Protein AF-0000000065910854 (afdb_homodimer)

Radius of gyration: 25.79 Å; Cα contacts (8 Å, |Δi|>4): 1634; chains: 2; bounding box: 54×76×56 Å

Solvent-accessible surface area (backbone atoms only — not comparable to full-atom values): 35299 Å² total; per-residue (Å²): 123,82,82,62,33,52,37,60,77,68,53,21,37,28,42,37,41,27,30,40,26,20,27,80,86,76,57,32,71,30,77,44,38,67,53,27,53,58,58,37,58,87,73,48,67,89,71,30,65,41,78,49,57,37,18,26,29,40,32,41,41,53,70,76,25,74,23,44,51,58,46,49,66,47,44,59,59,50,48,49,53,51,38,51,34,25,46,75,51,64,25,39,46,28,28,31,5,33,53,48,46,51,54,36,76,72,56,55,61,29,88,50,66,69,38,49,48,44,38,71,72,51,24,45,41,49,38,49,55,60,52,24,32,29,30,34,36,27,24,29,71,29,45,56,52,28,40,41,18,36,38,33,46,50,62,39,42,26,55,44,32,12,70,29,11,21,10,27,30,51,57,67,36,78,26,67,26,15,25,45,36,66,52,51,56,47,53,37,77,59,33,42,76,48,82,89,54,93,37,39,64,52,45,51,51,52,48,48,52,37,34,72,67,64,74,34,92,52,69,87,60,54,49,26,30,30,34,73,33,43,92,71,9,22,32,36,40,43,60,25,30,7,53,36,42,61,66,55,48,27,7,53,45,25,48,50,46,36,41,45,75,47,12,88,78,44,78,75,62,61,60,73,61,44,48,53,32,31,49,36,12,29,42,41,12,55,75,13,69,33,63,40,77,89,77,68,42,77,38,44,37,38,55,50,51,46,52,50,45,63,69,37,43,70,53,18,53,76,53,56,19,43,71,36,32,52,38,44,52,55,49,53,76,45,78,38,54,21,52,51,42,52,51,41,27,70,73,68,72,32,67,60,54,31,46,51,50,35,33,60,52,38,99,124,84,78,63,32,43,63,47,75,66,52,22,37,27,43,36,40,25,29,40,26,21,27,80,87,75,57,32,69,33,78,44,38,69,52,28,54,58,59,36,57,89,74,48,66,88,72,29,66,42,76,50,55,36,18,27,29,40,32,40,40,54,68,75,24,74,25,45,50,59,46,49,67,46,44,60,59,52,48,50,53,53,39,50,33,26,47,74,51,63,25,38,46,26,27,32,5,33,53,47,45,52,55,36,75,73,55,56,61,29,87,49,66,70,40,48,47,44,38,68,71,52,22,44,42,48,38,49,55,57,54,23,34,30,31,34,34,27,23,29,66,29,45,57,53,28,40,41,18,35,38,33,47,51,61,42,44,25,56,44,31,12,69,28,11,21,8,27,30,52,56,67,36,79,27,69,26,16,24,45,38,65,54,51,57,46,52,38,77,57,32,43,76,48,81,90,54,94,38,38,65,52,46,50,50,51,50,49,51,36,35,73,68,64,73,35,91,53,69,87,60,53,50,27,29,31,34,72,34,40,92,74,7,22,32,35,41,44,60,25,28,7,53,36,44,60,66,56,48,27,9,53,42,24,48,50,45,36,41,45,75,45,13,89,78,45,77,78,62,60,61,72,61,44,49,52,32,31,49,36,12,30,42,40,12,55,74,14,68,32,64,41,75,89,76,68,41,79,37,46,36,36,56,48,50,46,53,49,46,63,71,39,42,68,53,17,54,75,51,55,19,43,70,36,33,51,39,42,51,56,50,53,75,44,78,38,54,22,52,51,42,51,50,42,27,70,73,66,72,31,68,60,55,31,46,51,51,35,32,59,50,38,100

Organism: Rubrobacter xylanophilus (strain DSM 9941 / JCM 11954 / NBRC 16129 / PRD-1) (NCBI:txid266117)

Structure (mmCIF, N/CA/C/O backbone):
data_AF-0000000065910854-model_v1
#
loop_
_entity.id
_entity.type
_entity.pdbx_description
1 polymer 'Putative glutamate--cysteine ligase 2-3'
#
loop_
_atom_site.group_PDB
_atom_site.id
_atom_site.type_symbol
_atom_site.label_atom_id
_atom_site.label_alt_id
_atom_site.label_comp_id
_atom_site.label_asym_id
_atom_site.label_entity_id
_atom_site.label_seq_id
_atom_site.pdbx_PDB_ins_code
_atom_site.Cartn_x
_atom_site.Cartn_y
_atom_site.Cartn_z
_atom_site.occupancy
_atom_site.B_iso_or_equiv
_atom_site.auth_seq_id
_atom_site.auth_comp_id
_atom_site.auth_asym_id
_atom_site.auth_atom_id
_atom_site.pdbx_PDB_model_num
ATOM 1 N N . MET A 1 1 ? 9.438 20.375 -17.734 1 50.91 1 MET A N 1
ATOM 2 C CA . MET A 1 1 ? 9.055 20.859 -16.422 1 50.91 1 MET A CA 1
ATOM 3 C C . MET A 1 1 ? 9.797 22.156 -16.078 1 50.91 1 MET A C 1
ATOM 5 O O . MET A 1 1 ? 10.953 22.328 -16.469 1 50.91 1 MET A O 1
ATOM 9 N N . GLU A 1 2 ? 9.117 23.219 -15.773 1 56.25 2 GLU A N 1
ATOM 10 C CA . GLU A 1 2 ? 9.812 24.406 -15.32 1 56.25 2 GLU A CA 1
ATOM 11 C C . GLU A 1 2 ? 10.844 24.078 -14.242 1 56.25 2 GLU A C 1
ATOM 13 O O . GLU A 1 2 ? 10.516 23.469 -13.227 1 56.25 2 GLU A O 1
ATOM 18 N N . THR A 1 3 ? 12.102 23.922 -14.641 1 60.75 3 THR A N 1
ATOM 19 C CA . THR A 1 3 ? 13.25 23.594 -13.82 1 60.75 3 THR A CA 1
ATOM 20 C C . THR A 1 3 ? 13.477 24.641 -12.742 1 60.75 3 THR A C 1
ATOM 22 O O . THR A 1 3 ? 14.312 24.469 -11.852 1 60.75 3 THR A O 1
ATOM 25 N N . ARG A 1 4 ? 12.703 25.828 -12.945 1 64.31 4 ARG A N 1
ATOM 26 C CA . ARG A 1 4 ? 12.992 26.906 -12.008 1 64.31 4 ARG A CA 1
ATOM 27 C C . ARG A 1 4 ? 12.273 26.672 -10.68 1 64.31 4 ARG A C 1
ATOM 29 O O . ARG A 1 4 ? 11.062 26.438 -10.648 1 64.31 4 ARG A O 1
ATOM 36 N N . PHE A 1 5 ? 12.961 26.266 -9.688 1 77.69 5 PHE A N 1
ATOM 37 C CA . PHE A 1 5 ? 12.469 26.203 -8.32 1 77.69 5 PHE A CA 1
ATOM 38 C C . PHE A 1 5 ? 12.43 27.594 -7.699 1 77.69 5 PHE A C 1
ATOM 40 O O . PHE A 1 5 ? 13.469 28.25 -7.559 1 77.69 5 PHE A O 1
ATOM 47 N N . GLY A 1 6 ? 11.383 28.562 -7.785 1 63.38 6 GLY A N 1
ATOM 48 C CA . GLY A 1 6 ? 11.375 29.953 -7.328 1 63.38 6 GLY A CA 1
ATOM 49 C C . GLY A 1 6 ? 10.961 30.094 -5.875 1 63.38 6 GLY A C 1
ATOM 50 O O . GLY A 1 6 ? 9.984 29.484 -5.438 1 63.38 6 GLY A O 1
ATOM 51 N N . ALA A 1 7 ? 11.992 30.297 -4.957 1 60.59 7 ALA A N 1
ATOM 52 C CA . ALA A 1 7 ? 11.68 30.531 -3.551 1 60.59 7 ALA A CA 1
ATOM 53 C C . ALA A 1 7 ? 11.508 32.031 -3.264 1 60.59 7 ALA A C 1
ATOM 55 O O . ALA A 1 7 ? 12.242 32.844 -3.803 1 60.59 7 ALA A O 1
ATOM 56 N N . SER A 1 8 ? 10.07 32.438 -3.146 1 69.31 8 SER A N 1
ATOM 57 C CA . SER A 1 8 ? 9.828 33.75 -2.545 1 69.31 8 SER A CA 1
ATOM 58 C C . SER A 1 8 ? 10.32 33.781 -1.103 1 69.31 8 SER A C 1
ATOM 60 O O . SER A 1 8 ? 10.602 32.75 -0.505 1 69.31 8 SER A O 1
ATOM 62 N N . PRO A 1 9 ? 10.461 34.938 -0.242 1 85.5 9 PRO A N 1
ATOM 63 C CA . PRO A 1 9 ? 11.422 34.812 0.861 1 85.5 9 PRO A CA 1
ATOM 64 C C . PRO A 1 9 ? 11.547 33.375 1.374 1 85.5 9 PRO A C 1
ATOM 66 O O . PRO A 1 9 ? 10.57 32.625 1.358 1 85.5 9 PRO A O 1
ATOM 69 N N . PRO A 1 10 ? 12.75 33 1.775 1 92 10 PRO A N 1
ATOM 70 C CA . PRO A 1 10 ? 12.977 31.625 2.182 1 92 10 PRO A CA 1
ATOM 71 C C . PRO A 1 10 ? 12.312 31.281 3.514 1 92 10 PRO A C 1
ATOM 73 O O . PRO A 1 10 ? 12.227 32.125 4.398 1 92 10 PRO A O 1
ATOM 76 N N . TYR A 1 11 ? 11.727 30.047 3.598 1 96.19 11 TYR A N 1
ATOM 77 C CA . TYR A 1 11 ? 11.25 29.344 4.785 1 96.19 11 TYR A CA 1
ATOM 78 C C . TYR A 1 11 ? 9.961 29.969 5.305 1 96.19 11 TYR A C 1
ATOM 80 O O . TYR A 1 11 ? 9.688 29.922 6.508 1 96.19 11 TYR A O 1
ATOM 88 N N . THR A 1 12 ? 9.281 30.688 4.418 1 97 12 THR A N 1
ATOM 89 C CA . THR A 1 12 ? 7.879 30.938 4.727 1 97 12 THR A CA 1
ATOM 90 C C . THR A 1 12 ? 7.094 29.641 4.809 1 97 12 THR A C 1
ATOM 92 O O . THR A 1 12 ? 7.547 28.609 4.312 1 97 12 THR A O 1
ATOM 95 N N . VAL A 1 13 ? 5.957 29.703 5.508 1 97.75 13 VAL A N 1
ATOM 96 C CA . VAL A 1 13 ? 5.23 28.469 5.781 1 97.75 13 VAL A CA 1
ATOM 97 C C . VAL A 1 13 ? 3.74 28.672 5.52 1 97.75 13 VAL A C 1
ATOM 99 O O . VAL A 1 13 ? 3.199 29.75 5.805 1 97.75 13 VAL A O 1
ATOM 102 N N . GLY A 1 14 ? 3.115 27.766 4.875 1 97.88 14 GLY A N 1
ATOM 103 C CA . GLY A 1 14 ? 1.676 27.641 4.715 1 97.88 14 GLY A CA 1
ATOM 104 C C . GLY A 1 14 ? 1.177 26.219 4.91 1 97.88 14 GLY A C 1
ATOM 105 O O . GLY A 1 14 ? 1.943 25.266 4.781 1 97.88 14 GLY A O 1
ATOM 106 N N . VAL A 1 15 ? -0.11 26.109 5.293 1 98.62 15 VAL A N 1
ATOM 107 C CA . VAL A 1 15 ? -0.634 24.766 5.508 1 98.62 15 VAL A CA 1
ATOM 108 C C . VAL A 1 15 ? -1.921 24.578 4.703 1 98.62 15 VAL A C 1
ATOM 110 O O . VAL A 1 15 ? -2.58 25.547 4.344 1 98.62 15 VAL A O 1
ATOM 113 N N . GLU A 1 16 ? -2.178 23.406 4.301 1 98.81 16 GLU A N 1
ATOM 114 C CA . GLU A 1 16 ? -3.455 22.906 3.805 1 98.81 16 GLU A CA 1
ATOM 115 C C . GLU A 1 16 ? -4.066 21.891 4.777 1 98.81 16 GLU A C 1
ATOM 117 O O . GLU A 1 16 ? -3.467 20.859 5.066 1 98.81 16 GLU A O 1
ATOM 122 N N . GLU A 1 17 ? -5.207 22.219 5.297 1 98.69 17 GLU A N 1
ATOM 123 C CA . GLU A 1 17 ? -5.934 21.328 6.184 1 98.69 17 GLU A CA 1
ATOM 124 C C . GLU A 1 17 ? -7.145 20.719 5.484 1 98.69 17 GLU A C 1
ATOM 126 O O . GLU A 1 17 ? -7.961 21.438 4.906 1 98.69 17 GLU A O 1
ATOM 131 N N . GLU A 1 18 ? -7.207 19.453 5.523 1 98.69 18 GLU A N 1
ATOM 132 C CA . GLU A 1 18 ? -8.391 18.766 5.008 1 98.69 18 GLU A CA 1
ATOM 133 C C . GLU A 1 18 ? -9.375 18.453 6.125 1 98.69 18 GLU A C 1
ATOM 135 O O . GLU A 1 18 ? -9 17.891 7.152 1 98.69 18 GLU A O 1
ATOM 140 N N . PHE A 1 19 ? -10.648 18.859 5.918 1 98.69 19 PHE A N 1
ATOM 141 C CA . PHE A 1 19 ? -11.703 18.656 6.91 1 98.69 19 PHE A CA 1
ATOM 142 C C . PHE A 1 19 ? -12.797 17.75 6.367 1 98.69 19 PHE A C 1
ATOM 144 O O . PHE A 1 19 ? -13.039 17.719 5.156 1 98.69 19 PHE A O 1
ATOM 151 N N . GLN A 1 20 ? -13.398 17.062 7.289 1 98.69 20 GLN A N 1
ATOM 152 C CA . GLN A 1 20 ? -14.594 16.266 6.992 1 98.69 20 GLN A CA 1
ATOM 153 C C . GLN A 1 20 ? -15.859 17.109 7.129 1 98.69 20 GLN A C 1
ATOM 155 O O . GLN A 1 20 ? -15.984 17.906 8.07 1 98.69 20 GLN A O 1
ATOM 160 N N . LEU A 1 21 ? -16.734 17 6.148 1 98.62 21 LEU A N 1
ATOM 161 C CA . LEU A 1 21 ? -18.094 17.5 6.285 1 98.62 21 LEU A CA 1
ATOM 162 C C . LEU A 1 21 ? -19.047 16.391 6.715 1 98.62 21 LEU A C 1
ATOM 164 O O . LEU A 1 21 ? -19.188 15.383 6.016 1 98.62 21 LEU A O 1
ATOM 168 N N . ILE A 1 22 ? -19.641 16.578 7.887 1 98.56 22 ILE A N 1
ATOM 169 C CA . ILE A 1 22 ? -20.484 15.492 8.391 1 98.56 22 ILE A CA 1
ATOM 170 C C . ILE A 1 22 ? -21.906 15.992 8.547 1 98.56 22 ILE A C 1
ATOM 172 O O . ILE A 1 22 ? -22.141 17.188 8.758 1 98.56 22 ILE A O 1
ATOM 176 N N . ASP A 1 23 ? -22.844 15.117 8.375 1 98.69 23 ASP A N 1
ATOM 177 C CA . ASP A 1 23 ? -24.25 15.367 8.68 1 98.69 23 ASP A CA 1
ATOM 178 C C . ASP A 1 23 ? -24.484 15.406 10.188 1 98.69 23 ASP A C 1
ATOM 180 O O . ASP A 1 23 ? -24.203 14.43 10.891 1 98.69 23 ASP A O 1
ATOM 184 N N . PRO A 1 24 ? -25.031 16.531 10.633 1 97.94 24 PRO A N 1
ATOM 185 C CA . PRO A 1 24 ? -25.188 16.641 12.086 1 97.94 24 PRO A CA 1
ATOM 186 C C . PRO A 1 24 ? -26.172 15.617 12.648 1 97.94 24 PRO A C 1
ATOM 188 O O . PRO A 1 24 ? -26.141 15.336 13.852 1 97.94 24 PRO A O 1
ATOM 191 N N . ARG A 1 25 ? -27.078 15.023 11.875 1 98 25 ARG A N 1
ATOM 192 C CA . ARG A 1 25 ? -28.062 14.062 12.344 1 98 25 ARG A CA 1
ATOM 193 C C . ARG A 1 25 ? -27.5 12.648 12.367 1 98 25 ARG A C 1
ATOM 195 O O . ARG A 1 25 ? -27.641 11.93 13.359 1 98 25 ARG A O 1
ATOM 202 N N . THR A 1 26 ? -26.766 12.297 11.336 1 98.62 26 THR A N 1
ATOM 203 C CA . THR A 1 26 ? -26.328 10.914 11.195 1 98.62 26 THR A CA 1
ATOM 204 C C . THR A 1 26 ? -24.875 10.75 11.641 1 98.62 26 THR A C 1
ATOM 206 O O . THR A 1 26 ? -24.422 9.633 11.891 1 98.62 26 THR A O 1
ATOM 209 N N . ARG A 1 27 ? -24.094 11.867 11.758 1 98.69 27 ARG A N 1
ATOM 210 C CA . ARG A 1 27 ? -22.672 11.906 12.039 1 98.69 27 ARG A CA 1
ATOM 211 C C . ARG A 1 27 ? -21.859 11.281 10.906 1 98.69 27 ARG A C 1
ATOM 213 O O . ARG A 1 27 ? -20.656 11.078 11.031 1 98.69 27 ARG A O 1
ATOM 220 N N . ALA A 1 28 ? -22.578 10.906 9.836 1 98.69 28 ALA A N 1
ATOM 221 C CA . ALA A 1 28 ? -21.906 10.344 8.664 1 98.69 28 ALA A CA 1
ATOM 222 C C . ALA A 1 28 ? -21.359 11.445 7.766 1 98.69 28 ALA A C 1
ATOM 224 O O . ALA A 1 28 ? -21.797 12.594 7.844 1 98.69 28 ALA A O 1
ATOM 225 N N . LEU A 1 29 ? -20.391 11.133 6.969 1 98.62 29 LEU A N 1
ATOM 226 C CA . LEU A 1 29 ? -19.922 12.047 5.93 1 98.62 29 LEU A CA 1
ATOM 227 C C . LEU A 1 29 ? -21.078 12.484 5.031 1 98.62 29 LEU A C 1
ATOM 229 O O . LEU A 1 29 ? -21.969 11.688 4.742 1 98.62 29 LEU A O 1
ATOM 233 N N . THR A 1 30 ? -21.047 13.672 4.648 1 98.25 30 THR A N 1
ATOM 234 C CA . THR A 1 30 ? -22.094 14.203 3.775 1 98.25 30 THR A CA 1
ATOM 235 C C . THR A 1 30 ?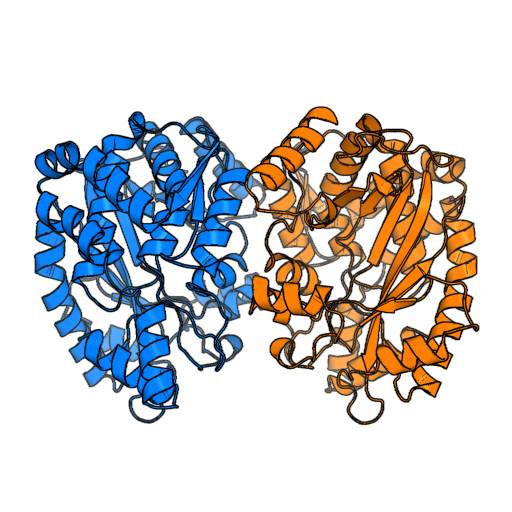 -21.5 15.016 2.635 1 98.25 30 THR A C 1
ATOM 237 O O . THR A 1 30 ? -20.5 15.719 2.826 1 98.25 30 THR A O 1
ATOM 240 N N . PRO A 1 31 ? -22 14.867 1.422 1 97.19 31 PRO A N 1
ATOM 241 C CA . PRO A 1 31 ? -21.469 15.539 0.24 1 97.19 31 PRO A CA 1
ATOM 242 C C . PRO A 1 31 ? -21.906 17 0.131 1 97.19 31 PRO A C 1
ATOM 244 O O . PRO A 1 31 ? -22.734 17.328 -0.73 1 97.19 31 PRO A O 1
ATOM 247 N N . LYS A 1 32 ? -21.297 17.891 0.882 1 97.31 32 LYS A N 1
ATOM 248 C CA . LYS A 1 32 ? -21.766 19.281 0.952 1 97.31 32 LYS A CA 1
ATOM 249 C C . LYS A 1 32 ? -20.703 20.25 0.448 1 97.31 32 LYS A C 1
ATOM 251 O O . LYS A 1 32 ? -20.781 21.453 0.685 1 97.31 32 LYS A O 1
ATOM 256 N N . ILE A 1 33 ? -19.703 19.781 -0.269 1 97 33 ILE A N 1
ATOM 257 C CA . ILE A 1 33 ? -18.547 20.578 -0.619 1 97 33 ILE A CA 1
ATOM 258 C C . ILE A 1 33 ? -18.969 21.734 -1.52 1 97 33 ILE A C 1
ATOM 260 O O . ILE A 1 33 ? -18.5 22.875 -1.356 1 97 33 ILE A O 1
ATOM 264 N N . GLU A 1 34 ? -19.875 21.5 -2.465 1 95.5 34 GLU A N 1
ATOM 265 C CA . GLU A 1 34 ? -20.312 22.547 -3.381 1 95.5 34 GLU A CA 1
ATOM 266 C C . GLU A 1 34 ? -21.047 23.656 -2.639 1 95.5 34 GLU A C 1
ATOM 268 O O . GLU A 1 34 ? -20.828 24.844 -2.916 1 95.5 34 GLU A O 1
ATOM 273 N N . GLU A 1 35 ? -21.906 23.281 -1.731 1 96.94 35 GLU A N 1
ATOM 274 C CA . GLU A 1 35 ? -22.641 24.266 -0.927 1 96.94 35 GLU A CA 1
ATOM 275 C C . GLU A 1 35 ? -21.688 25.078 -0.069 1 96.94 35 GLU A C 1
ATOM 277 O O . GLU A 1 35 ? -21.844 26.297 0.053 1 96.94 35 GLU A O 1
ATOM 282 N N . VAL A 1 36 ? -20.672 24.453 0.508 1 97.5 36 VAL A N 1
ATOM 283 C CA . VAL A 1 36 ? -19.719 25.141 1.378 1 97.5 36 VAL A CA 1
ATOM 284 C C . VAL A 1 36 ? -18.875 26.094 0.554 1 97.5 36 VAL A C 1
ATOM 286 O O . VAL A 1 36 ? -18.609 27.234 0.981 1 97.5 36 VAL A O 1
ATOM 289 N N . LEU A 1 37 ? -18.406 25.656 -0.622 1 96.75 37 LEU A N 1
ATOM 290 C CA . LEU A 1 37 ? -17.625 26.531 -1.497 1 96.75 37 LEU A CA 1
ATOM 291 C C . LEU A 1 37 ? -18.438 27.75 -1.912 1 96.75 37 LEU A C 1
ATOM 293 O O . LEU A 1 37 ? -17.922 28.859 -1.912 1 96.75 37 LEU A O 1
ATOM 297 N N . ALA A 1 38 ? -19.688 27.516 -2.258 1 95.94 38 ALA A N 1
ATOM 298 C CA . ALA A 1 38 ? -20.578 28.609 -2.646 1 95.94 38 ALA A CA 1
ATOM 299 C C . ALA A 1 38 ? -20.766 29.594 -1.497 1 95.94 38 ALA A C 1
ATOM 301 O O . ALA A 1 38 ? -20.75 30.812 -1.703 1 95.94 38 ALA A O 1
ATOM 302 N N . ALA A 1 39 ? -20.938 29.062 -0.329 1 95.38 39 ALA A N 1
ATOM 303 C CA . ALA A 1 39 ? -21.141 29.906 0.851 1 95.38 39 ALA A CA 1
ATOM 304 C C . ALA A 1 39 ? -19.891 30.734 1.155 1 95.38 39 ALA A C 1
ATOM 306 O O . ALA A 1 39 ? -19.984 31.828 1.702 1 95.38 39 ALA A O 1
ATOM 307 N N . GLY A 1 40 ? -18.781 30.203 0.857 1 95.06 40 GLY A N 1
ATOM 308 C CA . GLY A 1 40 ? -17.516 30.859 1.153 1 95.06 40 GLY A CA 1
ATOM 309 C C . GLY A 1 40 ? -17.141 31.906 0.13 1 95.06 40 GLY A C 1
ATOM 310 O O . GLY A 1 40 ? -16.219 32.688 0.359 1 95.06 40 GLY A O 1
ATOM 311 N N . ASP A 1 41 ? -17.812 31.844 -0.983 1 92.5 41 ASP A N 1
ATOM 312 C CA . ASP A 1 41 ? -17.531 32.812 -2.045 1 92.5 41 ASP A CA 1
ATOM 313 C C . ASP A 1 41 ? -17.75 34.25 -1.569 1 92.5 41 ASP A C 1
ATOM 315 O O . ASP A 1 41 ? -18.828 34.562 -1.07 1 92.5 41 ASP A O 1
ATOM 319 N N . GLY A 1 42 ? -16.703 35.031 -1.71 1 90.56 42 GLY A N 1
ATOM 320 C CA . GLY A 1 42 ? -16.797 36.406 -1.285 1 90.56 42 GLY A CA 1
ATOM 321 C C . GLY A 1 42 ? -16.562 36.594 0.201 1 90.56 42 GLY A C 1
ATOM 322 O O . GLY A 1 42 ? -16.328 37.719 0.662 1 90.56 42 GLY A O 1
ATOM 323 N N . GLU A 1 43 ? -16.625 35.562 0.966 1 92.94 43 GLU A N 1
ATOM 324 C CA . GLU A 1 43 ? -16.453 35.656 2.414 1 92.94 43 GLU A CA 1
ATOM 325 C C . GLU A 1 43 ? -14.992 35.438 2.807 1 92.94 43 GLU A C 1
ATOM 327 O O . GLU A 1 43 ? -14.531 35.938 3.828 1 92.94 43 GLU A O 1
ATOM 332 N N . LEU A 1 44 ? -14.297 34.656 2.018 1 94.75 44 LEU A N 1
ATOM 333 C CA . LEU A 1 44 ? -12.883 34.375 2.203 1 94.75 44 LEU A CA 1
ATOM 334 C C . LEU A 1 44 ? -12.094 34.656 0.933 1 94.75 44 LEU A C 1
ATOM 336 O O . LEU A 1 44 ? -12.664 34.688 -0.163 1 94.75 44 LEU A O 1
ATOM 340 N N . PRO A 1 45 ? -10.828 34.969 1.139 1 93.38 45 PRO A N 1
ATOM 341 C CA . PRO A 1 45 ? -10.016 35.188 -0.063 1 93.38 45 PRO A CA 1
ATOM 342 C C . PRO A 1 45 ? -10.102 34 -1.045 1 93.38 45 PRO A C 1
ATOM 344 O O . PRO A 1 45 ? -10.211 32.844 -0.629 1 93.38 45 PRO A O 1
ATOM 347 N N . GLU A 1 46 ? -10 34.375 -2.289 1 91.56 46 GLU A N 1
ATOM 348 C CA . GLU A 1 46 ? -10.039 33.375 -3.34 1 91.56 46 GLU A CA 1
ATOM 349 C C . GLU A 1 46 ? -8.953 32.312 -3.141 1 91.56 46 GLU A C 1
ATOM 351 O O . GLU A 1 46 ? -7.809 32.656 -2.826 1 91.56 46 GLU A O 1
ATOM 356 N N . GLY A 1 47 ? -9.344 31.109 -3.213 1 92.81 47 GLY A N 1
ATOM 357 C CA . GLY A 1 47 ? -8.383 30.031 -3.135 1 92.81 47 GLY A CA 1
ATOM 358 C C . GLY A 1 47 ? -8.234 29.453 -1.734 1 92.81 47 GLY A C 1
ATOM 359 O O . GLY A 1 47 ? -7.605 28.422 -1.546 1 92.81 47 GLY A O 1
ATOM 360 N N . THR A 1 48 ? -8.805 30.094 -0.768 1 96.56 48 THR A N 1
ATOM 361 C CA . THR A 1 48 ? -8.727 29.625 0.61 1 96.56 48 THR A CA 1
ATOM 362 C C . THR A 1 48 ? -9.43 28.281 0.762 1 96.56 48 THR A C 1
ATOM 364 O O . THR A 1 48 ? -8.938 27.406 1.475 1 96.56 48 THR A O 1
ATOM 367 N N . LEU A 1 49 ? -10.57 28.172 0.125 1 97.38 49 LEU A N 1
ATOM 368 C CA . LEU A 1 49 ? -11.32 26.922 0.155 1 97.38 49 LEU A CA 1
ATOM 369 C C . LEU A 1 49 ? -11.164 26.156 -1.153 1 97.38 49 LEU A C 1
ATOM 371 O O . LEU A 1 49 ? -11.156 26.75 -2.232 1 97.38 49 LEU A O 1
ATOM 375 N N . ALA A 1 50 ? -10.961 24.906 -1.008 1 94.94 50 ALA A N 1
ATOM 376 C CA . ALA A 1 50 ? -10.852 24.062 -2.189 1 94.94 50 ALA A CA 1
ATOM 377 C C . ALA A 1 50 ? -11.531 22.719 -1.96 1 94.94 50 ALA A C 1
ATOM 379 O O . ALA A 1 50 ? -11.719 22.297 -0.815 1 94.94 50 ALA A O 1
ATOM 380 N N . SER A 1 51 ? -11.984 22.125 -3.018 1 92.75 51 SER A N 1
ATOM 381 C CA . SER A 1 51 ? -12.5 20.766 -2.969 1 92.75 51 SER A CA 1
ATOM 382 C C . SER A 1 51 ? -11.391 19.734 -3.203 1 92.75 51 SER A C 1
ATOM 384 O O . SER A 1 51 ? -10.305 20.094 -3.686 1 92.75 51 SER A O 1
ATOM 386 N N . GLU A 1 52 ? -11.648 18.562 -2.787 1 91.62 52 GLU A N 1
ATOM 387 C CA . GLU A 1 52 ? -10.812 17.391 -3.059 1 91.62 52 GLU A CA 1
ATOM 388 C C . GLU A 1 52 ? -11.609 16.312 -3.777 1 91.62 52 GLU A C 1
ATOM 390 O O . GLU A 1 52 ? -12.648 16.578 -4.375 1 91.62 52 GLU A O 1
ATOM 395 N N . LEU A 1 53 ? -11.062 15.156 -3.83 1 89.31 53 LEU A N 1
ATOM 396 C CA . LEU A 1 53 ? -11.672 14.039 -4.539 1 89.31 53 LEU A CA 1
ATOM 397 C C . LEU A 1 53 ? -13.062 13.734 -3.984 1 89.31 53 LEU A C 1
ATOM 399 O O . LEU A 1 53 ? -14.023 13.609 -4.746 1 89.31 53 LEU A O 1
ATOM 403 N N . SER A 1 54 ? -13.188 13.664 -2.725 1 92.31 54 SER A N 1
ATOM 404 C CA . SER A 1 54 ? -14.461 13.352 -2.074 1 92.31 54 SER A CA 1
ATOM 405 C C . SER A 1 54 ? -15.312 14.602 -1.901 1 92.31 54 SER A C 1
ATOM 407 O O . SER A 1 54 ? -14.805 15.656 -1.516 1 92.31 54 SER A O 1
ATOM 409 N N . ALA A 1 55 ? -16.578 14.461 -2.031 1 95.44 55 ALA A N 1
ATOM 410 C CA . ALA A 1 55 ? -17.516 15.586 -1.905 1 95.44 55 ALA A CA 1
ATOM 411 C C . ALA A 1 55 ? -17.75 15.938 -0.439 1 95.44 55 ALA A C 1
ATOM 413 O O . ALA A 1 55 ? -18.422 16.922 -0.133 1 95.44 55 ALA A O 1
ATOM 414 N N . SER A 1 56 ? -17.188 15.203 0.426 1 97.19 56 SER A N 1
ATOM 415 C CA . SER A 1 56 ? -17.297 15.477 1.855 1 97.19 56 SER A CA 1
ATOM 416 C C . SER A 1 56 ? -16 16.062 2.416 1 97.19 56 SER A C 1
ATOM 418 O O . SER A 1 56 ? -15.867 16.219 3.629 1 97.19 56 SER A O 1
ATOM 420 N N . CYS A 1 57 ? -15.062 16.344 1.574 1 97.75 57 CYS A N 1
ATOM 421 C CA . CYS A 1 57 ? -13.766 16.844 2.01 1 97.75 57 CYS A CA 1
ATOM 422 C C . CYS A 1 57 ? -13.602 18.312 1.645 1 97.75 57 CYS A C 1
ATOM 424 O O . CYS A 1 57 ? -13.695 18.688 0.472 1 97.75 57 CYS A O 1
ATOM 426 N N . LEU A 1 58 ? -13.352 19.125 2.59 1 98 58 LEU A N 1
ATOM 427 C CA . LEU A 1 58 ? -13.016 20.531 2.393 1 98 58 LEU A CA 1
ATOM 428 C C . LEU A 1 58 ? -11.539 20.781 2.674 1 98 58 LEU A C 1
ATOM 430 O O . LEU A 1 58 ? -11.039 20.438 3.752 1 98 58 LEU A O 1
ATOM 434 N N . GLU A 1 59 ? -10.875 21.266 1.763 1 98.25 59 GLU A N 1
ATOM 435 C CA . GLU A 1 59 ? -9.492 21.703 1.974 1 98.25 59 GLU A CA 1
ATOM 436 C C . GLU A 1 59 ? -9.422 23.203 2.234 1 98.25 59 GLU A C 1
ATOM 438 O O . GLU A 1 59 ? -10 24 1.491 1 98.25 59 GLU A O 1
ATOM 443 N N . VAL A 1 60 ? -8.781 23.562 3.264 1 98.38 60 VAL A N 1
ATOM 444 C CA . VAL A 1 60 ? -8.547 24.969 3.611 1 98.38 60 VAL A CA 1
ATOM 445 C C . VAL A 1 60 ? -7.062 25.297 3.494 1 98.38 60 VAL A C 1
ATOM 447 O O . VAL A 1 60 ? -6.227 24.656 4.145 1 98.38 60 VAL A O 1
ATOM 450 N N . ARG A 1 61 ? -6.746 26.328 2.723 1 98.19 61 ARG A N 1
ATOM 451 C CA . ARG A 1 61 ? -5.363 26.719 2.461 1 98.19 61 ARG A CA 1
ATOM 452 C C . ARG A 1 61 ? -5.055 28.078 3.082 1 98.19 61 ARG A C 1
ATOM 454 O O . ARG A 1 61 ? -5.82 29.031 2.922 1 98.19 61 ARG A O 1
ATOM 461 N N . THR A 1 62 ? -4.012 28.141 3.754 1 97.75 62 THR A N 1
ATOM 462 C CA . THR A 1 62 ? -3.57 29.422 4.273 1 97.75 62 THR A CA 1
ATOM 463 C C . THR A 1 62 ? -2.654 30.125 3.277 1 97.75 62 THR A C 1
ATOM 465 O O . THR A 1 62 ? -2.098 29.484 2.383 1 97.75 62 THR A O 1
ATOM 468 N N . PRO A 1 63 ? -2.611 31.422 3.365 1 95.69 63 PRO A N 1
ATOM 469 C CA . PRO A 1 63 ? -1.473 32.062 2.688 1 95.69 63 PRO A CA 1
ATOM 470 C C . PRO A 1 63 ? -0.13 31.656 3.291 1 95.69 63 PRO A C 1
ATOM 472 O O . PRO A 1 63 ? -0.089 30.875 4.25 1 95.69 63 PRO A O 1
ATOM 475 N N . ALA A 1 64 ? 0.945 32.062 2.658 1 96 64 ALA A N 1
ATOM 476 C CA . ALA A 1 64 ? 2.271 31.891 3.242 1 96 64 ALA A CA 1
ATOM 477 C C . ALA A 1 64 ? 2.549 32.938 4.324 1 96 64 ALA A C 1
ATOM 479 O O . ALA A 1 64 ? 2.27 34.125 4.141 1 96 64 ALA A O 1
ATOM 480 N N . TYR A 1 65 ? 2.967 32.438 5.434 1 96.69 65 TYR A N 1
ATOM 481 C CA . TYR A 1 65 ? 3.359 33.344 6.527 1 96.69 65 TYR A CA 1
ATOM 482 C C . TYR A 1 65 ? 4.871 33.344 6.719 1 96.69 65 TYR A C 1
ATOM 484 O O . TYR A 1 65 ? 5.539 32.344 6.41 1 96.69 65 TYR A O 1
ATOM 492 N N . ALA A 1 66 ? 5.383 34.375 7.238 1 93.38 66 ALA A N 1
ATOM 493 C CA . ALA A 1 66 ? 6.816 34.469 7.477 1 93.38 66 ALA A CA 1
ATOM 494 C C . ALA A 1 66 ? 7.25 33.594 8.641 1 93.38 66 ALA A C 1
ATOM 496 O O . ALA A 1 66 ? 8.383 33.094 8.68 1 93.38 66 ALA A O 1
ATOM 497 N N . SER A 1 67 ? 6.312 33.406 9.562 1 93.81 67 SER A N 1
ATOM 498 C CA . SER A 1 67 ? 6.617 32.562 10.711 1 93.81 67 SER A CA 1
ATOM 499 C C . SER A 1 67 ? 5.43 31.688 11.086 1 93.81 67 SER A C 1
ATOM 501 O O . SER A 1 67 ? 4.281 32.031 10.789 1 93.81 67 SER A O 1
ATOM 503 N N . VAL A 1 68 ? 5.727 30.625 11.742 1 98.31 68 VAL A N 1
ATOM 504 C CA . VAL A 1 68 ? 4.664 29.734 12.203 1 98.31 68 VAL A CA 1
ATOM 505 C C . VAL A 1 68 ? 3.844 30.438 13.289 1 98.31 68 VAL A C 1
ATOM 507 O O . VAL A 1 68 ? 2.664 30.125 13.477 1 98.31 68 VAL A O 1
ATOM 510 N N . ALA A 1 69 ? 4.477 31.375 13.977 1 96.88 69 ALA A N 1
ATOM 511 C CA . ALA A 1 69 ? 3.742 32.156 14.961 1 96.88 69 ALA A CA 1
ATOM 512 C C . ALA A 1 69 ? 2.568 32.906 14.32 1 96.88 69 ALA A C 1
ATOM 514 O O . ALA A 1 69 ? 1.473 32.938 14.883 1 96.88 69 ALA A O 1
ATOM 515 N N . GLU A 1 70 ? 2.822 33.5 13.18 1 97.12 70 GLU A N 1
ATOM 516 C CA . GLU A 1 70 ? 1.754 34.156 12.445 1 97.12 70 GLU A CA 1
ATOM 517 C C . GLU A 1 70 ? 0.673 33.156 12.016 1 97.12 70 GLU A C 1
ATOM 519 O O . GLU A 1 70 ? -0.52 33.469 12.117 1 97.12 70 GLU A O 1
ATOM 524 N N . LEU A 1 71 ? 1.099 32.031 11.539 1 97.75 71 LEU A N 1
ATOM 525 C CA . LEU A 1 71 ? 0.175 30.953 11.172 1 97.75 71 LEU A CA 1
ATOM 526 C C . LEU A 1 71 ? -0.686 30.547 12.359 1 97.75 71 LEU A C 1
ATOM 528 O O . LEU A 1 71 ? -1.906 30.422 12.234 1 97.75 71 LEU A O 1
ATOM 532 N N . ALA A 1 72 ? -0.019 30.375 13.484 1 98.06 72 ALA A N 1
ATOM 533 C CA . ALA A 1 72 ? -0.693 29.938 14.703 1 98.06 72 ALA A CA 1
ATOM 534 C C . ALA A 1 72 ? -1.761 30.938 15.141 1 98.06 72 ALA A C 1
ATOM 536 O O . ALA A 1 72 ? -2.809 30.547 15.656 1 98.06 72 ALA A O 1
ATOM 537 N N . ARG A 1 73 ? -1.539 32.188 14.938 1 96.75 73 ARG A N 1
ATOM 538 C CA . ARG A 1 73 ? -2.484 33.219 15.305 1 96.75 73 ARG A CA 1
ATOM 539 C C . ARG A 1 73 ? -3.672 33.25 14.352 1 96.75 73 ARG A C 1
ATOM 541 O O . ARG A 1 73 ? -4.789 33.594 14.75 1 96.75 73 ARG A O 1
ATOM 548 N N . ALA A 1 74 ? -3.436 32.906 13.156 1 96.69 74 ALA A N 1
ATOM 549 C CA . ALA A 1 74 ? -4.441 33.031 12.109 1 96.69 74 ALA A CA 1
ATOM 550 C C . ALA A 1 74 ? -5.371 31.828 12.062 1 96.69 74 ALA A C 1
ATOM 552 O O . ALA A 1 74 ? -6.539 31.953 11.695 1 96.69 74 ALA A O 1
ATOM 553 N N . LEU A 1 75 ? -4.93 30.672 12.445 1 97.19 75 LEU A N 1
ATOM 554 C CA . LEU A 1 75 ? -5.602 29.391 12.188 1 97.19 75 LEU A CA 1
ATOM 555 C C . LEU A 1 75 ? -6.934 29.328 12.93 1 97.19 75 LEU A C 1
ATOM 557 O O . LEU A 1 75 ? -7.949 28.938 12.352 1 97.19 75 LEU A O 1
ATOM 561 N N . PRO A 1 76 ? -6.953 29.75 14.25 1 96.75 76 PRO A N 1
ATOM 562 C CA . PRO A 1 76 ? -8.227 29.625 14.969 1 96.75 76 PRO A CA 1
ATOM 563 C C . PRO A 1 76 ? -9.344 30.453 14.344 1 96.75 76 PRO A C 1
ATOM 565 O O . PRO A 1 76 ? -10.469 29.969 14.203 1 96.75 76 PRO A O 1
ATOM 568 N N . ALA A 1 77 ? -9.031 31.641 13.945 1 95.94 77 ALA A N 1
ATOM 569 C CA . ALA A 1 77 ? -10.039 32.5 13.328 1 95.94 77 ALA A CA 1
ATOM 570 C C . ALA A 1 77 ? -10.484 31.938 11.977 1 95.94 77 ALA A C 1
ATOM 572 O O . ALA A 1 77 ? -11.664 31.984 11.633 1 95.94 77 ALA A O 1
ATOM 573 N N . LEU A 1 78 ? -9.547 31.469 11.234 1 96.62 78 LEU A N 1
ATOM 574 C CA . LEU A 1 78 ? -9.875 30.859 9.945 1 96.62 78 LEU A CA 1
ATOM 575 C C . LEU A 1 78 ? -10.773 29.641 10.133 1 96.62 78 LEU A C 1
ATOM 577 O O . LEU A 1 78 ? -11.781 29.5 9.438 1 96.62 78 LEU A O 1
ATOM 581 N N . ARG A 1 79 ? -10.484 28.766 11.094 1 97.25 79 ARG A N 1
ATOM 582 C CA . ARG A 1 79 ? -11.289 27.578 11.367 1 97.25 79 ARG A CA 1
ATOM 583 C C . ARG A 1 79 ? -12.695 27.953 11.812 1 97.25 79 ARG A C 1
ATOM 585 O O . ARG A 1 79 ? -13.672 27.312 11.43 1 97.25 79 ARG A O 1
ATOM 592 N N . ALA A 1 80 ? -12.742 29 12.602 1 96.75 80 ALA A N 1
ATOM 593 C CA . ALA A 1 80 ? -14.047 29.453 13.07 1 96.75 80 ALA A CA 1
ATOM 594 C C . ALA A 1 80 ? -14.922 29.906 11.898 1 96.75 80 ALA A C 1
ATOM 596 O O . ALA A 1 80 ? -16.109 29.594 11.859 1 96.75 80 ALA A O 1
ATOM 597 N N . ARG A 1 81 ? -14.32 30.625 10.992 1 96.62 81 ARG A N 1
ATOM 598 C CA . ARG A 1 81 ? -15.055 31.094 9.82 1 96.62 81 ARG A CA 1
ATOM 599 C C . ARG A 1 81 ? -15.5 29.906 8.961 1 96.62 81 ARG A C 1
ATOM 601 O O . ARG A 1 81 ? -16.656 29.875 8.508 1 96.62 81 ARG A O 1
ATOM 608 N N . VAL A 1 82 ? -14.641 28.984 8.758 1 97.44 82 VAL A N 1
ATOM 609 C CA . VAL A 1 82 ? -14.938 27.812 7.93 1 97.44 82 VAL A CA 1
ATOM 610 C C . VAL A 1 82 ? -16.031 26.984 8.586 1 97.44 82 VAL A C 1
ATOM 612 O O . VAL A 1 82 ? -16.906 26.438 7.902 1 97.44 82 VAL A O 1
ATOM 615 N N . ARG A 1 83 ? -15.945 26.859 9.891 1 97.56 83 ARG A N 1
ATOM 616 C CA . ARG A 1 83 ? -16.969 26.141 10.633 1 97.56 83 ARG A CA 1
ATOM 617 C C . ARG A 1 83 ? -18.344 26.766 10.406 1 97.56 83 ARG A C 1
ATOM 619 O O . ARG A 1 83 ? -19.328 26.062 10.18 1 97.56 83 ARG A O 1
ATOM 626 N N . ARG A 1 84 ? -18.422 28.062 10.477 1 97.19 84 ARG A N 1
ATOM 627 C CA . ARG A 1 84 ? -19.688 28.766 10.258 1 97.19 84 ARG A CA 1
ATOM 628 C C . ARG A 1 84 ? -20.219 28.516 8.852 1 97.19 84 ARG A C 1
ATOM 630 O O . ARG A 1 84 ? -21.422 28.344 8.656 1 97.19 84 ARG A O 1
ATOM 637 N N . LEU A 1 85 ? -19.312 28.531 7.91 1 97.56 85 LEU A N 1
ATOM 638 C CA . LEU A 1 85 ? -19.719 28.266 6.527 1 97.56 85 LEU A CA 1
ATOM 639 C C . LEU A 1 85 ? -20.281 26.859 6.383 1 97.56 85 LEU A C 1
ATOM 641 O O . LEU A 1 85 ? -21.297 26.672 5.691 1 97.56 85 LEU A O 1
ATOM 645 N N . ALA A 1 86 ? -19.625 25.891 7.023 1 97.88 86 ALA A N 1
ATOM 646 C CA . ALA A 1 86 ? -20.125 24.516 6.996 1 97.88 86 ALA A CA 1
ATOM 647 C C . ALA A 1 86 ? -21.5 24.406 7.629 1 97.88 86 ALA A C 1
ATOM 649 O O . ALA A 1 86 ? -22.406 23.781 7.07 1 97.88 86 ALA A O 1
ATOM 650 N N . GLU A 1 87 ? -21.672 25.094 8.742 1 97.69 87 GLU A N 1
ATOM 651 C CA . GLU A 1 87 ? -22.953 25.078 9.453 1 97.69 87 GLU A CA 1
ATOM 652 C C . GLU A 1 87 ? -24.062 25.703 8.617 1 97.69 87 GLU A C 1
ATOM 654 O O . GLU A 1 87 ? -25.172 25.172 8.555 1 97.69 87 GLU A O 1
ATOM 659 N N . ARG A 1 88 ? -23.734 26.734 7.969 1 97.44 88 ARG A N 1
ATOM 660 C CA . ARG A 1 88 ? -24.703 27.406 7.098 1 97.44 88 ARG A CA 1
ATOM 661 C C . ARG A 1 88 ? -25.109 26.5 5.941 1 97.44 88 ARG A C 1
ATOM 663 O O . ARG A 1 88 ? -26.188 26.641 5.383 1 97.44 88 ARG A O 1
ATOM 670 N N . SER A 1 89 ? -24.234 25.625 5.648 1 97.56 89 SER A N 1
ATOM 671 C CA . SER A 1 89 ? -24.469 24.734 4.523 1 97.56 89 SER A CA 1
ATOM 672 C C . SER A 1 89 ? -25.078 23.406 4.988 1 97.56 89 SER A C 1
ATOM 674 O O . SER A 1 89 ? -25.203 22.469 4.207 1 97.56 89 SER A O 1
ATOM 676 N N . GLY A 1 90 ? -25.359 23.312 6.266 1 97.81 90 GLY A N 1
ATOM 677 C CA . GLY A 1 90 ? -26.047 22.141 6.797 1 97.81 90 GLY A CA 1
ATOM 678 C C . GLY A 1 90 ? -25.094 21.016 7.172 1 97.81 90 GLY A C 1
ATOM 679 O O . GLY A 1 90 ? -25.5 19.859 7.258 1 97.81 90 GLY A O 1
ATOM 680 N N . ALA A 1 91 ? -23.859 21.297 7.336 1 98.38 91 ALA A N 1
ATOM 681 C CA . ALA A 1 91 ? -22.844 20.312 7.715 1 98.38 91 ALA A CA 1
ATOM 682 C C . ALA A 1 91 ? -22.078 20.75 8.953 1 98.38 91 ALA A C 1
ATOM 684 O O . ALA A 1 91 ? -22.172 21.906 9.367 1 98.38 91 ALA A O 1
ATOM 685 N N . ARG A 1 92 ? -21.453 19.891 9.602 1 98.31 92 ARG A N 1
ATOM 686 C CA . ARG A 1 92 ? -20.484 20.172 10.656 1 98.31 92 ARG A CA 1
ATOM 687 C C . ARG A 1 92 ? -19.062 19.859 10.203 1 98.31 92 ARG A C 1
ATOM 689 O O . ARG A 1 92 ? -18.844 18.938 9.414 1 98.31 92 ARG A O 1
ATOM 696 N N . LEU A 1 93 ? -18.203 20.625 10.742 1 98.38 93 LEU A N 1
ATOM 697 C CA . LEU A 1 93 ? -16.781 20.484 10.391 1 98.38 93 LEU A CA 1
ATOM 698 C C . LEU A 1 93 ? -16.062 19.578 11.383 1 98.38 93 LEU A C 1
ATOM 700 O O . LEU A 1 93 ? -16.172 19.766 12.594 1 98.38 93 LEU A O 1
ATOM 704 N N . VAL A 1 94 ? -15.344 18.547 10.867 1 98.62 94 VAL A N 1
ATOM 705 C CA . VAL A 1 94 ? -14.562 17.625 11.695 1 98.62 94 VAL A CA 1
ATOM 706 C C . VAL A 1 94 ? -13.148 17.516 11.141 1 98.62 94 VAL A C 1
ATOM 708 O O . VAL A 1 94 ? -12.953 17.453 9.93 1 98.62 94 VAL A O 1
ATOM 711 N N . SER A 1 95 ? -12.172 17.516 12.062 1 98.69 95 SER A N 1
ATOM 712 C CA . SER A 1 95 ? -10.781 17.359 11.641 1 98.69 95 SER A CA 1
ATOM 713 C C . SER A 1 95 ? -10.172 16.094 12.25 1 98.69 95 SER A C 1
ATOM 715 O O . SER A 1 95 ? -9.938 16.031 13.461 1 98.69 95 SER A O 1
ATOM 717 N N . ALA A 1 96 ? -9.938 15.086 11.539 1 98.81 96 ALA A N 1
ATOM 718 C CA . ALA A 1 96 ? -9.258 13.828 11.836 1 98.81 96 ALA A CA 1
ATOM 719 C C . ALA A 1 96 ? -8.789 13.141 10.562 1 98.81 96 ALA A C 1
ATOM 721 O O . ALA A 1 96 ? -9.18 13.523 9.461 1 98.81 96 ALA A O 1
ATOM 722 N N . GLY A 1 97 ? -7.922 12.203 10.688 1 98.88 97 GLY A N 1
ATOM 723 C CA . GLY A 1 97 ? -7.305 11.594 9.523 1 98.88 97 GLY A CA 1
ATOM 724 C C . GLY A 1 97 ? -8.242 10.672 8.773 1 98.88 97 GLY A C 1
ATOM 725 O O . GLY A 1 97 ? -7.996 10.336 7.609 1 98.88 97 GLY A O 1
ATOM 726 N N . ALA A 1 98 ? -9.273 10.203 9.398 1 98.81 98 ALA A N 1
ATOM 727 C CA . ALA A 1 98 ? -10.289 9.352 8.789 1 98.81 98 ALA A CA 1
ATOM 728 C C . ALA A 1 98 ? -11.617 9.453 9.539 1 98.81 98 ALA A C 1
ATOM 730 O O . ALA A 1 98 ? -11.641 9.805 10.719 1 98.81 98 ALA A O 1
ATOM 731 N N . HIS A 1 99 ? -12.711 9.297 8.812 1 98.81 99 HIS A N 1
ATOM 732 C CA . HIS A 1 99 ? -14.016 9.211 9.469 1 98.81 99 HIS A CA 1
ATOM 733 C C . HIS A 1 99 ? -14.211 7.844 10.125 1 98.81 99 HIS A C 1
ATOM 735 O O . HIS A 1 99 ? -13.836 6.816 9.555 1 98.81 99 HIS A O 1
ATOM 741 N N . PRO A 1 100 ? -14.766 7.77 11.281 1 98.69 100 PRO A N 1
ATOM 742 C CA . PRO A 1 100 ? -14.773 6.539 12.078 1 98.69 100 PRO A CA 1
ATOM 743 C C . PRO A 1 100 ? -15.602 5.426 11.43 1 98.69 100 PRO A C 1
ATOM 745 O O . PRO A 1 100 ? -15.312 4.242 11.633 1 98.69 100 PRO A O 1
ATOM 748 N N . PHE A 1 101 ? -16.641 5.809 10.617 1 98.5 101 PHE A N 1
ATOM 749 C CA . PHE A 1 101 ? -17.469 4.656 10.297 1 98.5 101 PHE A CA 1
ATOM 750 C C . PHE A 1 101 ? -18.062 4.789 8.898 1 98.5 101 PHE A C 1
ATOM 752 O O . PHE A 1 101 ? -18.609 3.83 8.359 1 98.5 101 PHE A O 1
ATOM 759 N N . SER A 1 102 ? -18.047 5.996 8.219 1 98.38 102 SER A N 1
ATOM 760 C CA . SER A 1 102 ? -18.609 6.105 6.879 1 98.38 102 SER A CA 1
ATOM 761 C C . SER A 1 102 ? -17.828 5.262 5.879 1 98.38 102 SER A C 1
ATOM 763 O O . SER A 1 102 ? -16.594 5.305 5.855 1 98.38 102 SER A O 1
ATOM 765 N N . PRO A 1 103 ? -18.5 4.465 5.078 1 96.69 103 PRO A N 1
ATOM 766 C CA . PRO A 1 103 ? -17.781 3.641 4.102 1 96.69 103 PRO A CA 1
ATOM 767 C C . PRO A 1 103 ? -17.125 4.469 3.002 1 96.69 103 PRO A C 1
ATOM 769 O O . PRO A 1 103 ? -17.781 5.266 2.34 1 96.69 103 PRO A O 1
ATOM 772 N N . ALA A 1 104 ? -15.898 4.23 2.787 1 96.19 104 ALA A N 1
ATOM 773 C CA . ALA A 1 104 ? -15.094 5.031 1.861 1 96.19 104 ALA A CA 1
ATOM 774 C C . ALA A 1 104 ? -15.617 4.902 0.434 1 96.19 104 ALA A C 1
ATOM 776 O O . ALA A 1 104 ? -15.859 5.91 -0.239 1 96.19 104 ALA A O 1
ATOM 777 N N . ALA A 1 105 ? -15.891 3.691 0.006 1 92.38 105 ALA A N 1
ATOM 778 C CA . ALA A 1 105 ? -16.219 3.418 -1.388 1 92.38 105 ALA A CA 1
ATOM 779 C C . ALA A 1 105 ? -17.578 4.02 -1.753 1 92.38 105 ALA A C 1
ATOM 781 O O . ALA A 1 105 ? -17.906 4.145 -2.934 1 92.38 105 ALA A O 1
ATOM 782 N N . GLU A 1 106 ? -18.344 4.406 -0.762 1 91.56 106 GLU A N 1
ATOM 783 C CA . GLU A 1 106 ? -19.688 4.918 -1.001 1 91.56 106 GLU A CA 1
ATOM 784 C C . GLU A 1 106 ? -19.703 6.445 -1.014 1 91.56 106 GLU A C 1
ATOM 786 O O . GLU A 1 106 ? -20.719 7.055 -1.316 1 91.56 106 GLU A O 1
ATOM 791 N N . GLN A 1 107 ? -18.578 7.055 -0.693 1 93.81 107 GLN A N 1
ATOM 792 C CA . GLN A 1 107 ? -18.531 8.516 -0.672 1 93.81 107 GLN A CA 1
ATOM 793 C C . GLN A 1 107 ? -18.578 9.086 -2.086 1 93.81 107 GLN A C 1
ATOM 795 O O . GLN A 1 107 ? -17.75 8.719 -2.936 1 93.81 107 GLN A O 1
ATOM 800 N N . PRO A 1 108 ? -19.5 9.93 -2.318 1 91.81 108 PRO A N 1
ATOM 801 C CA . PRO A 1 108 ? -19.578 10.523 -3.656 1 91.81 108 PRO A CA 1
ATOM 802 C C . PRO A 1 108 ? -18.328 11.336 -3.998 1 91.81 108 PRO A C 1
ATOM 804 O O . PRO A 1 108 ? -17.734 11.977 -3.119 1 91.81 108 PRO A O 1
ATOM 807 N N . ILE A 1 109 ? -17.922 11.25 -5.215 1 90.31 109 ILE A N 1
ATOM 808 C CA . ILE A 1 109 ? -16.797 12.023 -5.734 1 90.31 109 ILE A CA 1
ATOM 809 C C . ILE A 1 109 ? -17.297 13.383 -6.227 1 90.31 109 ILE A C 1
ATOM 811 O O . ILE A 1 109 ? -18.406 13.5 -6.734 1 90.31 109 ILE A O 1
ATOM 815 N N . THR A 1 110 ? -16.422 14.32 -6.074 1 86.31 110 THR A N 1
ATOM 816 C CA . THR A 1 110 ? -16.719 15.664 -6.559 1 86.31 110 THR A CA 1
ATOM 817 C C . THR A 1 110 ? -16.969 15.648 -8.062 1 86.31 110 THR A C 1
ATOM 819 O O . THR A 1 110 ? -16.406 14.828 -8.789 1 86.31 110 THR A O 1
ATOM 822 N N . GLY A 1 111 ? -17.891 16.547 -8.484 1 77.31 111 GLY A N 1
ATOM 823 C CA . GLY A 1 111 ? -18.281 16.609 -9.883 1 77.31 111 GLY A CA 1
ATOM 824 C C . GLY A 1 111 ? -17.219 17.234 -10.766 1 77.31 111 GLY A C 1
ATOM 825 O O . GLY A 1 111 ? -17.375 17.297 -11.984 1 77.31 111 GLY A O 1
ATOM 826 N N . LYS A 1 112 ? -16.109 17.688 -10.156 1 78 112 LYS A N 1
ATOM 827 C CA . LYS A 1 112 ? -15.039 18.312 -10.945 1 78 112 LYS A CA 1
ATOM 828 C C . LYS A 1 112 ? -14.414 17.312 -11.914 1 78 112 LYS A C 1
ATOM 830 O O . LYS A 1 112 ? -14.141 16.172 -11.539 1 78 112 LYS A O 1
ATOM 835 N N . PRO A 1 113 ? -14.195 17.719 -13.141 1 75.06 113 PRO A N 1
ATOM 836 C CA . PRO A 1 113 ? -13.68 16.812 -14.18 1 75.06 113 PRO A CA 1
ATOM 837 C C . PRO A 1 113 ? -12.391 16.125 -13.773 1 75.06 113 PRO A C 1
ATOM 839 O O . PRO A 1 113 ? -12.203 14.93 -14.062 1 75.06 113 PRO A O 1
ATOM 842 N N . ARG A 1 114 ? -11.531 16.828 -13.047 1 71.12 114 ARG A N 1
ATOM 843 C CA . ARG A 1 114 ? -10.25 16.25 -12.656 1 71.12 114 ARG A CA 1
ATOM 844 C C . ARG A 1 114 ? -10.461 15.031 -11.758 1 71.12 114 ARG A C 1
ATOM 846 O O . ARG A 1 114 ? -9.781 14.016 -11.906 1 71.12 114 ARG A O 1
ATOM 853 N N . TYR A 1 115 ? -11.422 15.141 -11.008 1 75.75 115 TYR A N 1
ATOM 854 C CA . TYR A 1 115 ? -11.633 14.07 -10.039 1 75.75 115 TYR A CA 1
ATOM 855 C C . TYR A 1 115 ? -12.398 12.914 -10.664 1 75.75 115 TYR A C 1
ATOM 857 O O . TYR A 1 115 ? -12.164 11.75 -10.328 1 75.75 115 TYR A O 1
ATOM 865 N N . ARG A 1 116 ? -13.242 13.172 -11.539 1 78.31 116 ARG A N 1
ATOM 866 C CA . ARG A 1 116 ? -13.883 12.102 -12.297 1 78.31 116 ARG A CA 1
ATOM 867 C C . ARG A 1 116 ? -12.852 11.305 -13.102 1 78.31 116 ARG A C 1
ATOM 869 O O . ARG A 1 116 ? -12.93 10.078 -13.172 1 78.31 116 ARG A O 1
ATOM 876 N N . LYS A 1 117 ? -11.93 12.031 -13.57 1 79.44 117 LYS A N 1
ATOM 877 C CA . LYS A 1 117 ? -10.859 11.391 -14.328 1 79.44 117 LYS A CA 1
ATOM 878 C C . LYS A 1 117 ? -9.992 10.516 -13.43 1 79.44 117 LYS A C 1
ATOM 880 O O . LYS A 1 117 ? -9.602 9.414 -13.812 1 79.44 117 LYS A O 1
ATOM 885 N N . VAL A 1 118 ? -9.766 11.016 -12.242 1 79.81 118 VAL A N 1
ATOM 886 C CA . VAL A 1 118 ? -8.953 10.258 -11.289 1 79.81 118 VAL A CA 1
ATOM 887 C C . VAL A 1 118 ? -9.68 8.961 -10.922 1 79.81 118 VAL A C 1
ATOM 889 O O . VAL A 1 118 ? -9.07 7.891 -10.883 1 79.81 118 VAL A O 1
ATOM 892 N N . ASP A 1 119 ? -10.922 9.133 -10.711 1 83.44 119 ASP A N 1
ATOM 893 C CA . ASP A 1 119 ? -11.742 7.969 -10.398 1 83.44 119 ASP A CA 1
ATOM 894 C C . ASP A 1 119 ? -11.742 6.973 -11.555 1 83.44 119 ASP A C 1
ATOM 896 O O . ASP A 1 119 ? -11.602 5.766 -11.344 1 83.44 119 ASP A O 1
ATOM 900 N N . GLU A 1 120 ? -11.883 7.484 -12.695 1 85.19 120 GLU A N 1
ATOM 901 C CA . GLU A 1 120 ? -11.883 6.625 -13.875 1 85.19 120 GLU A CA 1
ATOM 902 C C . GLU A 1 120 ? -10.531 5.961 -14.078 1 85.19 120 GLU A C 1
ATOM 904 O O . GLU A 1 120 ? -10.453 4.785 -14.453 1 85.19 120 GLU A O 1
ATOM 909 N N . GLU A 1 121 ? -9.57 6.672 -13.758 1 87.69 121 GLU A N 1
ATOM 910 C CA . GLU A 1 121 ? -8.211 6.207 -14.039 1 87.69 121 GLU A CA 1
ATOM 911 C C . GLU A 1 121 ? -7.727 5.246 -12.953 1 87.69 121 GLU A C 1
ATOM 913 O O . GLU A 1 121 ? -7.004 4.289 -13.25 1 87.69 121 GLU A O 1
ATOM 918 N N . MET A 1 122 ? -8.156 5.438 -11.766 1 93.12 122 MET A N 1
ATOM 919 C CA . MET A 1 122 ? -7.52 4.691 -10.68 1 93.12 122 MET A CA 1
ATOM 920 C C . MET A 1 122 ? -8.477 3.658 -10.094 1 93.12 122 MET A C 1
ATOM 922 O O . MET A 1 122 ? -8.047 2.723 -9.422 1 93.12 122 MET A O 1
ATOM 926 N N . GLY A 1 123 ? -9.781 3.861 -10.281 1 94.25 123 GLY A N 1
ATOM 927 C CA . GLY A 1 123 ? -10.75 2.893 -9.797 1 94.25 123 GLY A CA 1
ATOM 928 C C . GLY A 1 123 ? -10.812 2.826 -8.281 1 94.25 123 GLY A C 1
ATOM 929 O O . GLY A 1 123 ? -10.945 3.855 -7.613 1 94.25 123 GLY A O 1
ATOM 930 N N . TRP A 1 124 ? -10.734 1.611 -7.742 1 95.94 124 TRP A N 1
ATOM 931 C CA . TRP A 1 124 ? -10.938 1.3 -6.332 1 95.94 124 TRP A CA 1
ATOM 932 C C . TRP A 1 124 ? -9.953 2.07 -5.457 1 95.94 124 TRP A C 1
ATOM 934 O O . TRP A 1 124 ? -10.336 2.619 -4.418 1 95.94 124 TRP A O 1
ATOM 944 N N . PRO A 1 125 ? -8.688 2.227 -5.844 1 96.38 125 PRO A N 1
ATOM 945 C CA . PRO A 1 125 ? -7.77 2.99 -4.992 1 96.38 125 PRO A CA 1
ATOM 946 C C . PRO A 1 125 ? -8.234 4.426 -4.766 1 96.38 125 PRO A C 1
ATOM 948 O O . PRO A 1 125 ? -8.133 4.945 -3.652 1 96.38 125 PRO A O 1
ATOM 951 N N . ALA A 1 126 ? -8.742 5.055 -5.789 1 94.38 126 ALA A N 1
ATOM 952 C CA . ALA A 1 126 ? -9.242 6.422 -5.656 1 94.38 126 ALA A CA 1
ATOM 953 C C . ALA A 1 126 ? -10.469 6.469 -4.75 1 94.38 126 ALA A C 1
ATOM 955 O O . ALA A 1 126 ? -10.602 7.371 -3.918 1 94.38 126 ALA A O 1
ATOM 956 N N . ARG A 1 127 ? -11.305 5.492 -4.852 1 94.19 127 ARG A N 1
ATOM 957 C CA . ARG A 1 127 ? -12.547 5.449 -4.086 1 94.19 127 ARG A CA 1
ATOM 958 C C . ARG A 1 127 ? -12.266 5.266 -2.598 1 94.19 127 ARG A C 1
ATOM 960 O O . ARG A 1 127 ? -13.078 5.648 -1.755 1 94.19 127 ARG A O 1
ATOM 967 N N . MET A 1 128 ? -11.102 4.738 -2.346 1 96.31 128 MET A N 1
ATOM 968 C CA . MET A 1 128 ? -10.766 4.457 -0.954 1 96.31 128 MET A CA 1
ATOM 969 C C . MET A 1 128 ? -10.195 5.699 -0.271 1 96.31 128 MET A C 1
ATOM 971 O O . MET A 1 128 ? -10.055 5.73 0.952 1 96.31 128 MET A O 1
ATOM 975 N N . GLN A 1 129 ? -9.938 6.77 -1.005 1 96 129 GLN A N 1
ATOM 976 C CA . GLN A 1 129 ? -9.219 7.918 -0.463 1 96 129 GLN A CA 1
ATOM 977 C C . GLN A 1 129 ? -10.156 8.844 0.301 1 96 129 GLN A C 1
ATOM 979 O O . GLN A 1 129 ? -10.125 10.062 0.11 1 96 129 GLN A O 1
ATOM 984 N N . ALA A 1 130 ? -11.016 8.297 1.123 1 96.44 130 ALA A N 1
ATOM 985 C CA . ALA A 1 130 ? -11.797 9.086 2.07 1 96.44 130 ALA A CA 1
ATOM 986 C C . ALA A 1 130 ? -11.016 9.328 3.357 1 96.44 130 ALA A C 1
ATOM 988 O O . ALA A 1 130 ? -11.469 8.953 4.441 1 96.44 130 ALA A O 1
ATOM 989 N N . ILE A 1 131 ? -9.859 9.914 3.223 1 98.31 131 ILE A N 1
ATOM 990 C CA . ILE A 1 131 ? -8.93 10.227 4.297 1 98.31 131 ILE A CA 1
ATOM 991 C C . ILE A 1 131 ? -8.539 11.703 4.219 1 98.31 131 ILE A C 1
ATOM 993 O O . ILE A 1 131 ? -8.773 12.359 3.203 1 98.31 131 ILE A O 1
ATOM 997 N N . TYR A 1 132 ? -8 12.242 5.32 1 98.81 132 TYR A N 1
ATOM 998 C CA . TYR A 1 132 ? -7.816 13.688 5.473 1 98.81 132 TYR A CA 1
ATOM 999 C C . TYR A 1 132 ? -6.461 13.992 6.098 1 98.81 132 TYR A C 1
ATOM 1001 O O . TYR A 1 132 ? -6.121 13.461 7.16 1 98.81 132 TYR A O 1
ATOM 1009 N N . GLY A 1 133 ? -5.719 14.875 5.438 1 98.69 133 GLY A N 1
ATOM 1010 C CA . GLY A 1 133 ? -4.352 15.125 5.875 1 98.69 133 GLY A CA 1
ATOM 1011 C C . GLY A 1 133 ? -4.086 16.578 6.203 1 98.69 133 GLY A C 1
ATOM 1012 O O . GLY A 1 133 ? -4.949 17.438 5.992 1 98.69 133 GLY A O 1
ATOM 1013 N N . LEU A 1 134 ? -2.975 16.812 6.871 1 98.88 134 LEU A N 1
ATOM 1014 C CA . LEU A 1 134 ? -2.324 18.109 7.027 1 98.88 134 LEU A CA 1
ATOM 1015 C C . LEU A 1 134 ? -1.12 18.234 6.102 1 98.88 134 LEU A C 1
ATOM 1017 O O . LEU A 1 134 ? -0.188 17.422 6.18 1 98.88 134 LEU A O 1
ATOM 1021 N N . HIS A 1 135 ? -1.18 19.125 5.215 1 98.88 135 HIS A N 1
ATOM 1022 C CA . HIS A 1 135 ? -0.028 19.391 4.363 1 98.88 135 HIS A CA 1
ATOM 1023 C C . HIS A 1 135 ? 0.686 20.672 4.797 1 98.88 135 HIS A C 1
ATOM 1025 O O . HIS A 1 135 ? 0.04 21.672 5.102 1 98.88 135 HIS A O 1
ATOM 1031 N N . VAL A 1 136 ? 1.942 20.625 4.863 1 98.88 136 VAL A N 1
ATOM 1032 C CA . VAL A 1 136 ? 2.754 21.781 5.242 1 98.88 136 VAL A CA 1
ATOM 1033 C C . VAL A 1 136 ? 3.697 22.156 4.102 1 98.88 136 VAL A C 1
ATOM 1035 O O . VAL A 1 136 ? 4.465 21.312 3.627 1 98.88 136 VAL A O 1
ATOM 1038 N N . HIS A 1 137 ? 3.596 23.375 3.676 1 98.38 137 HIS A N 1
ATOM 1039 C CA . HIS A 1 137 ? 4.488 23.922 2.662 1 98.38 137 HIS A CA 1
ATOM 1040 C C . HIS A 1 137 ? 5.551 24.812 3.289 1 98.38 137 HIS A C 1
ATOM 1042 O O . HIS A 1 137 ? 5.223 25.734 4.051 1 98.38 137 HIS A O 1
ATOM 1048 N N . VAL A 1 138 ? 6.746 24.562 2.98 1 98.38 138 VAL A N 1
ATOM 1049 C CA . VAL A 1 138 ? 7.844 25.438 3.391 1 98.38 138 VAL A CA 1
ATOM 1050 C C . VAL A 1 138 ? 8.633 25.875 2.164 1 98.38 138 VAL A C 1
ATOM 1052 O O . VAL A 1 138 ? 9.133 25.047 1.399 1 98.38 138 VAL A O 1
ATOM 1055 N N . ALA A 1 139 ? 8.734 27.156 2.02 1 97.44 139 ALA A N 1
ATOM 1056 C CA . ALA A 1 139 ? 9.531 27.703 0.918 1 97.44 139 ALA A CA 1
ATOM 1057 C C . ALA A 1 139 ? 11.016 27.422 1.131 1 97.44 139 ALA A C 1
ATOM 1059 O O . ALA A 1 139 ? 11.516 27.5 2.256 1 97.44 139 ALA A O 1
ATOM 1060 N N . VAL A 1 140 ? 11.68 27.062 0.119 1 96.5 140 VAL A N 1
ATOM 1061 C CA . VAL A 1 140 ? 13.117 26.844 0.191 1 96.5 140 VAL A CA 1
ATOM 1062 C C . VAL A 1 140 ? 13.812 27.594 -0.937 1 96.5 140 VAL A C 1
ATOM 1064 O O . VAL A 1 140 ? 13.195 27.891 -1.964 1 96.5 140 VAL A O 1
ATOM 1067 N N . PRO A 1 141 ? 15.078 27.875 -0.838 1 94.19 141 PRO A N 1
ATOM 1068 C CA . PRO A 1 141 ? 15.773 28.812 -1.729 1 94.19 141 PRO A CA 1
ATOM 1069 C C . PRO A 1 141 ? 15.891 28.281 -3.158 1 94.19 141 PRO A C 1
ATOM 1071 O O . PRO A 1 141 ? 16 29.078 -4.102 1 94.19 141 PRO A O 1
ATOM 1074 N N . GLY A 1 142 ? 15.961 26.984 -3.326 1 94.69 142 GLY A N 1
ATOM 1075 C CA . GLY A 1 142 ? 16.172 26.438 -4.656 1 94.69 142 GLY A CA 1
ATOM 1076 C C . GLY A 1 142 ? 15.961 24.938 -4.719 1 94.69 142 GLY A C 1
ATOM 1077 O O . GLY A 1 142 ? 15.531 24.328 -3.74 1 94.69 142 GLY A O 1
ATOM 1078 N N . GLY A 1 143 ? 16.281 24.469 -5.906 1 95.62 143 GLY A N 1
ATOM 1079 C CA . GLY A 1 143 ? 16.062 23.047 -6.16 1 95.62 143 GLY A CA 1
ATOM 1080 C C . GLY A 1 143 ? 16.922 22.156 -5.301 1 95.62 143 GLY A C 1
ATOM 1081 O O . GLY A 1 143 ? 16.453 21.156 -4.754 1 95.62 143 GLY A O 1
ATOM 1082 N N . GLU A 1 144 ? 18.156 22.453 -5.219 1 96 144 GLU A N 1
ATOM 1083 C CA . GLU A 1 144 ? 19.062 21.625 -4.426 1 96 144 GLU A CA 1
ATOM 1084 C C . GLU A 1 144 ? 18.656 21.625 -2.955 1 96 144 GLU A C 1
ATOM 1086 O O . GLU A 1 144 ? 18.703 20.578 -2.301 1 96 144 GLU A O 1
ATOM 1091 N N . GLU A 1 145 ? 18.266 22.781 -2.445 1 96.06 145 GLU A N 1
ATOM 1092 C CA . GLU A 1 145 ? 17.766 22.859 -1.076 1 96.06 145 GLU A CA 1
ATOM 1093 C C . GLU A 1 145 ? 16.469 22.062 -0.916 1 96.06 145 GLU A C 1
ATOM 1095 O O . GLU A 1 145 ? 16.219 21.484 0.143 1 96.06 145 GLU A O 1
ATOM 1100 N N . ALA A 1 146 ? 15.672 22.062 -1.966 1 97.06 146 ALA A N 1
ATOM 1101 C CA . ALA A 1 146 ? 14.43 21.297 -1.93 1 97.06 146 ALA A CA 1
ATOM 1102 C C . ALA A 1 146 ? 14.711 19.797 -1.776 1 97.06 146 ALA A C 1
ATOM 1104 O O . ALA A 1 146 ? 14.086 19.125 -0.95 1 97.06 146 ALA A O 1
ATOM 1105 N N . VAL A 1 147 ? 15.672 19.297 -2.516 1 97.5 147 VAL A N 1
ATOM 1106 C CA . VAL A 1 147 ? 16.016 17.891 -2.469 1 97.5 147 VAL A CA 1
ATOM 1107 C C . VAL A 1 147 ? 16.562 17.531 -1.085 1 97.5 147 VAL A C 1
ATOM 1109 O O . VAL A 1 147 ? 16.203 16.5 -0.522 1 97.5 147 VAL A O 1
ATOM 1112 N N . ARG A 1 148 ? 17.391 18.375 -0.523 1 97.5 148 ARG A N 1
ATOM 1113 C CA . ARG A 1 148 ? 17.922 18.141 0.815 1 97.5 148 ARG A CA 1
ATOM 1114 C C . ARG A 1 148 ? 16.812 18.172 1.861 1 97.5 148 ARG A C 1
ATOM 1116 O O . ARG A 1 148 ? 16.797 17.328 2.768 1 97.5 148 ARG A O 1
ATOM 1123 N N . ALA A 1 149 ? 15.953 19.172 1.724 1 97.88 149 ALA A N 1
ATOM 1124 C CA . ALA A 1 149 ? 14.844 19.297 2.664 1 97.88 149 ALA A CA 1
ATOM 1125 C C . ALA A 1 149 ? 13.922 18.078 2.584 1 97.88 149 ALA A C 1
ATOM 1127 O O . ALA A 1 149 ? 13.461 17.562 3.609 1 97.88 149 ALA A O 1
ATOM 1128 N N . VAL A 1 150 ? 13.68 17.625 1.365 1 98.44 150 VAL A N 1
ATOM 1129 C CA . VAL A 1 150 ? 12.844 16.438 1.186 1 98.44 150 VAL A CA 1
ATOM 1130 C C . VAL A 1 150 ? 13.492 15.242 1.887 1 98.44 150 VAL A C 1
ATOM 1132 O O . VAL A 1 150 ? 12.812 14.477 2.574 1 98.44 150 VAL A O 1
ATOM 1135 N N . SER A 1 151 ? 14.773 15.109 1.728 1 97.88 151 SER A N 1
ATOM 1136 C CA . SER A 1 151 ? 15.492 14.016 2.359 1 97.88 151 SER A CA 1
ATOM 1137 C C . SER A 1 151 ? 15.406 14.094 3.881 1 97.88 151 SER A C 1
ATOM 1139 O O . SER A 1 151 ? 15.156 13.086 4.547 1 97.88 151 SER A O 1
ATOM 1141 N N . ALA A 1 152 ? 15.602 15.258 4.422 1 97.94 152 ALA A N 1
ATOM 1142 C CA . ALA A 1 152 ? 15.555 15.461 5.867 1 97.94 152 ALA A CA 1
ATOM 1143 C C . ALA A 1 152 ? 14.156 15.195 6.414 1 97.94 152 ALA A C 1
ATOM 1145 O O . ALA A 1 152 ? 14 14.539 7.445 1 97.94 152 ALA A O 1
ATOM 1146 N N . LEU A 1 153 ? 13.188 15.719 5.723 1 98.56 153 LEU A N 1
ATOM 1147 C CA . LEU A 1 153 ? 11.812 15.516 6.148 1 98.56 153 LEU A CA 1
ATOM 1148 C C . LEU A 1 153 ? 11.406 14.055 6.02 1 98.56 153 LEU A C 1
ATOM 1150 O O . LEU A 1 153 ? 10.75 13.508 6.906 1 98.56 153 LEU A O 1
ATOM 1154 N N . ALA A 1 154 ? 11.805 13.414 4.898 1 98.19 154 ALA A N 1
ATOM 1155 C CA . ALA A 1 154 ? 11.477 12.008 4.68 1 98.19 154 ALA A CA 1
ATOM 1156 C C . ALA A 1 154 ? 12.016 11.141 5.812 1 98.19 154 ALA A C 1
ATOM 1158 O O . ALA A 1 154 ? 11.336 10.227 6.277 1 98.19 154 ALA A O 1
ATOM 1159 N N . ARG A 1 155 ? 13.211 11.469 6.25 1 97 155 ARG A N 1
ATOM 1160 C CA . ARG A 1 155 ? 13.844 10.75 7.348 1 97 155 ARG A CA 1
ATOM 1161 C C . ARG A 1 155 ? 12.984 10.805 8.609 1 97 155 ARG A C 1
ATOM 1163 O O . ARG A 1 155 ? 12.984 9.859 9.406 1 97 155 ARG A O 1
ATOM 1170 N N . HIS A 1 156 ? 12.18 11.812 8.734 1 98.31 156 HIS A N 1
ATOM 1171 C CA . HIS A 1 156 ? 11.453 12.039 9.977 1 98.31 156 HIS A CA 1
ATOM 1172 C C . HIS A 1 156 ? 9.953 11.828 9.781 1 98.31 156 HIS A C 1
ATOM 1174 O O . HIS A 1 156 ? 9.156 12.109 10.68 1 98.31 156 HIS A O 1
ATOM 1180 N N . VAL A 1 157 ? 9.539 11.328 8.617 1 98.69 157 VAL A N 1
ATOM 1181 C CA . VAL A 1 157 ? 8.133 11.031 8.344 1 98.69 157 VAL A CA 1
ATOM 1182 C C . VAL A 1 157 ? 7.578 10.117 9.43 1 98.69 157 VAL A C 1
ATOM 1184 O O . VAL A 1 157 ? 6.48 10.352 9.945 1 98.69 157 VAL A O 1
ATOM 1187 N N . PRO A 1 158 ? 8.32 9.062 9.914 1 98.69 158 PRO A N 1
ATOM 1188 C CA . PRO A 1 158 ? 7.785 8.219 10.977 1 98.69 158 PRO A CA 1
ATOM 1189 C C . PRO A 1 158 ? 7.426 9.016 12.234 1 98.69 158 PRO A C 1
ATOM 1191 O O . PRO A 1 158 ? 6.363 8.789 12.828 1 98.69 158 PRO A O 1
ATOM 1194 N N . LEU A 1 159 ? 8.25 9.93 12.562 1 98.81 159 LEU A N 1
ATOM 1195 C CA . LEU A 1 159 ? 7.98 10.727 13.758 1 98.81 159 LEU A CA 1
ATOM 1196 C C . LEU A 1 159 ? 6.77 11.633 13.539 1 98.81 159 LEU A C 1
ATOM 1198 O O . LEU A 1 159 ? 5.949 11.805 14.445 1 98.81 159 LEU A O 1
ATOM 1202 N N . PHE A 1 160 ? 6.68 12.258 12.336 1 98.94 160 PHE A N 1
ATOM 1203 C CA . PHE A 1 160 ? 5.512 13.07 12.016 1 98.94 160 PHE A CA 1
ATOM 1204 C C . PHE A 1 160 ? 4.234 12.242 12.125 1 98.94 160 PHE A C 1
ATOM 1206 O O . PHE A 1 160 ? 3.217 12.727 12.625 1 98.94 160 PHE A O 1
ATOM 1213 N N . ILE A 1 161 ? 4.281 10.977 11.641 1 98.94 161 ILE A N 1
ATOM 1214 C CA . ILE A 1 161 ? 3.121 10.094 11.711 1 98.94 161 ILE A CA 1
ATOM 1215 C C . ILE A 1 161 ? 2.789 9.797 13.172 1 98.94 161 ILE A C 1
ATOM 1217 O O . ILE A 1 161 ? 1.626 9.859 13.578 1 98.94 161 ILE A O 1
ATOM 1221 N N . ALA A 1 162 ? 3.777 9.531 13.969 1 98.88 162 ALA A N 1
ATOM 1222 C CA . ALA A 1 162 ? 3.57 9.25 15.383 1 98.88 162 ALA A CA 1
ATOM 1223 C C . ALA A 1 162 ? 2.938 10.445 16.094 1 98.88 162 ALA A C 1
ATOM 1225 O O . ALA A 1 162 ? 1.95 10.297 16.812 1 98.88 162 ALA A O 1
ATOM 1226 N N . LEU A 1 163 ? 3.465 11.602 15.812 1 98.88 163 LEU A N 1
ATOM 1227 C CA . LEU A 1 163 ? 3.033 12.828 16.469 1 98.88 163 LEU A CA 1
ATOM 1228 C C . LEU A 1 163 ? 1.627 13.219 16.031 1 98.88 163 LEU A C 1
ATOM 1230 O O . LEU A 1 163 ? 0.858 13.781 16.812 1 98.88 163 LEU A O 1
ATOM 1234 N N . SER A 1 164 ? 1.276 12.914 14.797 1 98.88 164 SER A N 1
ATOM 1235 C CA . SER A 1 164 ? 0.038 13.422 14.219 1 98.88 164 SER A CA 1
ATOM 1236 C C . SER A 1 164 ? -1.058 12.367 14.242 1 98.88 164 SER A C 1
ATOM 1238 O O . SER A 1 164 ? -2.176 12.609 13.789 1 98.88 164 SER A O 1
ATOM 1240 N N . ALA A 1 165 ? -0.795 11.195 14.805 1 98.81 165 ALA A N 1
ATOM 1241 C CA . ALA A 1 165 ? -1.708 10.055 14.727 1 98.81 165 ALA A CA 1
ATOM 1242 C C . ALA A 1 165 ? -3.113 10.453 15.172 1 98.81 165 ALA A C 1
ATOM 1244 O O . ALA A 1 165 ? -3.314 10.859 16.312 1 98.81 165 ALA A O 1
ATOM 1245 N N . ASN A 1 166 ? -4.105 10.312 14.281 1 98.94 166 ASN A N 1
ATOM 1246 C CA . ASN A 1 166 ? -5.453 10.812 14.523 1 98.94 166 ASN A CA 1
ATOM 1247 C C . ASN A 1 166 ? -6.488 10.055 13.703 1 98.94 166 ASN A C 1
ATOM 1249 O O . ASN A 1 166 ? -7.527 10.609 13.344 1 98.94 166 ASN A O 1
ATOM 1253 N N . SER A 1 167 ? -6.238 8.766 13.336 1 98.94 167 SER A N 1
ATOM 1254 C CA . SER A 1 167 ? -7.18 7.984 12.547 1 98.94 167 SER A CA 1
ATOM 1255 C C . SER A 1 167 ? -7.145 6.512 12.938 1 98.94 167 SER A C 1
ATOM 1257 O O . SER A 1 167 ? -6.77 5.656 12.133 1 98.94 167 SER A O 1
ATOM 1259 N N . PRO A 1 168 ? -7.652 6.18 14.125 1 98.88 168 PRO A N 1
ATOM 1260 C CA . PRO A 1 168 ? -7.621 4.801 14.617 1 98.88 168 PRO A CA 1
ATOM 1261 C C . PRO A 1 168 ? -8.75 3.945 14.047 1 98.88 168 PRO A C 1
ATOM 1263 O O . PRO A 1 168 ? -8.664 2.715 14.055 1 98.88 168 PRO A O 1
ATOM 1266 N N . PHE A 1 169 ? -9.82 4.562 13.578 1 98.88 169 PHE A N 1
ATOM 1267 C CA . PHE A 1 169 ? -11 3.836 13.133 1 98.88 169 PHE A CA 1
ATOM 1268 C C . PHE A 1 169 ? -11.148 3.93 11.617 1 98.88 169 PHE A C 1
ATOM 1270 O O . PHE A 1 169 ? -10.75 4.922 11.008 1 98.88 169 PHE A O 1
ATOM 1277 N N . TRP A 1 170 ? -11.68 2.92 11 1 98.44 170 TRP A N 1
ATOM 1278 C CA . TRP A 1 170 ? -11.953 2.855 9.562 1 98.44 170 TRP A CA 1
ATOM 1279 C C . TRP A 1 170 ? -13.172 1.978 9.281 1 98.44 170 TRP A C 1
ATOM 1281 O O . TRP A 1 170 ? -13.195 0.805 9.664 1 98.44 170 TRP A O 1
ATOM 1291 N N . GLU A 1 171 ? -14.211 2.543 8.734 1 97.56 171 GLU A N 1
ATOM 1292 C CA . GLU A 1 171 ? -15.422 1.857 8.297 1 97.56 171 GLU A CA 1
ATOM 1293 C C . GLU A 1 171 ? -16.062 1.071 9.438 1 97.56 171 GLU A C 1
ATOM 1295 O O . GLU A 1 171 ? -16.406 -0.099 9.273 1 97.56 171 GLU A O 1
ATOM 1300 N N . GLY A 1 172 ? -16.078 1.68 10.602 1 97.5 172 GLY A N 1
ATOM 1301 C CA . GLY A 1 172 ? -16.828 1.155 11.719 1 97.5 172 GLY A CA 1
ATOM 1302 C C . GLY A 1 172 ? -16.016 0.289 12.656 1 97.5 172 GLY A C 1
ATOM 1303 O O . GLY A 1 172 ? -16.531 -0.265 13.625 1 97.5 172 GLY A O 1
ATOM 1304 N N . ARG A 1 173 ? -14.68 0.208 12.398 1 96.25 173 ARG A N 1
ATOM 1305 C CA . ARG A 1 173 ? -13.859 -0.708 13.18 1 96.25 173 ARG A CA 1
ATOM 1306 C C . ARG A 1 173 ? -12.617 -0.007 13.711 1 96.25 173 ARG A C 1
ATOM 1308 O O . ARG A 1 173 ? -12.062 0.875 13.047 1 96.25 173 ARG A O 1
ATOM 1315 N N . ASP A 1 174 ? -12.227 -0.389 14.93 1 97.75 174 ASP A N 1
ATOM 1316 C CA . ASP A 1 174 ? -10.883 -0.036 15.367 1 97.75 174 ASP A CA 1
ATOM 1317 C C . ASP A 1 174 ? -9.828 -0.797 14.562 1 97.75 174 ASP A C 1
ATOM 1319 O O . ASP A 1 174 ? -9.781 -2.027 14.602 1 97.75 174 ASP A O 1
ATOM 1323 N N . THR A 1 175 ? -9.031 -0.144 13.875 1 97.94 175 THR A N 1
ATOM 1324 C CA . THR A 1 175 ? -8.07 -0.759 12.961 1 97.94 175 THR A CA 1
ATOM 1325 C C . THR A 1 175 ? -6.867 -1.3 13.727 1 97.94 175 THR A C 1
ATOM 1327 O O . THR A 1 175 ? -6.055 -2.043 13.172 1 97.94 175 THR A O 1
ATOM 1330 N N . ARG A 1 176 ? -6.691 -0.912 14.984 1 97.19 176 ARG A N 1
ATOM 1331 C CA . ARG A 1 176 ? -5.527 -1.165 15.82 1 97.19 176 ARG A CA 1
ATOM 1332 C C . ARG A 1 176 ? -4.312 -0.388 15.32 1 97.19 176 ARG A C 1
ATOM 1334 O O . ARG A 1 176 ? -3.188 -0.631 15.766 1 97.19 176 ARG A O 1
ATOM 1341 N N . LEU A 1 177 ? -4.445 0.478 14.398 1 98.62 177 LEU A N 1
ATOM 1342 C CA . LEU A 1 177 ? -3.43 1.425 13.945 1 98.62 177 LEU A CA 1
ATOM 1343 C C . LEU A 1 177 ? -3.617 2.781 14.617 1 98.62 177 LEU A C 1
ATOM 1345 O O . LEU A 1 177 ? -4.73 3.133 15.016 1 98.62 177 LEU A O 1
ATOM 1349 N N . ALA A 1 178 ? -2.52 3.475 14.727 1 98.75 178 ALA A N 1
ATOM 1350 C CA . ALA A 1 178 ? -2.607 4.867 15.156 1 98.75 178 ALA A CA 1
ATOM 1351 C C . ALA A 1 178 ? -3.031 5.773 14.008 1 98.75 178 ALA A C 1
ATOM 1353 O O . ALA A 1 178 ? -3.701 6.785 14.219 1 98.75 178 ALA A O 1
ATOM 1354 N N . SER A 1 179 ? -2.658 5.43 12.82 1 98.88 179 SER A N 1
ATOM 1355 C CA . SER A 1 179 ? -2.99 6.176 11.609 1 98.88 179 SER A CA 1
ATOM 1356 C C . SER A 1 179 ? -3.357 5.242 10.469 1 98.88 179 SER A C 1
ATOM 1358 O O . SER A 1 179 ? -2.488 4.816 9.703 1 98.88 179 SER A O 1
ATOM 1360 N N . VAL A 1 180 ? -4.621 4.988 10.258 1 98.81 180 VAL A N 1
ATOM 1361 C CA . VAL A 1 180 ? -5.055 4.176 9.125 1 98.81 180 VAL A CA 1
ATOM 1362 C C . VAL A 1 180 ? -4.883 4.965 7.824 1 98.81 180 VAL A C 1
ATOM 1364 O O . VAL A 1 180 ? -4.664 4.383 6.762 1 98.81 180 VAL A O 1
ATOM 1367 N N . ARG A 1 181 ? -4.898 6.293 7.961 1 98.81 181 ARG A N 1
ATOM 1368 C CA . ARG A 1 181 ? -4.707 7.156 6.797 1 98.81 181 ARG A CA 1
ATOM 1369 C C . ARG A 1 181 ? -3.402 6.828 6.078 1 98.81 181 ARG A C 1
ATOM 1371 O O . ARG A 1 181 ? -3.361 6.781 4.848 1 98.81 181 ARG A O 1
ATOM 1378 N N . ALA A 1 182 ? -2.365 6.621 6.875 1 98.44 182 ALA A N 1
ATOM 1379 C CA . ALA A 1 182 ? -1.057 6.344 6.289 1 98.44 182 ALA A CA 1
ATOM 1380 C C . ALA A 1 182 ? -1.104 5.109 5.398 1 98.44 182 ALA A C 1
ATOM 1382 O O . ALA A 1 182 ? -0.423 5.047 4.371 1 98.44 182 ALA A O 1
ATOM 1383 N N . LYS A 1 183 ? -1.882 4.129 5.707 1 98 183 LYS A N 1
ATOM 1384 C CA . LYS A 1 183 ? -1.983 2.902 4.926 1 98 183 LYS A CA 1
ATOM 1385 C C . LYS A 1 183 ? -2.93 3.082 3.742 1 98 183 LYS A C 1
ATOM 1387 O O . LYS A 1 183 ? -2.629 2.646 2.627 1 98 183 LYS A O 1
ATOM 1392 N N . VAL A 1 184 ? -4.062 3.742 3.986 1 98.19 184 VAL A N 1
ATOM 1393 C CA . VAL A 1 184 ? -5.039 3.949 2.922 1 98.19 184 VAL A CA 1
ATOM 1394 C C . VAL A 1 184 ? -4.43 4.82 1.824 1 98.19 184 VAL A C 1
ATOM 1396 O O . VAL A 1 184 ? -4.633 4.562 0.635 1 98.19 184 VAL A O 1
ATOM 1399 N N . PHE A 1 185 ? -3.689 5.816 2.271 1 97.81 185 PHE A N 1
ATOM 1400 C CA . PHE A 1 185 ? -3.035 6.703 1.317 1 97.81 185 PHE A CA 1
ATOM 1401 C C . PHE A 1 185 ? -2.133 5.918 0.375 1 97.81 185 PHE A C 1
ATOM 1403 O O . PHE A 1 185 ? -2.045 6.23 -0.814 1 97.81 185 PHE A O 1
ATOM 1410 N N . GLY A 1 186 ? -1.575 4.859 0.844 1 96.56 186 GLY A N 1
ATOM 1411 C CA . GLY A 1 186 ? -0.623 4.051 0.096 1 96.56 186 GLY A CA 1
ATOM 1412 C C . GLY A 1 186 ? -1.272 3.213 -0.988 1 96.56 186 GLY A C 1
ATOM 1413 O O . GLY A 1 186 ? -0.581 2.596 -1.8 1 96.56 186 GLY A O 1
ATOM 1414 N N . LEU A 1 187 ? -2.59 3.234 -1.086 1 96.69 187 LEU A N 1
ATOM 1415 C CA . LEU A 1 187 ? -3.287 2.443 -2.094 1 96.69 187 LEU A CA 1
ATOM 1416 C C . LEU A 1 187 ? -3.109 3.053 -3.48 1 96.69 187 LEU A C 1
ATOM 1418 O O . LEU A 1 187 ? -3.23 2.355 -4.492 1 96.69 187 LEU A O 1
ATOM 1422 N N . ILE A 1 188 ? -2.855 4.32 -3.594 1 95.38 188 ILE A N 1
ATOM 1423 C CA . ILE A 1 188 ? -2.666 4.949 -4.898 1 95.38 188 ILE A CA 1
ATOM 1424 C C . ILE A 1 188 ? -1.204 4.828 -5.32 1 95.38 188 ILE A C 1
ATOM 1426 O O . ILE A 1 188 ? -0.312 4.727 -4.477 1 95.38 188 ILE A O 1
ATOM 1430 N N . PRO A 1 189 ? -0.908 4.824 -6.59 1 94.12 189 PRO A N 1
ATOM 1431 C CA . PRO A 1 189 ? 0.482 4.75 -7.047 1 94.12 189 PRO A CA 1
ATOM 1432 C C . PRO A 1 189 ? 1.285 6 -6.688 1 94.12 189 PRO A C 1
ATOM 1434 O O . PRO A 1 189 ? 0.71 7.074 -6.5 1 94.12 189 PRO A O 1
ATOM 1437 N N . ARG A 1 190 ? 2.582 5.875 -6.586 1 95.56 190 ARG A N 1
ATOM 1438 C CA . ARG A 1 190 ? 3.521 6.965 -6.34 1 95.56 190 ARG A CA 1
ATOM 1439 C C . ARG A 1 190 ? 3.195 7.684 -5.035 1 95.56 190 ARG A C 1
ATOM 1441 O O . ARG A 1 190 ? 3.141 8.914 -4.996 1 95.56 190 ARG A O 1
ATOM 1448 N N . SER A 1 191 ? 2.879 6.883 -4.043 1 96.12 191 SER A N 1
ATOM 1449 C CA . SER A 1 191 ? 2.643 7.363 -2.686 1 96.12 191 SER A CA 1
ATOM 1450 C C . SER A 1 191 ? 3.656 6.777 -1.707 1 96.12 191 SER A C 1
ATOM 1452 O O . SER A 1 191 ? 4.543 6.016 -2.104 1 96.12 191 SER A O 1
ATOM 1454 N N . GLY A 1 192 ? 3.605 7.18 -0.44 1 96.56 192 GLY A N 1
ATOM 1455 C CA . GLY A 1 192 ? 4.578 6.754 0.554 1 96.56 192 GLY A CA 1
ATOM 1456 C C . GLY A 1 192 ? 5.84 7.594 0.548 1 96.56 192 GLY A C 1
ATOM 1457 O O . GLY A 1 192 ? 5.82 8.75 0.134 1 96.56 192 GLY A O 1
ATOM 1458 N N . LEU A 1 193 ? 6.914 7.02 1.051 1 97.44 193 LEU A N 1
ATOM 1459 C CA . LEU A 1 193 ? 8.172 7.758 1.121 1 97.44 193 LEU A CA 1
ATOM 1460 C C . LEU A 1 193 ? 8.688 8.078 -0.275 1 97.44 193 LEU A C 1
ATOM 1462 O O . LEU A 1 193 ? 8.594 7.254 -1.185 1 97.44 193 LEU A O 1
ATOM 1466 N N . PRO A 1 194 ? 9.195 9.281 -0.454 1 96.94 194 PRO A N 1
ATOM 1467 C CA . PRO A 1 194 ? 9.789 9.617 -1.754 1 96.94 194 PRO A CA 1
ATOM 1468 C C . PRO A 1 194 ? 11.047 8.805 -2.055 1 96.94 194 PRO A C 1
ATOM 1470 O O . PRO A 1 194 ? 11.719 8.344 -1.133 1 96.94 194 PRO A O 1
ATOM 1473 N N . PRO A 1 195 ? 11.281 8.602 -3.377 1 94.19 195 PRO A N 1
ATOM 1474 C CA . PRO A 1 195 ? 12.625 8.109 -3.711 1 94.19 195 PRO A CA 1
ATOM 1475 C C . PRO A 1 195 ? 13.727 9.023 -3.189 1 94.19 195 PRO A C 1
ATOM 1477 O O . PRO A 1 195 ? 13.484 10.195 -2.889 1 94.19 195 PRO A O 1
ATOM 1480 N N . ARG A 1 196 ? 14.844 8.398 -2.992 1 93.81 196 ARG A N 1
ATOM 1481 C CA . ARG A 1 196 ? 16 9.219 -2.654 1 93.81 196 ARG A CA 1
ATOM 1482 C C . ARG A 1 196 ? 16.641 9.812 -3.906 1 93.81 196 ARG A C 1
ATOM 1484 O O . ARG A 1 196 ? 17.016 9.078 -4.824 1 93.81 196 ARG A O 1
ATOM 1491 N N . PHE A 1 197 ? 16.672 11.133 -3.971 1 95.12 197 PHE A N 1
ATOM 1492 C CA . PHE A 1 197 ? 17.344 11.82 -5.066 1 95.12 197 PHE A CA 1
ATOM 1493 C C . PHE A 1 197 ? 18.641 12.461 -4.582 1 95.12 197 PHE A C 1
ATOM 1495 O O . PHE A 1 197 ? 18.672 13.078 -3.516 1 95.12 197 PHE A O 1
ATOM 1502 N N . ALA A 1 198 ? 19.672 12.344 -5.355 1 94.75 198 ALA A N 1
ATOM 1503 C CA . ALA A 1 198 ? 20.969 12.914 -4.984 1 94.75 198 ALA A CA 1
ATOM 1504 C C . ALA A 1 198 ? 21.062 14.383 -5.387 1 94.75 198 ALA A C 1
ATOM 1506 O O . ALA A 1 198 ? 21.906 15.117 -4.887 1 94.75 198 ALA A O 1
ATOM 1507 N N . SER A 1 199 ? 20.219 14.836 -6.309 1 96.94 199 SER A N 1
ATOM 1508 C CA . SER A 1 199 ? 20.25 16.203 -6.816 1 96.94 199 SER A CA 1
ATOM 1509 C C . SER A 1 199 ? 18.906 16.609 -7.391 1 96.94 199 SER A C 1
ATOM 1511 O O . SER A 1 199 ? 18.031 15.766 -7.629 1 96.94 199 SER A O 1
ATOM 1513 N N . TRP A 1 200 ? 18.828 17.891 -7.535 1 96.69 200 TRP A N 1
ATOM 1514 C CA . TRP A 1 200 ? 17.641 18.438 -8.188 1 96.69 200 TRP A CA 1
ATOM 1515 C C . TRP A 1 200 ? 17.5 17.906 -9.609 1 96.69 200 TRP A C 1
ATOM 1517 O O . TRP A 1 200 ? 16.391 17.547 -10.039 1 96.69 200 TRP A O 1
ATOM 1527 N N . GLU A 1 201 ? 18.562 17.766 -10.281 1 97 201 GLU A N 1
ATOM 1528 C CA . GLU A 1 201 ? 18.562 17.234 -11.641 1 97 201 GLU A CA 1
ATOM 1529 C C . GLU A 1 201 ? 18.016 15.82 -11.688 1 97 201 GLU A C 1
ATOM 1531 O O . GLU A 1 201 ? 17.281 15.461 -12.617 1 97 201 GLU A O 1
ATOM 1536 N N . GLU A 1 202 ? 18.391 15 -10.719 1 96.38 202 GLU A N 1
ATOM 1537 C CA . GLU A 1 202 ? 17.891 13.625 -10.656 1 96.38 202 GLU A CA 1
ATOM 1538 C C . GLU A 1 202 ? 16.375 13.586 -10.461 1 96.38 202 GLU A C 1
ATOM 1540 O O . GLU A 1 202 ? 15.688 12.766 -11.078 1 96.38 202 GLU A O 1
ATOM 1545 N N . PHE A 1 203 ? 15.93 14.5 -9.625 1 97.12 203 PHE A N 1
ATOM 1546 C CA . PHE A 1 203 ? 14.492 14.617 -9.43 1 97.12 203 PHE A CA 1
ATOM 1547 C C . PHE A 1 203 ? 13.797 14.984 -10.742 1 97.12 203 PHE A C 1
ATOM 1549 O O . PHE A 1 203 ? 12.836 14.32 -11.141 1 97.12 203 PHE A O 1
ATOM 1556 N N . VAL A 1 204 ? 14.281 15.961 -11.352 1 96.88 204 VAL A N 1
ATOM 1557 C CA . VAL A 1 204 ? 13.703 16.453 -12.594 1 96.88 204 VAL A CA 1
ATOM 1558 C C . VAL A 1 204 ? 13.711 15.344 -13.641 1 96.88 204 VAL A C 1
ATOM 1560 O O . VAL A 1 204 ? 12.703 15.102 -14.305 1 96.88 204 VAL A O 1
ATOM 1563 N N . ARG A 1 205 ? 14.812 14.68 -13.75 1 95.38 205 ARG A N 1
ATOM 1564 C CA . ARG A 1 205 ? 14.945 13.594 -14.711 1 95.38 205 ARG A CA 1
ATOM 1565 C C . ARG A 1 205 ? 13.93 12.492 -14.43 1 95.38 205 ARG A C 1
ATOM 1567 O O . ARG A 1 205 ? 13.367 11.914 -15.367 1 95.38 205 ARG A O 1
ATOM 1574 N N . HIS A 1 206 ? 13.781 12.203 -13.195 1 95.44 206 HIS A N 1
ATOM 1575 C CA . HIS A 1 206 ? 12.82 11.172 -12.82 1 95.44 206 HIS A CA 1
ATOM 1576 C C . HIS A 1 206 ? 11.406 11.555 -13.25 1 95.44 206 HIS A C 1
ATOM 1578 O O . HIS A 1 206 ? 10.711 10.758 -13.883 1 95.44 206 HIS A O 1
ATOM 1584 N N . VAL A 1 207 ? 10.977 12.727 -12.969 1 96.44 207 VAL A N 1
ATOM 1585 C CA . VAL A 1 207 ? 9.641 13.195 -13.305 1 96.44 207 VAL A CA 1
ATOM 1586 C C . VAL A 1 207 ? 9.469 13.219 -14.82 1 96.44 207 VAL A C 1
ATOM 1588 O O . VAL A 1 207 ? 8.453 12.766 -15.352 1 96.44 207 VAL A O 1
ATOM 1591 N N . GLU A 1 208 ? 10.477 13.672 -15.469 1 95.62 208 GLU A N 1
ATOM 1592 C CA . GLU A 1 208 ? 10.422 13.75 -16.922 1 95.62 208 GLU A CA 1
ATOM 1593 C C . GLU A 1 208 ? 10.281 12.359 -17.547 1 95.62 208 GLU A C 1
ATOM 1595 O O . GLU A 1 208 ? 9.57 12.188 -18.547 1 95.62 208 GLU A O 1
ATOM 1600 N N . ARG A 1 209 ? 10.992 11.43 -17.016 1 94.25 209 ARG A N 1
ATOM 1601 C CA . ARG A 1 209 ? 10.898 10.062 -17.5 1 94.25 209 ARG A CA 1
ATOM 1602 C C . ARG A 1 209 ? 9.477 9.523 -17.359 1 94.25 209 ARG A C 1
ATOM 1604 O O . ARG A 1 209 ? 8.969 8.859 -18.266 1 94.25 209 ARG A O 1
ATOM 1611 N N . LEU A 1 210 ? 8.875 9.797 -16.25 1 95.56 210 LEU A N 1
ATOM 1612 C CA . LEU A 1 210 ? 7.504 9.344 -16.016 1 95.56 210 LEU A CA 1
ATOM 1613 C C . LEU A 1 210 ? 6.531 10.039 -16.969 1 95.56 210 LEU A C 1
ATOM 1615 O O . LEU A 1 210 ? 5.59 9.422 -17.469 1 95.56 210 LEU A O 1
ATOM 1619 N N . VAL A 1 211 ? 6.746 11.336 -17.172 1 95.69 211 VAL A N 1
ATOM 1620 C CA . VAL A 1 211 ? 5.898 12.094 -18.094 1 95.69 211 VAL A CA 1
ATOM 1621 C C . VAL A 1 211 ? 6.035 11.531 -19.5 1 95.69 211 VAL A C 1
ATOM 1623 O O . VAL A 1 211 ? 5.035 11.297 -20.172 1 95.69 211 VAL A O 1
ATOM 1626 N N . ARG A 1 212 ? 7.258 11.281 -19.922 1 94.19 212 ARG A N 1
ATOM 1627 C CA . ARG A 1 212 ? 7.523 10.742 -21.25 1 94.19 212 ARG A CA 1
ATOM 1628 C C . ARG A 1 212 ? 6.863 9.375 -21.422 1 94.19 212 ARG A C 1
ATOM 1630 O O . ARG A 1 212 ? 6.371 9.055 -22.5 1 94.19 212 ARG A O 1
AT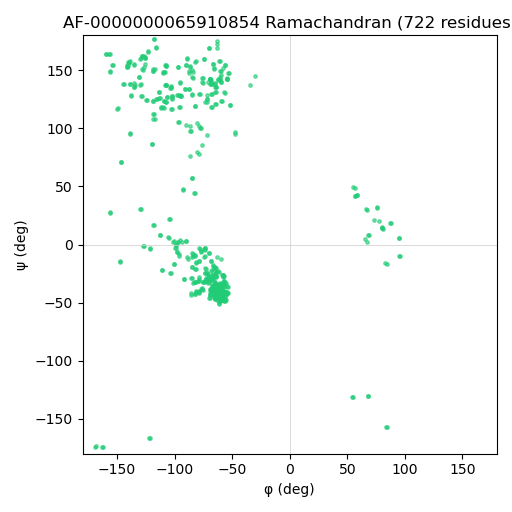OM 1637 N N . ALA A 1 213 ? 6.891 8.625 -20.375 1 94.5 213 ALA A N 1
ATOM 1638 C CA . ALA A 1 213 ? 6.312 7.285 -20.406 1 94.5 213 ALA A CA 1
ATOM 1639 C C . ALA A 1 213 ? 4.789 7.344 -20.391 1 94.5 213 ALA A C 1
ATOM 1641 O O . ALA A 1 213 ? 4.121 6.316 -20.531 1 94.5 213 ALA A O 1
ATOM 1642 N N . GLY A 1 214 ? 4.234 8.531 -20.141 1 93.25 214 GLY A N 1
ATOM 1643 C CA . GLY A 1 214 ? 2.789 8.688 -20.078 1 93.25 214 GLY A CA 1
ATOM 1644 C C . GLY A 1 214 ? 2.199 8.258 -18.75 1 93.25 214 GLY A C 1
ATOM 1645 O O . GLY A 1 214 ? 0.99 8.039 -18.641 1 93.25 214 GLY A O 1
ATOM 1646 N N . SER A 1 215 ? 3.062 8.102 -17.766 1 92.12 215 SER A N 1
ATOM 1647 C CA . SER A 1 215 ? 2.602 7.668 -16.453 1 92.12 215 SER A CA 1
ATOM 1648 C C . SER A 1 215 ? 1.937 8.812 -15.695 1 92.12 215 SER A C 1
ATOM 1650 O O . SER A 1 215 ? 0.989 8.586 -14.938 1 92.12 215 SER A O 1
ATOM 1652 N N . ILE A 1 216 ? 2.514 9.961 -15.859 1 92.62 216 ILE A N 1
ATOM 1653 C CA . ILE A 1 216 ? 1.985 11.117 -15.148 1 92.62 216 ILE A CA 1
ATOM 1654 C C . ILE A 1 216 ? 1.991 12.336 -16.062 1 92.62 216 ILE A C 1
ATOM 1656 O O . ILE A 1 216 ? 2.736 12.383 -17.047 1 92.62 216 ILE A O 1
ATOM 1660 N N . ARG A 1 217 ? 1.136 13.344 -15.758 1 91.94 217 ARG A N 1
ATOM 1661 C CA . ARG A 1 217 ? 1.08 14.586 -16.516 1 91.94 217 ARG A CA 1
ATOM 1662 C C . ARG A 1 217 ? 2.186 15.547 -16.078 1 91.94 217 ARG A C 1
ATOM 1664 O O . ARG A 1 217 ? 2.748 16.266 -16.906 1 91.94 217 ARG A O 1
ATOM 1671 N N . ASP A 1 218 ? 2.424 15.602 -14.773 1 93.75 218 ASP A N 1
ATOM 1672 C CA . ASP A 1 218 ? 3.453 16.453 -14.18 1 93.75 218 ASP A CA 1
ATOM 1673 C C . ASP A 1 218 ? 3.775 15.992 -12.75 1 93.75 218 ASP A C 1
ATOM 1675 O O . ASP A 1 218 ? 3.266 14.969 -12.289 1 93.75 218 ASP A O 1
ATOM 1679 N N . TYR A 1 219 ? 4.613 16.75 -12.055 1 94.44 219 TYR A N 1
ATOM 1680 C CA . TYR A 1 219 ? 5.145 16.359 -10.758 1 94.44 219 TYR A CA 1
ATOM 1681 C C . TYR A 1 219 ? 4.035 16.281 -9.711 1 94.44 219 TYR A C 1
ATOM 1683 O O . TYR A 1 219 ? 4.199 15.656 -8.664 1 94.44 219 TYR A O 1
ATOM 1691 N N . THR A 1 220 ? 2.875 16.938 -9.953 1 92.62 220 THR A N 1
ATOM 1692 C CA . THR A 1 220 ? 1.802 16.969 -8.969 1 92.62 220 THR A CA 1
ATOM 1693 C C . THR A 1 220 ? 1.152 15.602 -8.828 1 92.62 220 THR A C 1
ATOM 1695 O O . THR A 1 220 ? 0.397 15.359 -7.887 1 92.62 220 THR A O 1
ATOM 1698 N N . PHE A 1 221 ? 1.536 14.664 -9.688 1 92.19 221 PHE A N 1
ATOM 1699 C CA . PHE A 1 221 ? 0.996 13.305 -9.633 1 92.19 221 PHE A CA 1
ATOM 1700 C C . PHE A 1 221 ? 1.933 12.383 -8.867 1 92.19 221 PHE A C 1
ATOM 1702 O O . PHE A 1 221 ? 1.662 11.188 -8.742 1 92.19 221 PHE A O 1
ATOM 1709 N N . CYS A 1 222 ? 3.041 12.93 -8.336 1 95.31 222 CYS A N 1
ATOM 1710 C CA . CYS A 1 222 ? 3.867 12.234 -7.359 1 95.31 222 CYS A CA 1
ATOM 1711 C C . CYS A 1 222 ? 3.346 12.461 -5.945 1 95.31 222 CYS A C 1
ATOM 1713 O O . CYS A 1 222 ? 3.658 13.477 -5.32 1 95.31 222 CYS A O 1
ATOM 1715 N N . TRP A 1 223 ? 2.605 11.539 -5.461 1 96.19 223 TRP A N 1
ATOM 1716 C CA . TRP A 1 223 ? 1.874 11.695 -4.207 1 96.19 223 TRP A CA 1
ATOM 1717 C C . TRP A 1 223 ? 2.688 11.172 -3.029 1 96.19 223 TRP A C 1
ATOM 1719 O O . TRP A 1 223 ? 2.18 10.406 -2.209 1 96.19 223 TRP A O 1
ATOM 1729 N N . TRP A 1 224 ? 3.945 11.555 -2.979 1 98.06 224 TRP A N 1
ATOM 1730 C CA . TRP A 1 224 ? 4.832 11.102 -1.912 1 98.06 224 TRP A CA 1
ATOM 1731 C C . TRP A 1 224 ? 4.523 11.82 -0.604 1 98.06 224 TRP A C 1
ATOM 1733 O O . TRP A 1 224 ? 3.902 12.883 -0.604 1 98.06 224 TRP A O 1
ATOM 1743 N N . ASP A 1 225 ? 4.938 11.234 0.493 1 98.62 225 ASP A N 1
ATOM 1744 C CA . ASP A 1 225 ? 4.754 11.789 1.832 1 98.62 225 ASP A CA 1
ATOM 1745 C C . ASP A 1 225 ? 5.395 13.172 1.946 1 98.62 225 ASP A C 1
ATOM 1747 O O . ASP A 1 225 ? 4.977 13.992 2.771 1 98.62 225 ASP A O 1
ATOM 1751 N N . VAL A 1 226 ? 6.457 13.359 1.234 1 98.62 226 VAL A N 1
ATOM 1752 C CA . VAL A 1 226 ? 7.168 14.625 1.072 1 98.62 226 VAL A CA 1
ATOM 1753 C C . VAL A 1 226 ? 7.598 14.789 -0.382 1 98.62 226 VAL A C 1
ATOM 1755 O O . VAL A 1 226 ? 8.055 13.836 -1.016 1 98.62 226 VAL A O 1
ATOM 1758 N N . ARG A 1 227 ? 7.426 16 -0.836 1 98.38 227 ARG A N 1
ATOM 1759 C CA . ARG A 1 227 ? 7.789 16.203 -2.234 1 98.38 227 ARG A CA 1
ATOM 1760 C C . ARG A 1 227 ? 8.164 17.656 -2.494 1 98.38 227 ARG A C 1
ATOM 1762 O O . ARG A 1 227 ? 7.695 18.562 -1.799 1 98.38 227 ARG A O 1
ATOM 1769 N N . PRO A 1 228 ? 8.992 17.891 -3.521 1 97.38 228 PRO A N 1
ATOM 1770 C CA . PRO A 1 228 ? 9.133 19.266 -4.008 1 97.38 228 PRO A CA 1
ATOM 1771 C C . PRO A 1 228 ? 7.871 19.766 -4.699 1 97.38 228 PRO A C 1
ATOM 1773 O O . PRO A 1 228 ? 7.156 19 -5.34 1 97.38 228 PRO A O 1
ATOM 1776 N N . HIS A 1 229 ? 7.617 20.953 -4.473 1 96.25 229 HIS A N 1
ATOM 1777 C CA . HIS A 1 229 ? 6.574 21.656 -5.215 1 96.25 229 HIS A CA 1
ATOM 1778 C C . HIS A 1 229 ? 7.148 22.844 -5.988 1 96.25 229 HIS A C 1
ATOM 1780 O O . HIS A 1 229 ? 7.039 23.984 -5.547 1 96.25 229 HIS A O 1
ATOM 1786 N N . PRO A 1 230 ? 7.609 22.578 -7.152 1 94.12 230 PRO A N 1
ATOM 1787 C CA . PRO A 1 230 ? 8.352 23.594 -7.906 1 94.12 230 PRO A CA 1
ATOM 1788 C C . PRO A 1 230 ? 7.512 24.828 -8.211 1 94.12 230 PRO A C 1
ATOM 1790 O O . PRO A 1 230 ? 8.016 25.953 -8.125 1 94.12 230 PRO A O 1
ATOM 1793 N N . LYS A 1 231 ? 6.328 24.703 -8.539 1 91.25 231 LYS A N 1
ATOM 1794 C CA . LYS A 1 231 ? 5.484 25.828 -8.906 1 91.25 231 LYS A CA 1
ATOM 1795 C C . LYS A 1 231 ? 5.344 26.812 -7.742 1 91.25 231 LYS A C 1
ATOM 1797 O O . LYS A 1 231 ? 5.25 28.016 -7.953 1 91.25 231 LYS A O 1
ATOM 1802 N N . LEU A 1 232 ? 5.324 26.25 -6.555 1 93.44 232 LEU A N 1
ATOM 1803 C CA . LEU A 1 232 ? 5.168 27.094 -5.379 1 93.44 232 LEU A CA 1
ATOM 1804 C C . LEU A 1 232 ? 6.523 27.422 -4.762 1 93.44 232 LEU A C 1
ATOM 1806 O O . LEU A 1 232 ? 6.609 28.25 -3.844 1 93.44 232 LEU A O 1
ATOM 1810 N N . GLY A 1 233 ? 7.555 26.781 -5.254 1 95.44 233 GLY A N 1
ATOM 1811 C CA . GLY A 1 233 ? 8.875 26.953 -4.668 1 95.44 233 GLY A CA 1
ATOM 1812 C C . GLY A 1 233 ? 8.984 26.406 -3.26 1 95.44 233 GLY A C 1
ATOM 1813 O O . GLY A 1 233 ? 9.688 26.969 -2.42 1 95.44 233 GLY A O 1
ATOM 1814 N N . THR A 1 234 ? 8.211 25.359 -2.959 1 97.19 234 THR A N 1
ATOM 1815 C CA . THR A 1 234 ? 8.172 24.844 -1.597 1 97.19 234 THR A CA 1
ATOM 1816 C C . THR A 1 234 ? 8.484 23.344 -1.58 1 97.19 234 THR A C 1
ATOM 1818 O O . THR A 1 234 ? 8.523 22.703 -2.631 1 97.19 234 THR A O 1
ATOM 1821 N N . VAL A 1 235 ? 8.859 22.891 -0.421 1 97.94 235 VAL A N 1
ATOM 1822 C CA . VAL A 1 235 ? 8.719 21.469 -0.092 1 97.94 235 VAL A CA 1
ATOM 1823 C C . VAL A 1 235 ? 7.414 21.234 0.663 1 97.94 235 VAL A C 1
ATOM 1825 O O . VAL A 1 235 ? 7.02 22.062 1.495 1 97.94 235 VAL A O 1
ATOM 1828 N N . GLU A 1 236 ? 6.781 20.172 0.305 1 98.69 236 GLU A N 1
ATOM 1829 C CA . GLU A 1 236 ? 5.461 19.875 0.848 1 98.69 236 GLU A CA 1
ATOM 1830 C C . GLU A 1 236 ? 5.465 18.578 1.639 1 98.69 236 GLU A C 1
ATOM 1832 O O . GLU A 1 236 ? 5.727 17.5 1.081 1 98.69 236 GLU A O 1
ATOM 1837 N N . LEU A 1 237 ? 5.273 18.672 2.953 1 98.88 237 LEU A N 1
ATOM 1838 C CA . LEU A 1 237 ? 5.031 17.516 3.797 1 98.88 237 LEU A CA 1
ATOM 1839 C C . LEU A 1 237 ? 3.553 17.141 3.793 1 98.88 237 LEU A C 1
ATOM 1841 O O . LEU A 1 237 ? 2.695 17.969 4.078 1 98.88 237 LEU A O 1
ATOM 1845 N N . ARG A 1 238 ? 3.271 15.82 3.516 1 98.81 238 ARG A N 1
ATOM 1846 C CA . ARG A 1 238 ? 1.886 15.414 3.299 1 98.81 238 ARG A CA 1
ATOM 1847 C C . ARG A 1 238 ? 1.508 14.25 4.211 1 98.81 238 ARG A C 1
ATOM 1849 O O . ARG A 1 238 ? 0.349 13.828 4.238 1 98.81 238 ARG A O 1
ATOM 1856 N N . ALA A 1 239 ? 2.387 13.758 5.004 1 98.75 239 ALA A N 1
ATOM 1857 C CA . ALA A 1 239 ? 2.248 12.5 5.734 1 98.75 239 ALA A CA 1
ATOM 1858 C C . ALA A 1 239 ? 1.302 12.656 6.922 1 98.75 239 ALA A C 1
ATOM 1860 O O . ALA A 1 239 ? 0.524 11.75 7.227 1 98.75 239 ALA A O 1
ATOM 1861 N N . PRO A 1 240 ? 1.219 13.852 7.613 1 98.94 240 PRO A N 1
ATOM 1862 C CA . PRO A 1 240 ? 0.476 13.961 8.875 1 98.94 240 PRO A CA 1
ATOM 1863 C C . PRO A 1 240 ? -1.032 13.812 8.68 1 98.94 240 PRO A C 1
ATOM 1865 O O . PRO A 1 240 ? -1.584 14.32 7.699 1 98.94 240 PRO A O 1
ATOM 1868 N N . ASP A 1 241 ? -1.675 13.141 9.625 1 98.94 241 ASP A N 1
ATOM 1869 C CA . ASP A 1 241 ? -3.129 13.195 9.734 1 98.94 241 ASP A CA 1
ATOM 1870 C C . ASP A 1 241 ? -3.611 14.625 9.969 1 98.94 241 ASP A C 1
ATOM 1872 O O . ASP A 1 241 ? -2.916 15.422 10.602 1 98.94 241 ASP A O 1
ATOM 1876 N N . ALA A 1 242 ? -4.789 14.922 9.484 1 98.88 242 ALA A N 1
ATOM 1877 C CA . ALA A 1 242 ? -5.434 16.156 9.906 1 98.88 242 ALA A CA 1
ATOM 1878 C C . ALA A 1 242 ? -5.531 16.234 11.43 1 98.88 242 ALA A C 1
ATOM 1880 O O . ALA A 1 242 ? -5.785 15.227 12.094 1 98.88 242 ALA A O 1
ATOM 1881 N N . GLN A 1 243 ? -5.344 17.438 11.961 1 98.75 243 GLN A N 1
ATOM 1882 C CA . GLN A 1 243 ? -5.293 17.609 13.406 1 98.75 243 GLN A CA 1
ATOM 1883 C C . GLN A 1 243 ? -6.555 18.297 13.922 1 98.75 243 GLN A C 1
ATOM 1885 O O . GLN A 1 243 ? -6.996 19.297 13.367 1 98.75 243 GLN A O 1
ATOM 1890 N N . THR A 1 244 ? -7.074 17.812 15.023 1 98.31 244 THR A N 1
ATOM 1891 C CA . THR A 1 244 ? -8.273 18.344 15.656 1 98.31 244 THR A CA 1
ATOM 1892 C C . THR A 1 244 ? -8.008 19.719 16.25 1 98.31 244 THR A C 1
ATOM 1894 O O . THR A 1 244 ? -8.82 20.641 16.125 1 98.31 244 THR A O 1
ATOM 1897 N N . ASP A 1 245 ? -6.863 19.875 16.812 1 96.81 245 ASP A N 1
ATOM 1898 C CA . ASP A 1 245 ? -6.441 21.094 17.5 1 96.81 245 ASP A CA 1
ATOM 1899 C C . ASP A 1 245 ? -5.5 21.922 16.625 1 96.81 245 ASP A C 1
ATOM 1901 O O . ASP A 1 245 ? -4.449 21.438 16.203 1 96.81 245 ASP A O 1
ATOM 1905 N N . PRO A 1 246 ? -5.859 23.234 16.406 1 97.44 246 PRO A N 1
ATOM 1906 C CA . PRO A 1 246 ? -4.996 24.062 15.57 1 97.44 246 PRO A CA 1
ATOM 1907 C C . PRO A 1 246 ? -3.607 24.266 16.172 1 97.44 246 PRO A C 1
ATOM 1909 O O . PRO A 1 246 ? -2.643 24.484 15.43 1 97.44 246 PRO A O 1
ATOM 1912 N N . GLY A 1 247 ? -3.514 24.203 17.5 1 97.44 247 GLY A N 1
ATOM 1913 C CA . GLY A 1 247 ? -2.197 24.281 18.125 1 97.44 247 GLY A CA 1
ATOM 1914 C C . GLY A 1 247 ? -1.274 23.156 17.688 1 97.44 247 GLY A C 1
ATOM 1915 O O . GLY A 1 247 ? -0.071 23.359 17.516 1 97.44 247 GLY A O 1
ATOM 1916 N N . ARG A 1 248 ? -1.809 21.969 17.531 1 98.19 248 ARG A N 1
ATOM 1917 C CA . ARG A 1 248 ? -1.029 20.828 17.047 1 98.19 248 ARG A CA 1
ATOM 1918 C C . ARG A 1 248 ? -0.587 21.047 15.602 1 98.19 248 ARG A C 1
ATOM 1920 O O . ARG A 1 248 ? 0.534 20.688 15.234 1 98.19 248 ARG A O 1
ATOM 1927 N N . THR A 1 249 ? -1.507 21.594 14.812 1 98.62 249 THR A N 1
ATOM 1928 C CA . THR A 1 249 ? -1.148 21.938 13.445 1 98.62 249 THR A CA 1
ATOM 1929 C C . THR A 1 249 ? 0.06 22.875 13.422 1 98.62 249 THR A C 1
ATOM 1931 O O . THR A 1 249 ? 1.019 22.641 12.688 1 98.62 249 THR A O 1
ATOM 1934 N N . ALA A 1 250 ? 0.006 23.891 14.25 1 98.75 250 ALA A N 1
ATOM 1935 C CA . ALA A 1 250 ? 1.094 24.875 14.305 1 98.75 250 ALA A CA 1
ATOM 1936 C C . ALA A 1 250 ? 2.393 24.219 14.766 1 98.75 250 ALA A C 1
ATOM 1938 O O . ALA A 1 250 ? 3.467 24.516 14.242 1 98.75 250 ALA A O 1
ATOM 1939 N N . ALA A 1 251 ? 2.32 23.344 15.766 1 98.88 251 ALA A N 1
ATOM 1940 C CA . ALA A 1 251 ? 3.502 22.656 16.281 1 98.88 251 ALA A CA 1
ATOM 1941 C C . ALA A 1 251 ? 4.152 21.797 15.195 1 98.88 251 ALA A C 1
ATOM 1943 O O . ALA A 1 251 ? 5.371 21.828 15.016 1 98.88 251 ALA A O 1
ATOM 1944 N N . LEU A 1 252 ? 3.373 21.031 14.445 1 98.94 252 LEU A N 1
ATOM 1945 C CA . LEU A 1 252 ? 3.887 20.172 13.383 1 98.94 252 LEU A CA 1
ATOM 1946 C C . LEU A 1 252 ? 4.465 21.016 12.25 1 98.94 252 LEU A C 1
ATOM 1948 O O . LEU A 1 252 ? 5.484 20.641 11.656 1 98.94 252 LEU A O 1
ATOM 1952 N N . ALA A 1 253 ? 3.807 22.156 11.969 1 98.94 253 ALA A N 1
ATOM 1953 C CA . ALA A 1 253 ? 4.328 23.062 10.961 1 98.94 253 ALA A CA 1
ATOM 1954 C C . ALA A 1 253 ? 5.691 23.625 11.367 1 98.94 253 ALA A C 1
ATOM 1956 O O . ALA A 1 253 ? 6.59 23.75 10.539 1 98.94 253 ALA A O 1
ATOM 1957 N N . ALA A 1 254 ? 5.801 23.953 12.648 1 98.94 254 ALA A N 1
ATOM 1958 C CA . ALA A 1 254 ? 7.078 24.469 13.156 1 98.94 254 ALA A CA 1
ATOM 1959 C C . ALA A 1 254 ? 8.172 23.422 13.016 1 98.94 254 ALA A C 1
ATOM 1961 O O . ALA A 1 254 ? 9.289 23.734 12.594 1 98.94 254 ALA A O 1
ATOM 1962 N N . LEU A 1 255 ? 7.867 22.188 13.367 1 98.94 255 LEU A N 1
ATOM 1963 C CA . LEU A 1 255 ? 8.828 21.094 13.211 1 98.94 255 LEU A CA 1
ATOM 1964 C C . LEU A 1 255 ? 9.258 20.953 11.758 1 98.94 255 LEU A C 1
ATOM 1966 O O . LEU A 1 255 ? 10.445 20.828 11.469 1 98.94 255 LEU A O 1
ATOM 1970 N N . CYS A 1 256 ? 8.289 21 10.867 1 98.88 256 CYS A N 1
ATOM 1971 C CA . CYS A 1 256 ? 8.555 20.906 9.438 1 98.88 256 CYS A CA 1
ATOM 1972 C C . CYS A 1 256 ? 9.445 22.047 8.961 1 98.88 256 CYS A C 1
ATOM 1974 O O . CYS A 1 256 ? 10.445 21.812 8.273 1 98.88 256 CYS A O 1
ATOM 1976 N N . GLN A 1 257 ? 9.094 23.266 9.352 1 98.75 257 GLN A N 1
ATOM 1977 C CA . GLN A 1 257 ? 9.852 24.438 8.938 1 98.75 257 GLN A CA 1
ATOM 1978 C C . GLN A 1 257 ? 11.289 24.375 9.438 1 98.75 257 GLN A C 1
ATOM 1980 O O . GLN A 1 257 ? 12.227 24.625 8.672 1 98.75 257 GLN A O 1
ATOM 1985 N N . CYS A 1 258 ? 11.469 24 10.68 1 98.81 258 CYS A N 1
ATOM 1986 C CA . CYS A 1 258 ? 12.797 23.922 11.266 1 98.81 258 CYS A CA 1
ATOM 1987 C C . CYS A 1 258 ? 13.633 22.844 10.57 1 98.81 258 CYS A C 1
ATOM 1989 O O . CYS A 1 258 ? 14.812 23.062 10.273 1 98.81 258 CYS A O 1
ATOM 1991 N N . LEU A 1 259 ? 13.047 21.688 10.289 1 98.69 259 LEU A N 1
ATOM 1992 C CA . LEU A 1 259 ? 13.766 20.609 9.609 1 98.69 259 LEU A CA 1
ATOM 1993 C C . LEU A 1 259 ? 14.18 21.031 8.203 1 98.69 259 LEU A C 1
ATOM 1995 O O . LEU A 1 259 ? 15.289 20.734 7.766 1 98.69 259 LEU A O 1
ATOM 1999 N N . ALA A 1 260 ? 13.242 21.688 7.5 1 98.19 260 ALA A N 1
ATOM 2000 C CA . ALA A 1 260 ? 13.562 22.156 6.156 1 98.19 260 ALA A CA 1
ATOM 2001 C C . ALA A 1 260 ? 14.734 23.141 6.188 1 98.19 260 ALA A C 1
ATOM 2003 O O . ALA A 1 260 ? 15.641 23.062 5.352 1 98.19 260 ALA A O 1
ATOM 2004 N N . ALA A 1 261 ? 14.711 24.047 7.168 1 97.56 261 ALA A N 1
ATOM 2005 C CA . ALA A 1 261 ? 15.742 25.062 7.277 1 97.56 261 ALA A CA 1
ATOM 2006 C C . ALA A 1 261 ? 17.078 24.469 7.715 1 97.56 261 ALA A C 1
ATOM 2008 O O . ALA A 1 261 ? 18.141 24.969 7.348 1 97.56 261 ALA A O 1
ATOM 2009 N N . ALA A 1 262 ? 17.016 23.375 8.469 1 98.25 262 ALA A N 1
ATOM 2010 C CA . ALA A 1 262 ? 18.219 22.75 8.992 1 98.25 262 ALA A CA 1
ATOM 2011 C C . ALA A 1 262 ? 18.562 21.469 8.227 1 98.25 262 ALA A C 1
ATOM 2013 O O . ALA A 1 262 ? 19.25 20.594 8.75 1 98.25 262 ALA A O 1
ATOM 2014 N N . ALA A 1 263 ? 18.094 21.328 7.062 1 97.88 263 ALA A N 1
ATOM 2015 C CA . ALA A 1 263 ? 18.156 20.078 6.305 1 97.88 263 ALA A CA 1
ATOM 2016 C C . ALA A 1 263 ? 19.578 19.578 6.18 1 97.88 263 ALA A C 1
ATOM 2018 O O . ALA A 1 263 ? 19.828 18.375 6.172 1 97.88 263 ALA A O 1
ATOM 2019 N N . GLU A 1 264 ? 20.547 20.438 6.102 1 95.94 264 GLU A N 1
ATOM 2020 C CA . GLU A 1 264 ? 21.938 20.094 5.879 1 95.94 264 GLU A CA 1
ATOM 2021 C C . GLU A 1 264 ? 22.516 19.328 7.074 1 95.94 264 GLU A C 1
ATOM 2023 O O . GLU A 1 264 ? 23.547 18.656 6.957 1 95.94 264 GLU A O 1
ATOM 2028 N N . GLU A 1 265 ? 21.844 19.438 8.156 1 95.75 265 GLU A N 1
ATOM 2029 C CA . GLU A 1 265 ? 22.344 18.812 9.375 1 95.75 265 GLU A CA 1
ATOM 2030 C C . GLU A 1 265 ? 21.969 17.328 9.422 1 95.75 265 GLU A C 1
ATOM 2032 O O . GLU A 1 265 ? 22.484 16.594 10.266 1 95.75 265 GLU A O 1
ATOM 2037 N N . PHE A 1 266 ? 21.156 16.891 8.547 1 95.06 266 PHE A N 1
ATOM 2038 C CA . PHE A 1 266 ? 20.656 15.523 8.602 1 95.06 266 PHE A CA 1
ATOM 2039 C C . PHE A 1 266 ? 21.125 14.727 7.391 1 95.06 266 PHE A C 1
ATOM 2041 O O . PHE A 1 266 ? 20.875 15.125 6.25 1 95.06 266 PHE A O 1
ATOM 2048 N N . GLU A 1 267 ? 21.734 13.641 7.676 1 91.62 267 GLU A N 1
ATOM 2049 C CA . GLU A 1 267 ? 22.156 12.75 6.602 1 91.62 267 GLU A CA 1
ATOM 2050 C C . GLU A 1 267 ? 20.969 11.969 6.035 1 91.62 267 GLU A C 1
ATOM 2052 O O . GLU A 1 267 ? 20.078 11.547 6.781 1 91.62 267 GLU A O 1
ATOM 2057 N N . PRO A 1 268 ? 21.031 11.773 4.719 1 90 268 PRO A N 1
ATOM 2058 C CA . PRO A 1 268 ? 19.969 10.945 4.137 1 90 268 PRO A CA 1
ATOM 2059 C C . PRO A 1 268 ? 19.953 9.531 4.715 1 90 268 PRO A C 1
ATOM 2061 O O . PRO A 1 268 ? 21 8.961 5.012 1 90 268 PRO A O 1
ATOM 2064 N N . GLU A 1 269 ? 18.781 9.039 4.895 1 89.19 269 GLU A N 1
ATOM 2065 C CA . GLU A 1 269 ? 18.578 7.668 5.363 1 89.19 269 GLU A CA 1
ATOM 2066 C C . GLU A 1 269 ? 18.062 6.773 4.242 1 89.19 269 GLU A C 1
ATOM 2068 O O . GLU A 1 269 ? 17.453 7.258 3.289 1 89.19 269 GLU A O 1
ATOM 2073 N N . ASP A 1 270 ? 18.344 5.5 4.359 1 89.06 270 ASP A N 1
ATOM 2074 C CA . ASP A 1 270 ? 17.781 4.523 3.43 1 89.06 270 ASP A CA 1
ATOM 2075 C C . ASP A 1 270 ? 16.266 4.457 3.549 1 89.06 270 ASP A C 1
ATOM 2077 O O . ASP A 1 270 ? 15.734 4.098 4.602 1 89.06 270 ASP A O 1
ATOM 2081 N N . PRO A 1 271 ? 15.602 4.742 2.416 1 91.38 271 PRO A N 1
ATOM 2082 C CA . PRO A 1 271 ? 14.141 4.727 2.486 1 91.38 271 PRO A CA 1
ATOM 2083 C C . PRO A 1 271 ? 13.586 3.379 2.941 1 91.38 271 PRO A C 1
ATOM 2085 O O . PRO A 1 271 ? 12.531 3.326 3.586 1 91.38 271 PRO A O 1
ATOM 2088 N N . LEU A 1 272 ? 14.289 2.291 2.707 1 90.38 272 LEU A N 1
ATOM 2089 C CA . LEU A 1 272 ? 13.828 0.97 3.121 1 90.38 272 LEU A CA 1
ATOM 2090 C C . LEU A 1 272 ? 13.812 0.852 4.641 1 90.38 272 LEU A C 1
ATOM 2092 O O . LEU A 1 272 ? 12.906 0.243 5.211 1 90.38 272 LEU A O 1
ATOM 2096 N N . LEU A 1 273 ? 14.781 1.414 5.176 1 93.06 273 LEU A N 1
ATOM 2097 C CA . LEU A 1 273 ? 14.859 1.369 6.633 1 93.06 273 LEU A CA 1
ATOM 2098 C C . LEU A 1 273 ? 13.875 2.342 7.266 1 93.06 273 LEU A C 1
ATOM 2100 O O . LEU A 1 273 ? 13.266 2.039 8.297 1 93.06 273 LEU A O 1
ATOM 2104 N N . THR A 1 274 ? 13.727 3.525 6.629 1 96.31 274 THR A N 1
ATOM 2105 C CA . THR A 1 274 ? 12.75 4.504 7.098 1 96.31 274 THR A CA 1
ATOM 2106 C C . THR A 1 274 ? 11.344 3.928 7.039 1 96.31 274 THR A C 1
ATOM 2108 O O . THR A 1 274 ? 10.508 4.23 7.895 1 96.31 274 THR A O 1
ATOM 2111 N N . GLU A 1 275 ? 11.109 3.074 6.051 1 96.56 275 GLU A N 1
ATOM 2112 C CA . GLU A 1 275 ? 9.805 2.443 5.895 1 96.56 275 GLU A CA 1
ATOM 2113 C C . GLU A 1 275 ? 9.469 1.562 7.094 1 96.56 275 GLU A C 1
ATOM 2115 O O . GLU A 1 275 ? 8.305 1.446 7.48 1 96.56 275 GLU A O 1
ATOM 2120 N N . GLU A 1 276 ? 10.445 0.937 7.668 1 96.44 276 GLU A N 1
ATOM 2121 C CA . GLU A 1 276 ? 10.219 0.12 8.859 1 96.44 276 GLU A CA 1
ATOM 2122 C C . GLU A 1 276 ? 9.727 0.968 10.023 1 96.44 276 GLU A C 1
ATOM 2124 O O . GLU A 1 276 ? 8.773 0.59 10.711 1 96.44 276 GLU A O 1
ATOM 2129 N N . ASN A 1 277 ? 10.383 2.082 10.227 1 97.88 277 ASN A N 1
ATOM 2130 C CA . ASN A 1 277 ? 9.953 2.994 11.281 1 97.88 277 ASN A CA 1
ATOM 2131 C C . ASN A 1 277 ? 8.594 3.602 10.977 1 97.88 277 ASN A C 1
ATOM 2133 O O . ASN A 1 277 ? 7.805 3.861 11.891 1 97.88 277 ASN A O 1
ATOM 2137 N N . LYS A 1 278 ? 8.375 3.887 9.695 1 98.31 278 LYS A N 1
ATOM 2138 C CA . LYS A 1 278 ? 7.062 4.391 9.297 1 98.31 278 LYS A CA 1
ATOM 2139 C C . LYS A 1 278 ? 5.957 3.416 9.695 1 98.31 278 LYS A C 1
ATOM 2141 O O 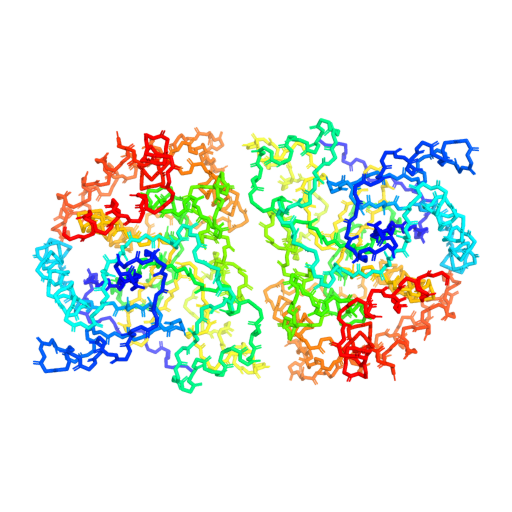. LYS A 1 278 ? 4.914 3.826 10.203 1 98.31 278 LYS A O 1
ATOM 2146 N N . TRP A 1 279 ? 6.215 2.137 9.492 1 97.75 279 TRP A N 1
ATOM 2147 C CA . TRP A 1 279 ? 5.25 1.119 9.906 1 97.75 279 TRP A CA 1
ATOM 2148 C C . TRP A 1 279 ? 5.043 1.141 11.414 1 97.75 279 TRP A C 1
ATOM 2150 O O . TRP A 1 279 ? 3.908 1.115 11.891 1 97.75 279 TRP A O 1
ATOM 2160 N N . ARG A 1 280 ? 6.102 1.208 12.133 1 97.75 280 ARG A N 1
ATOM 2161 C CA . ARG A 1 280 ? 6.016 1.22 13.586 1 97.75 280 ARG A CA 1
ATOM 2162 C C . ARG A 1 280 ? 5.199 2.412 14.078 1 97.75 280 ARG A C 1
ATOM 2164 O O . ARG A 1 280 ? 4.359 2.273 14.969 1 97.75 280 ARG A O 1
ATOM 2171 N N . ALA A 1 281 ? 5.48 3.545 13.469 1 98.69 281 ALA A N 1
ATOM 2172 C CA . ALA A 1 281 ? 4.75 4.754 13.844 1 98.69 281 ALA A CA 1
ATOM 2173 C C . ALA A 1 281 ? 3.275 4.645 13.461 1 98.69 281 ALA A C 1
ATOM 2175 O O . ALA A 1 281 ? 2.398 5.086 14.211 1 98.69 281 ALA A O 1
ATOM 2176 N N . THR A 1 282 ? 3.014 4.082 12.289 1 98.69 282 THR A N 1
ATOM 2177 C CA . THR A 1 282 ? 1.648 3.889 11.805 1 98.69 282 THR A CA 1
ATOM 2178 C C . THR A 1 282 ? 0.862 2.994 12.766 1 98.69 282 THR A C 1
ATOM 2180 O O . THR A 1 282 ? -0.297 3.275 13.07 1 98.69 282 THR A O 1
ATOM 2183 N N . ARG A 1 283 ? 1.524 1.998 13.273 1 98.12 283 ARG A N 1
ATOM 2184 C CA . ARG A 1 283 ? 0.902 0.992 14.133 1 98.12 283 ARG A CA 1
ATOM 2185 C C . ARG A 1 283 ? 0.726 1.515 15.555 1 98.12 283 ARG A C 1
ATOM 2187 O O . ARG A 1 283 ? -0.333 1.335 16.156 1 98.12 283 ARG A O 1
ATOM 2194 N N . HIS A 1 284 ? 1.754 2.248 16.047 1 97.94 284 HIS A N 1
ATOM 2195 C CA . HIS A 1 284 ? 1.804 2.434 17.5 1 97.94 284 HIS A CA 1
ATOM 2196 C C . HIS A 1 284 ? 1.771 3.912 17.875 1 97.94 284 HIS A C 1
ATOM 2198 O O . HIS A 1 284 ? 1.742 4.262 19.047 1 97.94 284 HIS A O 1
ATOM 2204 N N . GLY A 1 285 ? 1.773 4.789 16.891 1 98.31 285 GLY A N 1
ATOM 2205 C CA . GLY A 1 285 ? 1.809 6.207 17.203 1 98.31 285 GLY A CA 1
ATOM 2206 C C . GLY A 1 285 ? 2.967 6.59 18.109 1 98.31 285 GLY A C 1
ATOM 2207 O O . GLY A 1 285 ? 4.113 6.23 17.828 1 98.31 285 GLY A O 1
ATOM 2208 N N . LEU A 1 286 ? 2.662 7.309 19.125 1 98.62 286 LEU A N 1
ATOM 2209 C CA . LEU A 1 286 ? 3.699 7.812 20.016 1 98.62 286 LEU A CA 1
ATOM 2210 C C . LEU A 1 286 ? 4.191 6.715 20.953 1 98.62 286 LEU A C 1
ATOM 2212 O O . LEU A 1 286 ? 5.199 6.887 21.641 1 98.62 286 LEU A O 1
ATOM 2216 N N . GLU A 1 287 ? 3.588 5.543 20.938 1 98.06 287 GLU A N 1
ATOM 2217 C CA . GLU A 1 287 ? 4.082 4.398 21.703 1 98.06 287 GLU A CA 1
ATOM 2218 C C . GLU A 1 287 ? 5.062 3.57 20.875 1 98.06 287 GLU A C 1
ATOM 2220 O O . GLU A 1 287 ? 5.582 2.557 21.344 1 98.06 287 GLU A O 1
ATOM 2225 N N . ALA A 1 288 ? 5.332 4.023 19.703 1 97.94 288 ALA A N 1
ATOM 2226 C CA . ALA A 1 288 ? 6.246 3.299 18.812 1 97.94 288 ALA A CA 1
ATOM 2227 C C . ALA A 1 288 ? 7.676 3.357 19.344 1 97.94 288 ALA A C 1
ATOM 2229 O O . ALA A 1 288 ? 8.086 4.359 19.938 1 97.94 288 ALA A O 1
ATOM 2230 N N . GLU A 1 289 ? 8.344 2.275 19.172 1 97.5 289 GLU A N 1
ATOM 2231 C CA . GLU A 1 289 ? 9.797 2.211 19.281 1 97.5 289 GLU A CA 1
ATOM 2232 C C . GLU A 1 289 ? 10.453 2.312 17.906 1 97.5 289 GLU A C 1
ATOM 2234 O O . GLU A 1 289 ? 10.453 1.35 17.141 1 97.5 289 GLU A O 1
ATOM 2239 N N . LEU A 1 290 ? 11.023 3.486 17.672 1 97.44 290 LEU A N 1
ATOM 2240 C CA . LEU A 1 290 ? 11.711 3.701 16.391 1 97.44 290 LEU A CA 1
ATOM 2241 C C . LEU A 1 290 ? 13.148 3.193 16.469 1 97.44 290 LEU A C 1
ATOM 2243 O O . LEU A 1 290 ? 13.75 3.162 17.547 1 97.44 290 LEU A O 1
ATOM 2247 N N . TYR A 1 291 ? 13.664 2.771 15.391 1 95.25 291 TYR A N 1
ATOM 2248 C CA . TYR A 1 291 ? 15.023 2.252 15.367 1 95.25 291 TYR A CA 1
ATOM 2249 C C . TYR A 1 291 ? 15.953 3.197 14.609 1 95.25 291 TYR A C 1
ATOM 2251 O O . TYR A 1 291 ? 15.688 3.564 13.469 1 95.25 291 TYR A O 1
ATOM 2259 N N . ASP A 1 292 ? 16.906 3.674 15.336 1 92.19 292 ASP A N 1
ATOM 2260 C CA . ASP A 1 292 ? 18.016 4.391 14.719 1 92.19 292 ASP A CA 1
ATOM 2261 C C . ASP A 1 292 ? 19.031 3.416 14.109 1 92.19 292 ASP A C 1
ATOM 2263 O O . ASP A 1 292 ? 19.906 2.908 14.805 1 92.19 292 ASP A O 1
ATOM 2267 N N . PHE A 1 293 ? 19.016 3.227 12.836 1 85.31 293 PHE A N 1
ATOM 2268 C CA . PHE A 1 293 ? 19.781 2.182 12.172 1 85.31 293 PHE A CA 1
ATOM 2269 C C . PHE A 1 293 ? 21.266 2.527 12.164 1 85.31 293 PHE A C 1
ATOM 2271 O O . PHE A 1 293 ? 22.125 1.636 12.234 1 85.31 293 PHE A O 1
ATOM 2278 N N . SER A 1 294 ? 21.562 3.807 12.109 1 84.44 294 SER A N 1
ATOM 2279 C CA . SER A 1 294 ? 22.953 4.23 12.156 1 84.44 294 SER A CA 1
ATOM 2280 C C . SER A 1 294 ? 23.547 4.008 13.539 1 84.44 294 SER A C 1
ATOM 2282 O O . SER A 1 294 ? 24.672 3.494 13.664 1 84.44 294 SER A O 1
ATOM 2284 N N . GLY A 1 295 ? 22.828 4.387 14.508 1 87.5 295 GLY A N 1
ATOM 2285 C CA . GLY A 1 295 ? 23.281 4.246 15.883 1 87.5 295 GLY A CA 1
ATOM 2286 C C . GLY A 1 295 ? 23.016 2.869 16.469 1 87.5 295 GLY A C 1
ATOM 2287 O O . GLY A 1 295 ? 23.5 2.539 17.547 1 87.5 295 GLY A O 1
ATOM 2288 N N . GLN A 1 296 ? 22.234 2.104 15.719 1 90.19 296 GLN A N 1
ATOM 2289 C CA . GLN A 1 296 ? 21.875 0.744 16.125 1 90.19 296 GLN A CA 1
ATOM 2290 C C . GLN A 1 296 ? 21.25 0.724 17.516 1 90.19 296 GLN A C 1
ATOM 2292 O O . GLN A 1 296 ? 21.688 -0.039 18.375 1 90.19 296 GLN A O 1
ATOM 2297 N N . ARG A 1 297 ? 20.328 1.548 17.703 1 93.88 297 ARG A N 1
ATOM 2298 C CA . ARG A 1 297 ? 19.625 1.604 18.969 1 93.88 297 ARG A CA 1
ATOM 2299 C C . ARG A 1 297 ? 18.125 1.852 18.75 1 93.88 297 ARG A C 1
ATOM 2301 O O . ARG A 1 297 ? 17.734 2.484 17.781 1 93.88 297 ARG A O 1
ATOM 2308 N N . THR A 1 298 ? 17.406 1.408 19.688 1 95.56 298 THR A N 1
ATOM 2309 C CA . THR A 1 298 ? 15.977 1.682 19.734 1 95.56 298 THR A CA 1
ATOM 2310 C C . THR A 1 298 ? 15.695 2.957 20.516 1 95.56 298 THR A C 1
ATOM 2312 O O . THR A 1 298 ? 16.312 3.197 21.562 1 95.56 298 THR A O 1
ATOM 2315 N N . VAL A 1 299 ? 14.859 3.797 19.969 1 97 299 VAL A N 1
ATOM 2316 C CA . VAL A 1 299 ? 14.477 5.035 20.641 1 97 299 VAL A CA 1
ATOM 2317 C C . VAL A 1 299 ? 12.953 5.16 20.672 1 97 299 VAL A C 1
ATOM 2319 O O . VAL A 1 299 ? 12.297 5.051 19.641 1 97 299 VAL A O 1
ATOM 2322 N N . ALA A 1 300 ? 12.445 5.383 21.844 1 98.06 300 ALA A N 1
ATOM 2323 C CA . ALA A 1 300 ? 11.016 5.652 21.922 1 98.06 300 ALA A CA 1
ATOM 2324 C C . ALA A 1 300 ? 10.641 6.887 21.109 1 98.06 300 ALA A C 1
ATOM 2326 O O . ALA A 1 300 ? 11.367 7.883 21.109 1 98.06 300 ALA A O 1
ATOM 2327 N N . ALA A 1 301 ? 9.516 6.844 20.422 1 98.44 301 ALA A N 1
ATOM 2328 C CA . ALA A 1 301 ? 9.086 7.961 19.578 1 98.44 301 ALA A CA 1
ATOM 2329 C C . ALA A 1 301 ? 9.016 9.258 20.375 1 98.44 301 ALA A C 1
ATOM 2331 O O . ALA A 1 301 ? 9.438 10.312 19.906 1 98.44 301 ALA A O 1
ATOM 2332 N N . ARG A 1 302 ? 8.508 9.18 21.609 1 98.62 302 ARG A N 1
ATOM 2333 C CA . ARG A 1 302 ? 8.422 10.352 22.469 1 98.62 302 ARG A CA 1
ATOM 2334 C C . ARG A 1 302 ? 9.805 10.938 22.734 1 98.62 302 ARG A C 1
ATOM 2336 O O . ARG A 1 302 ? 10 12.156 22.672 1 98.62 302 ARG A O 1
ATOM 2343 N N . ARG A 1 303 ? 10.742 10.07 23.031 1 97.81 303 ARG A N 1
ATOM 2344 C CA . ARG A 1 303 ? 12.109 10.516 23.281 1 97.81 303 ARG A CA 1
ATOM 2345 C C . ARG A 1 303 ? 12.742 11.086 22.016 1 97.81 303 ARG A C 1
ATOM 2347 O O . ARG A 1 303 ? 13.469 12.078 22.062 1 97.81 303 ARG A O 1
ATOM 2354 N N . ALA A 1 304 ? 12.492 10.422 20.891 1 97.81 304 ALA A N 1
ATOM 2355 C CA . ALA A 1 304 ? 13 10.922 19.609 1 97.81 304 ALA A CA 1
ATOM 2356 C C . ALA A 1 304 ? 12.516 12.344 19.344 1 97.81 304 ALA A C 1
ATOM 2358 O O . ALA A 1 304 ? 13.273 13.195 18.875 1 97.81 304 ALA A O 1
ATOM 2359 N N . ALA A 1 305 ? 11.25 12.625 19.641 1 98.5 305 ALA A N 1
ATOM 2360 C CA . ALA A 1 305 ? 10.688 13.961 19.469 1 98.5 305 ALA A CA 1
ATOM 2361 C C . ALA A 1 305 ? 11.391 14.977 20.359 1 98.5 305 ALA A C 1
ATOM 2363 O O . ALA A 1 305 ? 11.758 16.062 19.906 1 98.5 305 ALA A O 1
ATOM 2364 N N . GLU A 1 306 ? 11.586 14.594 21.578 1 98.25 306 GLU A N 1
ATOM 2365 C CA . GLU A 1 306 ? 12.242 15.477 22.531 1 98.25 306 GLU A CA 1
ATOM 2366 C C . GLU A 1 306 ? 13.664 15.812 22.078 1 98.25 306 GLU A C 1
ATOM 2368 O O . GLU A 1 306 ? 14.078 16.969 22.125 1 98.25 306 GLU A O 1
ATOM 2373 N N . GLU A 1 307 ? 14.375 14.766 21.688 1 97.38 307 GLU A N 1
ATOM 2374 C CA . GLU A 1 307 ? 15.742 14.969 21.219 1 97.38 307 GLU A CA 1
ATOM 2375 C C . GLU A 1 307 ? 15.789 15.867 19.984 1 97.38 307 GLU A C 1
ATOM 2377 O O . GLU A 1 307 ? 16.656 16.734 19.891 1 97.38 307 GLU A O 1
ATOM 2382 N N . LEU A 1 308 ? 14.906 15.641 19.078 1 98.12 308 LEU A N 1
ATOM 2383 C CA . LEU A 1 308 ? 14.883 16.422 17.844 1 98.12 308 LEU A CA 1
ATOM 2384 C C . LEU A 1 308 ? 14.555 17.875 18.125 1 98.12 308 LEU A C 1
ATOM 2386 O O . LEU A 1 308 ? 15.172 18.781 17.562 1 98.12 308 LEU A O 1
ATOM 2390 N N . VAL A 1 309 ? 13.555 18.156 19 1 98.69 309 VAL A N 1
ATOM 2391 C CA . VAL A 1 309 ? 13.188 19.516 19.359 1 98.69 309 VAL A CA 1
ATOM 2392 C C . VAL A 1 309 ? 14.391 20.219 19.984 1 98.69 309 VAL A C 1
ATOM 2394 O O . VAL A 1 309 ? 14.703 21.359 19.625 1 98.69 309 VAL A O 1
ATOM 2397 N N . GLY A 1 310 ? 15.031 19.5 20.906 1 98.44 310 GLY A N 1
ATOM 2398 C CA . GLY A 1 310 ? 16.219 20.078 21.5 1 98.44 310 GLY A CA 1
ATOM 2399 C C . GLY A 1 310 ? 17.266 20.5 20.469 1 98.44 310 GLY A C 1
ATOM 2400 O O . GLY A 1 310 ? 17.844 21.578 20.578 1 98.44 310 GLY A O 1
ATOM 2401 N N . ARG A 1 311 ? 17.453 19.688 19.5 1 97.94 311 ARG A N 1
ATOM 2402 C CA . ARG A 1 311 ? 18.438 19.938 18.453 1 97.94 311 ARG A CA 1
ATOM 2403 C C . ARG A 1 311 ? 18.016 21.109 17.562 1 97.94 311 ARG A C 1
ATOM 2405 O O . ARG A 1 311 ? 18.875 21.844 17.062 1 97.94 311 ARG A O 1
ATOM 2412 N N . LEU A 1 312 ? 16.703 21.344 17.391 1 98.56 312 LEU A N 1
ATOM 2413 C CA . LEU A 1 312 ? 16.203 22.297 16.406 1 98.56 312 LEU A CA 1
ATOM 2414 C C . LEU A 1 312 ? 15.867 23.641 17.062 1 98.56 312 LEU A C 1
ATOM 2416 O O . LEU A 1 312 ? 15.523 24.594 16.375 1 98.56 312 LEU A O 1
ATOM 2420 N N . LEU A 1 313 ? 16 23.75 18.422 1 98.19 313 LEU A N 1
ATOM 2421 C CA . LEU A 1 313 ? 15.602 24.953 19.156 1 98.19 313 LEU A CA 1
ATOM 2422 C C . LEU A 1 313 ? 16.359 26.172 18.641 1 98.19 313 LEU A C 1
ATOM 2424 O O . LEU A 1 313 ? 15.766 27.25 18.469 1 98.19 313 LEU A O 1
ATOM 2428 N N . PRO A 1 314 ? 17.719 26.109 18.359 1 98.31 314 PRO A N 1
ATOM 2429 C CA . PRO A 1 314 ? 18.406 27.297 17.812 1 98.31 314 PRO A CA 1
ATOM 2430 C C . PRO A 1 314 ? 17.828 27.75 16.484 1 98.31 314 PRO A C 1
ATOM 2432 O O . PRO A 1 314 ? 17.703 28.953 16.234 1 98.31 314 PRO A O 1
ATOM 2435 N N . VAL A 1 315 ? 17.469 26.797 15.617 1 98.12 315 VAL A N 1
ATOM 2436 C CA . VAL A 1 315 ? 16.875 27.109 14.32 1 98.12 315 VAL A CA 1
ATOM 2437 C C . VAL A 1 315 ? 15.508 27.766 14.523 1 98.12 315 VAL A C 1
ATOM 2439 O O . VAL A 1 315 ? 15.172 28.734 13.844 1 98.12 315 VAL A O 1
ATOM 2442 N N . ALA A 1 316 ? 14.727 27.281 15.477 1 98.31 316 ALA A N 1
ATOM 2443 C CA . ALA A 1 316 ? 13.398 27.812 15.773 1 98.31 316 ALA A CA 1
ATOM 2444 C C . ALA A 1 316 ? 13.484 29.25 16.25 1 98.31 316 ALA A C 1
ATOM 2446 O O . ALA A 1 316 ? 12.617 30.078 15.914 1 98.31 316 ALA A O 1
ATOM 2447 N N . ARG A 1 317 ? 14.477 29.562 17 1 97.69 317 ARG A N 1
ATOM 2448 C CA . ARG A 1 317 ? 14.68 30.922 17.469 1 97.69 317 ARG A CA 1
ATOM 2449 C C . ARG A 1 317 ? 14.953 31.875 16.297 1 97.69 317 ARG A C 1
ATOM 2451 O O . ARG A 1 317 ? 14.422 32.969 16.25 1 97.69 317 ARG A O 1
ATOM 2458 N N . GLU A 1 318 ? 15.75 31.422 15.406 1 96.81 318 GLU A N 1
ATOM 2459 C CA . GLU A 1 318 ? 16.062 32.219 14.227 1 96.81 318 GLU A CA 1
ATOM 2460 C C . GLU A 1 318 ? 14.82 32.438 13.367 1 96.81 318 GLU A C 1
ATOM 2462 O O . GLU A 1 318 ? 14.625 33.531 12.805 1 96.81 318 GLU A O 1
ATOM 2467 N N . LEU A 1 319 ? 13.953 31.453 13.352 1 97.06 319 LEU A N 1
ATOM 2468 C CA . LEU A 1 319 ? 12.766 31.484 12.508 1 97.06 319 LEU A CA 1
ATOM 2469 C C . LEU A 1 319 ? 11.602 32.156 13.242 1 97.06 319 LEU A C 1
ATOM 2471 O O . LEU A 1 319 ? 10.57 32.438 12.633 1 97.06 319 LEU A O 1
ATOM 2475 N N . GLY A 1 320 ? 11.766 32.344 14.555 1 96.62 320 GLY A N 1
ATOM 2476 C CA . GLY A 1 320 ? 10.719 32.969 15.352 1 96.62 320 GLY A CA 1
ATOM 2477 C C . GLY A 1 320 ? 9.555 32.031 15.641 1 96.62 320 GLY A C 1
ATOM 2478 O O . GLY A 1 320 ? 8.406 32.469 15.672 1 96.62 320 GLY A O 1
ATOM 2479 N N . CYS A 1 321 ? 9.883 30.734 15.766 1 97.5 321 CYS A N 1
ATOM 2480 C CA . CYS A 1 321 ? 8.797 29.797 16.016 1 97.5 321 CYS A CA 1
ATOM 2481 C C . CYS A 1 321 ? 9.125 28.891 17.203 1 97.5 321 CYS A C 1
ATOM 2483 O O . CYS A 1 321 ? 8.75 27.719 17.219 1 97.5 321 CYS A O 1
ATOM 2485 N N . GLU A 1 322 ? 9.898 29.391 18.156 1 97.88 322 GLU A N 1
ATOM 2486 C CA . GLU A 1 322 ? 10.328 28.594 19.312 1 97.88 322 GLU A CA 1
ATOM 2487 C C . GLU A 1 322 ? 9.133 28.047 20.078 1 97.88 322 GLU A C 1
ATOM 2489 O O . GLU A 1 322 ? 9.102 26.875 20.438 1 97.88 322 GLU A O 1
ATOM 2494 N N . ALA A 1 323 ? 8.148 28.891 20.359 1 98.19 323 ALA A N 1
ATOM 2495 C CA . ALA A 1 323 ? 6.988 28.484 21.156 1 98.19 323 ALA A CA 1
ATOM 2496 C C . ALA A 1 323 ? 6.215 27.375 20.453 1 98.19 323 ALA A C 1
ATOM 2498 O O . ALA A 1 323 ? 5.793 26.406 21.078 1 98.19 323 ALA A O 1
ATOM 2499 N N . GLU A 1 324 ? 6.059 27.516 19.156 1 98.56 324 GLU A N 1
ATOM 2500 C CA . GLU A 1 324 ? 5.328 26.5 18.375 1 98.56 324 GLU A CA 1
ATOM 2501 C C . GLU A 1 324 ? 6.102 25.188 18.312 1 98.56 324 GLU A C 1
ATOM 2503 O O . GLU A 1 324 ? 5.512 24.109 18.391 1 98.56 324 GLU A O 1
ATOM 2508 N N . LEU A 1 325 ? 7.426 25.281 18.141 1 98.62 325 LEU A N 1
ATOM 2509 C CA . LEU A 1 325 ? 8.227 24.062 18.125 1 98.62 325 LEU A CA 1
ATOM 2510 C C . LEU A 1 325 ? 8.125 23.344 19.469 1 98.62 325 LEU A C 1
ATOM 2512 O O . LEU A 1 325 ? 8.086 22.109 19.531 1 98.62 325 LEU A O 1
ATOM 2516 N N . GLU A 1 326 ? 8.086 24.094 20.578 1 98.25 326 GLU A N 1
ATOM 2517 C CA . GLU A 1 326 ? 7.945 23.516 21.906 1 98.25 326 GLU A CA 1
ATOM 2518 C C . GLU A 1 326 ? 6.598 22.812 22.062 1 98.25 326 GLU A C 1
ATOM 2520 O O . GLU A 1 326 ? 6.449 21.922 22.891 1 98.25 326 GLU A O 1
ATOM 2525 N N . GLY A 1 327 ? 5.641 23.234 21.234 1 98.5 327 GLY A N 1
ATOM 2526 C CA . GLY A 1 327 ? 4.367 22.531 21.203 1 98.5 327 GLY A CA 1
ATOM 2527 C C . GLY A 1 327 ? 4.508 21.062 20.859 1 98.5 327 GLY A C 1
ATOM 2528 O O . GLY A 1 327 ? 3.668 20.234 21.234 1 98.5 327 GLY A O 1
ATOM 2529 N N . VAL A 1 328 ? 5.559 20.703 20.141 1 98.81 328 VAL A N 1
ATOM 2530 C CA . VAL A 1 328 ? 5.82 19.297 19.812 1 98.81 328 VAL A CA 1
ATOM 2531 C C . VAL A 1 328 ? 6.102 18.516 21.078 1 98.81 328 VAL A C 1
ATOM 2533 O O . VAL A 1 328 ? 5.707 17.344 21.203 1 98.81 328 VAL A O 1
ATOM 2536 N N . LEU A 1 329 ? 6.785 19.125 22.062 1 98.38 329 LEU A N 1
ATOM 2537 C CA . LEU A 1 329 ? 7.031 18.484 23.344 1 98.38 329 LEU A CA 1
ATOM 2538 C C . LEU A 1 329 ? 5.719 18.234 24.078 1 98.38 329 LEU A C 1
ATOM 2540 O O . LEU A 1 329 ? 5.543 17.172 24.688 1 98.38 329 LEU A O 1
ATOM 2544 N N . GLU A 1 330 ? 4.836 19.172 24 1 97.81 330 GLU A N 1
ATOM 2545 C CA . GLU A 1 330 ? 3.525 18.984 24.609 1 97.81 330 GLU A CA 1
ATOM 2546 C C . GLU A 1 330 ? 2.777 17.828 23.969 1 97.81 330 GLU A C 1
ATOM 2548 O O . GLU A 1 330 ? 2.172 17.016 24.672 1 97.81 330 GLU A O 1
ATOM 2553 N N . ILE A 1 331 ? 2.828 17.781 22.656 1 98.19 331 ILE A N 1
ATOM 2554 C CA . ILE A 1 331 ? 2.201 16.672 21.953 1 98.19 331 ILE A CA 1
ATOM 2555 C C . ILE A 1 331 ? 2.814 15.359 22.406 1 98.19 331 ILE A C 1
ATOM 2557 O O . ILE A 1 331 ? 2.094 14.406 22.719 1 98.19 331 ILE A O 1
ATOM 2561 N N . SER A 1 332 ? 4.152 15.281 22.469 1 98.06 332 SER A N 1
ATOM 2562 C CA . SER A 1 332 ? 4.867 14.047 22.781 1 98.06 332 SER A CA 1
ATOM 2563 C C . SER A 1 332 ? 4.531 13.547 24.172 1 98.06 332 SER A C 1
ATOM 2565 O O . SER A 1 332 ? 4.594 12.344 24.438 1 98.06 332 SER A O 1
ATOM 2567 N N . ARG A 1 333 ? 4.078 14.422 25.062 1 97.25 333 ARG A N 1
ATOM 2568 C CA . ARG A 1 333 ? 3.799 14.062 26.453 1 97.25 333 ARG A CA 1
ATOM 2569 C C . ARG A 1 333 ? 2.312 13.805 26.656 1 97.25 333 ARG A C 1
ATOM 2571 O O . ARG A 1 333 ? 1.888 13.453 27.766 1 97.25 333 ARG A O 1
ATOM 2578 N N . SER A 1 334 ? 1.559 13.945 25.625 1 96.81 334 SER A N 1
ATOM 2579 C CA . SER A 1 334 ? 0.108 13.828 25.734 1 96.81 334 SER A CA 1
ATOM 2580 C C . SER A 1 334 ? -0.41 12.641 24.922 1 96.81 334 SER A C 1
ATOM 2582 O O . SER A 1 334 ? 0.35 12 24.188 1 96.81 334 SER A O 1
ATOM 2584 N N . ALA A 1 335 ? -1.693 12.328 25.125 1 96.56 335 ALA A N 1
ATOM 2585 C CA . ALA A 1 335 ? -2.359 11.328 24.297 1 96.56 335 ALA A CA 1
ATOM 2586 C C . ALA A 1 335 ? -2.516 11.828 22.859 1 96.56 335 ALA A C 1
ATOM 2588 O O . ALA A 1 335 ? -2.793 13.016 22.641 1 96.56 335 ALA A O 1
ATOM 2589 N N . THR A 1 336 ? -2.283 10.992 21.906 1 96.69 336 THR A N 1
ATOM 2590 C CA . THR A 1 336 ? -2.506 11.359 20.5 1 96.69 336 THR A CA 1
ATOM 2591 C C . THR A 1 336 ? -3.996 11.492 20.203 1 96.69 336 THR A C 1
ATOM 2593 O O . THR A 1 336 ? -4.832 11.156 21.047 1 96.69 336 THR A O 1
ATOM 2596 N N . GLY A 1 337 ? -4.312 12.062 18.984 1 98.25 337 GLY A N 1
ATOM 2597 C CA . GLY A 1 337 ? -5.699 12.07 18.547 1 98.25 337 GLY A CA 1
ATOM 2598 C C . GLY A 1 337 ? -6.324 10.688 18.5 1 98.25 337 GLY A C 1
ATOM 2599 O O . GLY A 1 337 ? -7.488 10.516 18.875 1 98.25 337 GLY A O 1
ATOM 2600 N N . ALA A 1 338 ? -5.562 9.695 18.125 1 98.75 338 ALA A N 1
ATOM 2601 C CA . ALA A 1 338 ? -6.043 8.32 18.078 1 98.75 338 ALA A CA 1
ATOM 2602 C C . ALA A 1 338 ? -6.383 7.812 19.484 1 98.75 338 ALA A C 1
ATOM 2604 O O . ALA A 1 338 ? -7.43 7.191 19.688 1 98.75 338 ALA A O 1
ATOM 2605 N N . ASP A 1 339 ? -5.523 8.117 20.453 1 98.38 339 ASP A N 1
ATOM 2606 C CA . ASP A 1 339 ? -5.762 7.719 21.844 1 98.38 339 ASP A CA 1
ATOM 2607 C C . ASP A 1 339 ? -7.047 8.352 22.375 1 98.38 339 ASP A C 1
ATOM 2609 O O . ASP A 1 339 ? -7.844 7.676 23.031 1 98.38 339 ASP A O 1
ATOM 2613 N N . ARG A 1 340 ? -7.207 9.617 22.125 1 98.44 340 ARG A N 1
ATOM 2614 C CA . ARG A 1 340 ? -8.375 10.344 22.625 1 98.44 340 ARG A CA 1
ATOM 2615 C C . ARG A 1 340 ? -9.656 9.797 22.016 1 98.44 340 ARG A C 1
ATOM 2617 O O . ARG A 1 340 ? -10.672 9.672 22.703 1 98.44 340 ARG A O 1
ATOM 2624 N N . GLN A 1 341 ? -9.672 9.484 20.766 1 98.88 341 GLN A N 1
ATOM 2625 C CA . GLN A 1 341 ? -10.836 8.898 20.109 1 98.88 341 GLN A CA 1
ATOM 2626 C C . GLN A 1 341 ? -11.195 7.555 20.734 1 98.88 341 GLN A C 1
ATOM 2628 O O . GLN A 1 341 ? -12.359 7.289 21.016 1 98.88 341 GLN A O 1
ATOM 2633 N N . ARG A 1 342 ? -10.195 6.73 20.922 1 98.75 342 ARG A N 1
ATOM 2634 C CA . ARG A 1 342 ? -10.438 5.434 21.547 1 98.75 342 ARG A CA 1
ATOM 2635 C C . ARG A 1 342 ? -10.992 5.594 22.953 1 98.75 342 ARG A C 1
ATOM 2637 O O . ARG A 1 342 ? -11.852 4.816 23.391 1 98.75 342 ARG A O 1
ATOM 2644 N N . ALA A 1 343 ? -10.453 6.562 23.688 1 98.62 343 ALA A N 1
ATOM 2645 C CA . ALA A 1 343 ? -10.945 6.82 25.047 1 98.62 343 ALA A CA 1
ATOM 2646 C C . ALA A 1 343 ? -12.422 7.215 25.016 1 98.62 343 ALA A C 1
ATOM 2648 O O . ALA A 1 343 ? -13.195 6.785 25.891 1 98.62 343 ALA A O 1
ATOM 2649 N N . VAL A 1 344 ? -12.82 8.07 24.062 1 98.69 344 VAL A N 1
ATOM 2650 C CA . VAL A 1 344 ? -14.219 8.477 23.938 1 98.69 344 VAL A CA 1
ATOM 2651 C C . VAL A 1 344 ? -15.086 7.258 23.625 1 98.69 344 VAL A C 1
ATOM 2653 O O . VAL A 1 344 ? -16.156 7.09 24.219 1 98.69 344 VAL A O 1
ATOM 2656 N N . LEU A 1 345 ? -14.609 6.414 22.688 1 98.75 345 LEU A N 1
ATOM 2657 C CA . LEU A 1 345 ? -15.359 5.207 22.375 1 98.75 345 LEU A CA 1
ATOM 2658 C C . LEU A 1 345 ? -15.523 4.324 23.609 1 98.75 345 LEU A C 1
ATOM 2660 O O . LEU A 1 345 ? -16.609 3.803 23.859 1 98.75 345 LEU A O 1
ATOM 2664 N N . ALA A 1 346 ? -14.477 4.133 24.344 1 98.31 346 ALA A N 1
ATOM 2665 C CA . ALA A 1 346 ? -14.508 3.293 25.531 1 98.31 346 ALA A CA 1
ATOM 2666 C C . ALA A 1 346 ? -15.492 3.838 26.562 1 98.31 346 ALA A C 1
ATOM 2668 O O . ALA A 1 346 ? -16.203 3.07 27.219 1 98.31 346 ALA A O 1
ATOM 2669 N N . ARG A 1 347 ? -15.539 5.105 26.672 1 98.25 347 ARG A N 1
ATOM 2670 C CA . ARG A 1 347 ? -16.375 5.762 27.672 1 98.25 347 ARG A CA 1
ATOM 2671 C C . ARG A 1 347 ? -17.828 5.801 27.234 1 98.25 347 ARG A C 1
ATOM 2673 O O . ARG A 1 347 ? -18.734 5.543 28.031 1 98.25 347 ARG A O 1
ATOM 2680 N N . GLU A 1 348 ? -18.094 6.102 25.906 1 97.88 348 GLU A N 1
ATOM 2681 C CA . GLU A 1 348 ? -19.438 6.398 25.438 1 97.88 348 GLU A CA 1
ATOM 2682 C C . GLU A 1 348 ? -20.047 5.207 24.703 1 97.88 348 GLU A C 1
ATOM 2684 O O . GLU A 1 348 ? -21.266 5.141 24.516 1 97.88 348 GLU A O 1
ATOM 2689 N N . GLY A 1 349 ? -19.234 4.316 24.141 1 96.62 349 GLY A N 1
ATOM 2690 C CA . GLY A 1 349 ? -19.672 3.066 23.531 1 96.62 349 GLY A CA 1
ATOM 2691 C C . GLY A 1 349 ? -20.219 3.236 22.125 1 96.62 349 GLY A C 1
ATOM 2692 O O . GLY A 1 349 ? -20.922 2.365 21.609 1 96.62 349 GLY A O 1
ATOM 2693 N N . SER A 1 350 ? -19.938 4.438 21.562 1 97.75 350 SER A N 1
ATOM 2694 C CA . SER A 1 350 ? -20.484 4.668 20.234 1 97.75 350 SER A CA 1
ATOM 2695 C C . SER A 1 350 ? -19.516 5.484 19.375 1 97.75 350 SER A C 1
ATOM 2697 O O . SER A 1 350 ? -18.906 6.438 19.859 1 97.75 350 SER A O 1
ATOM 2699 N N . LEU A 1 351 ? -19.406 5.074 18.141 1 98.69 351 LEU A N 1
ATOM 2700 C CA . LEU A 1 351 ? -18.562 5.828 17.219 1 98.69 351 LEU A CA 1
ATOM 2701 C C . LEU A 1 351 ? -19.203 7.172 16.875 1 98.69 351 LEU A C 1
ATOM 2703 O O . LEU A 1 351 ? -18.5 8.117 16.516 1 98.69 351 LEU A O 1
ATOM 2707 N N . LYS A 1 352 ? -20.5 7.305 16.938 1 98.62 352 LYS A N 1
ATOM 2708 C CA . LYS A 1 352 ? -21.156 8.602 16.781 1 98.62 352 LYS A CA 1
ATOM 2709 C C . LYS A 1 352 ? -20.688 9.594 17.844 1 98.62 352 LYS A C 1
ATOM 2711 O O . LYS A 1 352 ? -20.516 10.781 17.547 1 98.62 352 LYS A O 1
ATOM 2716 N N . SER A 1 353 ? -20.453 9.07 19.047 1 98.69 353 SER A N 1
ATOM 2717 C CA . SER A 1 353 ? -19.938 9.93 20.109 1 98.69 353 SER A CA 1
ATOM 2718 C C . SER A 1 353 ? -18.516 10.391 19.812 1 98.69 353 SER A C 1
ATOM 2720 O O . SER A 1 353 ? -18.125 11.5 20.188 1 98.69 353 SER A O 1
ATOM 2722 N N . VAL A 1 354 ? -17.734 9.492 19.172 1 98.88 354 VAL A N 1
ATOM 2723 C CA . VAL A 1 354 ? -16.391 9.875 18.75 1 98.88 354 VAL A CA 1
ATOM 2724 C C . VAL A 1 354 ? -16.484 11.039 17.75 1 98.88 354 VAL A C 1
ATOM 2726 O O . VAL A 1 354 ? -15.734 12.016 17.859 1 98.88 354 VAL A O 1
ATOM 2729 N N . VAL A 1 355 ? -17.438 10.969 16.812 1 98.88 355 VAL A N 1
ATOM 2730 C CA . VAL A 1 355 ? -17.609 12.031 15.82 1 98.88 355 VAL A CA 1
ATOM 2731 C C . VAL A 1 355 ? -18.062 13.312 16.516 1 98.88 355 VAL A C 1
ATOM 2733 O O . VAL A 1 355 ? -17.594 14.406 16.188 1 98.88 355 VAL A O 1
ATOM 2736 N N . ASP A 1 356 ? -18.953 13.211 17.484 1 98.56 356 ASP A N 1
ATOM 2737 C CA . ASP A 1 356 ? -19.391 14.367 18.266 1 98.56 356 ASP A CA 1
ATOM 2738 C C . ASP A 1 356 ? -18.219 15.039 18.969 1 98.56 356 ASP A C 1
ATOM 2740 O O . ASP A 1 356 ? -18.094 16.266 18.953 1 98.56 356 ASP A O 1
ATOM 2744 N N . TYR A 1 357 ? -17.422 14.234 19.578 1 98.5 357 TYR A N 1
ATOM 2745 C CA . TYR A 1 357 ? -16.234 14.75 20.234 1 98.5 357 TYR A CA 1
ATOM 2746 C C . TYR A 1 357 ? -15.344 15.508 19.266 1 98.5 357 TYR A C 1
ATOM 2748 O O . TYR A 1 357 ? -14.906 16.625 19.547 1 98.5 357 TYR A O 1
ATOM 2756 N N . LEU A 1 358 ? -15.078 14.898 18.109 1 98.62 358 LEU A N 1
ATOM 2757 C CA . LEU A 1 358 ? -14.211 15.508 17.109 1 98.62 358 LEU A CA 1
ATOM 2758 C C . LEU A 1 358 ? -14.805 16.812 16.609 1 98.62 358 LEU A C 1
ATOM 2760 O O . LEU A 1 358 ? -14.086 17.797 16.422 1 98.62 358 LEU A O 1
ATOM 2764 N N . ALA A 1 359 ? -16.078 16.812 16.359 1 97.94 359 ALA A N 1
ATOM 2765 C CA . ALA A 1 359 ? -16.75 18.031 15.875 1 97.94 359 ALA A CA 1
ATOM 2766 C C . ALA A 1 359 ? -16.609 19.172 16.875 1 97.94 359 ALA A C 1
ATOM 2768 O O . ALA A 1 359 ? -16.328 20.312 16.5 1 97.94 359 ALA A O 1
ATOM 2769 N N . GLU A 1 360 ? -16.781 18.875 18.125 1 96.75 360 GLU A N 1
ATOM 2770 C CA . GLU A 1 360 ? -16.688 19.875 19.172 1 96.75 360 GLU A CA 1
ATOM 2771 C C . GLU A 1 360 ? -15.258 20.375 19.344 1 96.75 360 GLU A C 1
ATOM 2773 O O . GLU A 1 360 ? -15.031 21.578 19.547 1 96.75 360 GLU A O 1
ATOM 2778 N N . ALA A 1 361 ? -14.352 19.422 19.219 1 96.19 361 ALA A N 1
ATOM 2779 C CA . ALA A 1 361 ? -12.945 19.75 19.469 1 96.19 361 ALA A CA 1
ATOM 2780 C C . ALA A 1 361 ? -12.328 20.469 18.281 1 96.19 361 ALA A C 1
ATOM 2782 O O . ALA A 1 361 ? -11.297 21.125 18.406 1 96.19 361 ALA A O 1
ATOM 2783 N N . THR A 1 362 ? -12.82 20.234 17.031 1 95.62 362 THR A N 1
ATOM 2784 C CA . THR A 1 362 ? -12.305 20.891 15.828 1 95.62 362 THR A CA 1
ATOM 2785 C C . THR A 1 362 ? -12.578 22.391 15.867 1 95.62 362 THR A C 1
ATOM 2787 O O . THR A 1 362 ? -11.82 23.188 15.312 1 95.62 362 THR A O 1
ATOM 2790 N N . ALA A 1 363 ? -13.648 22.906 16.578 1 70.81 363 ALA A N 1
ATOM 2791 C CA . ALA A 1 363 ? -14.109 24.281 16.703 1 70.81 363 ALA A CA 1
ATOM 2792 C C . ALA A 1 363 ? -13.18 25.094 17.609 1 70.81 363 ALA A C 1
ATOM 2794 O O . ALA A 1 363 ? -12.562 24.547 18.531 1 70.81 363 ALA A O 1
ATOM 2795 N N . MET B 1 1 ? 21.312 -15.789 10.328 1 50.19 1 MET B N 1
ATOM 2796 C CA . MET B 1 1 ? 20.484 -16.469 9.328 1 50.19 1 MET B CA 1
ATOM 2797 C C . MET B 1 1 ? 21.281 -17.547 8.602 1 50.19 1 MET B C 1
ATOM 2799 O O . MET B 1 1 ? 22.484 -17.391 8.383 1 50.19 1 MET B O 1
ATOM 2803 N N . GLU B 1 2 ? 20.828 -18.766 8.602 1 55.44 2 GLU B N 1
ATOM 2804 C CA . GLU B 1 2 ? 21.484 -19.766 7.777 1 55.44 2 GLU B CA 1
ATOM 2805 C C . GLU B 1 2 ? 21.719 -19.234 6.359 1 55.44 2 GLU B C 1
ATOM 2807 O O . GLU B 1 2 ? 20.766 -18.828 5.688 1 55.44 2 GLU B O 1
ATOM 2812 N N . THR B 1 3 ? 22.891 -18.703 6.105 1 59.91 3 THR B N 1
ATOM 2813 C CA . THR B 1 3 ? 23.359 -18.109 4.855 1 59.91 3 THR B CA 1
ATOM 2814 C C . THR B 1 3 ? 23.391 -19.156 3.744 1 59.91 3 THR B C 1
ATOM 2816 O O . THR B 1 3 ? 23.625 -18.828 2.578 1 59.91 3 THR B O 1
ATOM 2819 N N . ARG B 1 4 ? 23.188 -20.469 4.281 1 63.16 4 ARG B N 1
ATOM 2820 C CA . ARG B 1 4 ? 23.375 -21.5 3.268 1 63.16 4 ARG B CA 1
ATOM 2821 C C . ARG B 1 4 ? 22.172 -21.594 2.342 1 63.16 4 ARG B C 1
ATOM 2823 O O . ARG B 1 4 ? 21.031 -21.641 2.807 1 63.16 4 ARG B O 1
ATOM 2830 N N . PHE B 1 5 ? 22.172 -21.094 1.246 1 75.88 5 PHE B N 1
ATOM 2831 C CA . PHE B 1 5 ? 21.188 -21.281 0.189 1 75.88 5 PHE B CA 1
ATOM 2832 C C . PHE B 1 5 ? 21.297 -22.672 -0.415 1 75.88 5 PHE B C 1
ATOM 2834 O O . PHE B 1 5 ? 22.312 -23.016 -1.034 1 75.88 5 PHE B O 1
ATOM 2841 N N . GLY B 1 6 ? 20.578 -23.828 -0.08 1 61.44 6 GLY B N 1
ATOM 2842 C CA . GLY B 1 6 ? 20.641 -25.25 -0.387 1 61.44 6 GLY B CA 1
ATOM 2843 C C . GLY B 1 6 ? 20.219 -25.578 -1.808 1 61.44 6 GLY B C 1
ATOM 2844 O O . GLY B 1 6 ? 19.453 -24.828 -2.418 1 61.44 6 GLY B O 1
ATOM 2845 N N . ALA B 1 7 ? 21.188 -26.406 -2.504 1 59.78 7 ALA B N 1
ATOM 2846 C CA . ALA B 1 7 ? 21.188 -26.75 -3.924 1 59.78 7 ALA B CA 1
ATOM 2847 C C . ALA B 1 7 ? 20.344 -27.984 -4.188 1 59.78 7 ALA B C 1
ATOM 2849 O O . ALA B 1 7 ? 20.547 -29.031 -3.561 1 59.78 7 ALA B O 1
ATOM 2850 N N . SER B 1 8 ? 19 -27.906 -4.188 1 69.19 8 SER B N 1
ATOM 2851 C CA . SER B 1 8 ? 18.312 -28.969 -4.895 1 69.19 8 SER B CA 1
ATOM 2852 C C . SER B 1 8 ? 18.734 -29.047 -6.355 1 69.19 8 SER B C 1
ATOM 2854 O O . SER B 1 8 ? 19.375 -28.125 -6.863 1 69.19 8 SER B O 1
ATOM 2856 N N . PRO B 1 9 ? 18.641 -30.391 -7.016 1 84.88 9 PRO B N 1
ATOM 2857 C CA . PRO B 1 9 ? 18.938 -30.156 -8.43 1 84.88 9 PRO B CA 1
ATOM 2858 C C . PRO B 1 9 ? 18.422 -28.797 -8.922 1 84.88 9 PRO B C 1
ATOM 2860 O O . PRO B 1 9 ? 17.375 -28.328 -8.477 1 84.88 9 PRO B O 1
ATOM 2863 N N . PRO B 1 10 ? 19.203 -28.203 -9.625 1 91.31 10 PRO B N 1
ATOM 2864 C CA . PRO B 1 10 ? 18.844 -26.844 -10.023 1 91.31 10 PRO B CA 1
ATOM 2865 C C . PRO B 1 10 ? 17.609 -26.797 -10.914 1 91.31 10 PRO B C 1
ATOM 2867 O O . PRO B 1 10 ? 17.391 -27.688 -11.727 1 91.31 10 PRO B O 1
ATOM 2870 N N . TYR B 1 11 ? 16.703 -25.828 -10.602 1 95.94 11 TYR B N 1
ATOM 2871 C CA . TYR B 1 11 ? 15.586 -25.359 -11.414 1 95.94 11 TYR B CA 1
ATOM 2872 C C . TYR B 1 11 ? 14.43 -26.344 -11.359 1 95.94 11 TYR B C 1
ATOM 2874 O O . TYR B 1 11 ? 13.664 -26.469 -12.32 1 95.94 11 TYR B O 1
ATOM 2882 N N . THR B 1 12 ? 14.422 -27.188 -10.32 1 97 12 THR B N 1
ATOM 2883 C CA . THR B 1 12 ? 13.156 -27.828 -10.008 1 97 12 THR B CA 1
ATOM 2884 C C . THR B 1 12 ? 12.086 -26.797 -9.664 1 97 12 THR B C 1
ATOM 2886 O O . THR B 1 12 ? 12.406 -25.656 -9.336 1 97 12 THR B O 1
ATOM 2889 N N . VAL B 1 13 ? 10.82 -27.219 -9.812 1 97.75 13 VAL B N 1
ATOM 2890 C CA . VAL B 1 13 ? 9.742 -26.25 -9.672 1 97.75 13 VAL B CA 1
ATOM 2891 C C . VAL B 1 13 ? 8.625 -26.844 -8.812 1 97.75 13 VAL B C 1
ATOM 2893 O O . VAL B 1 13 ? 8.328 -28.031 -8.906 1 97.75 13 VAL B O 1
ATOM 2896 N N . GLY B 1 14 ? 8.117 -26.109 -7.906 1 97.94 14 GLY B N 1
ATOM 2897 C CA . GLY B 1 14 ? 6.914 -26.359 -7.137 1 97.94 14 GLY B CA 1
ATOM 2898 C C . GLY B 1 14 ? 6.012 -25.156 -7.008 1 97.94 14 GLY B C 1
ATOM 2899 O O . GLY B 1 14 ? 6.465 -24.016 -7.16 1 97.94 14 GLY B O 1
ATOM 2900 N N . VAL B 1 15 ? 4.707 -25.422 -6.793 1 98.62 15 VAL B N 1
ATOM 2901 C CA . VAL B 1 15 ? 3.799 -24.281 -6.676 1 98.62 15 VAL B CA 1
ATOM 2902 C C . VAL B 1 15 ? 2.98 -24.406 -5.395 1 98.62 15 VAL B C 1
ATOM 2904 O O . VAL B 1 15 ? 2.836 -25.5 -4.844 1 98.62 15 VAL B O 1
ATOM 2907 N N . GLU B 1 16 ? 2.598 -23.328 -4.855 1 98.75 16 GLU B N 1
ATOM 2908 C CA . GLU B 1 16 ? 1.572 -23.172 -3.83 1 98.75 16 GLU B CA 1
ATOM 2909 C C . GLU B 1 16 ? 0.354 -22.438 -4.383 1 98.75 16 GLU B C 1
ATOM 2911 O O . GLU B 1 16 ? 0.464 -21.297 -4.836 1 98.75 16 GLU B O 1
ATOM 2916 N N . GLU B 1 17 ? -0.757 -23.094 -4.383 1 98.69 17 GLU B N 1
ATOM 2917 C CA . GLU B 1 17 ? -2.01 -22.484 -4.816 1 98.69 17 GLU B CA 1
ATOM 2918 C C . GLU B 1 17 ? -2.918 -22.188 -3.627 1 98.69 17 GLU B C 1
ATOM 2920 O O . GLU B 1 17 ? -3.182 -23.062 -2.805 1 98.69 17 GLU B O 1
ATOM 2925 N N . GLU B 1 18 ? -3.332 -21 -3.559 1 98.75 18 GLU B N 1
ATOM 2926 C CA . GLU B 1 18 ? -4.312 -20.625 -2.543 1 98.75 18 GLU B CA 1
ATOM 2927 C C . GLU B 1 18 ? -5.73 -20.672 -3.105 1 98.75 18 GLU B C 1
ATOM 2929 O O . GLU B 1 18 ? -6 -20.078 -4.156 1 98.75 18 GLU B O 1
ATOM 2934 N N . PHE B 1 19 ? -6.629 -21.375 -2.391 1 98.69 19 PHE B N 1
ATOM 2935 C CA . PHE B 1 19 ? -8.016 -21.531 -2.822 1 98.69 19 PHE B CA 1
ATOM 2936 C C . PHE B 1 19 ? -8.969 -20.938 -1.802 1 98.69 19 PHE B C 1
ATOM 2938 O O . PHE B 1 19 ? -8.664 -20.891 -0.608 1 98.69 19 PHE B O 1
ATOM 2945 N N . GLN B 1 20 ? -10.07 -20.5 -2.332 1 98.69 20 GLN B N 1
ATOM 2946 C CA . GLN B 1 20 ? -11.188 -20.047 -1.504 1 98.69 20 GLN B CA 1
ATOM 2947 C C . GLN B 1 20 ? -12.109 -21.203 -1.136 1 98.69 20 GLN B C 1
ATOM 2949 O O . GLN B 1 20 ? -12.406 -22.062 -1.976 1 98.69 20 GLN B O 1
ATOM 2954 N N . LEU B 1 21 ? -12.469 -21.266 0.123 1 98.69 21 LEU B N 1
ATOM 2955 C CA . LEU B 1 21 ? -13.562 -22.141 0.557 1 98.69 21 LEU B CA 1
ATOM 2956 C C . LEU B 1 21 ? -14.875 -21.359 0.646 1 98.69 21 LEU B C 1
ATOM 2958 O O . LEU B 1 21 ? -14.969 -20.375 1.397 1 98.69 21 LEU B O 1
ATOM 2962 N N . ILE B 1 22 ? -15.836 -21.766 -0.154 1 98.56 22 ILE B N 1
ATOM 2963 C CA . ILE B 1 22 ? -17.078 -21 -0.178 1 98.56 22 ILE B CA 1
ATOM 2964 C C . ILE B 1 22 ? -18.234 -21.875 0.263 1 98.56 22 ILE B C 1
ATOM 2966 O O . ILE B 1 22 ? -18.203 -23.094 0.089 1 98.56 22 ILE B O 1
ATOM 2970 N N . ASP B 1 23 ? -19.203 -21.281 0.857 1 98.69 23 ASP B N 1
ATOM 2971 C CA . ASP B 1 23 ? -20.484 -21.922 1.17 1 98.69 23 ASP B CA 1
ATOM 2972 C C . ASP B 1 23 ? -21.328 -22.109 -0.09 1 98.69 23 ASP B C 1
ATOM 2974 O O . ASP B 1 23 ? -21.641 -21.141 -0.781 1 98.69 23 ASP B O 1
ATOM 2978 N N . PRO B 1 24 ? -21.672 -23.359 -0.335 1 97.94 24 PRO B N 1
ATOM 2979 C CA . PRO B 1 24 ? -22.406 -23.609 -1.583 1 97.94 24 PRO B CA 1
ATOM 2980 C C . PRO B 1 24 ? -23.766 -22.938 -1.608 1 97.94 24 PRO B C 1
ATOM 2982 O O . PRO B 1 24 ? -24.344 -22.719 -2.684 1 97.94 24 PRO B O 1
ATOM 2985 N N . ARG B 1 25 ? -24.375 -22.562 -0.487 1 98.06 25 ARG B N 1
ATOM 2986 C CA . ARG B 1 25 ? -25.688 -21.938 -0.423 1 98.06 25 ARG B CA 1
ATOM 2987 C C . ARG B 1 25 ? -25.594 -20.438 -0.598 1 98.06 25 ARG B C 1
ATOM 2989 O O . ARG B 1 25 ? -26.344 -19.844 -1.38 1 98.06 25 ARG B O 1
ATOM 2996 N N . THR B 1 26 ? -24.625 -19.828 0.051 1 98.62 26 THR B N 1
ATOM 2997 C CA . THR B 1 26 ? -24.578 -18.375 0.08 1 98.62 26 THR B CA 1
ATOM 2998 C C . THR B 1 26 ? -23.562 -17.859 -0.937 1 98.62 26 THR B C 1
ATOM 3000 O O . THR B 1 26 ? -23.578 -16.672 -1.285 1 98.62 26 THR B O 1
ATOM 3003 N N . ARG B 1 27 ? -22.625 -18.719 -1.441 1 98.69 27 ARG B N 1
ATOM 3004 C CA . ARG B 1 27 ? -21.516 -18.375 -2.314 1 98.69 27 ARG B CA 1
ATOM 3005 C C . ARG B 1 27 ? -20.5 -17.5 -1.595 1 98.69 27 ARG B C 1
ATOM 3007 O O . ARG B 1 27 ? -19.562 -16.984 -2.211 1 98.69 27 ARG B O 1
ATOM 3014 N N . ALA B 1 28 ? -20.766 -17.25 -0.302 1 98.75 28 ALA B N 1
ATOM 3015 C CA . ALA B 1 28 ? -19.828 -16.453 0.494 1 98.75 28 ALA B CA 1
ATOM 3016 C C . ALA B 1 28 ? -18.672 -17.312 0.998 1 98.75 28 ALA B C 1
ATOM 3018 O O . ALA B 1 28 ? -18.766 -18.547 1.048 1 98.75 28 ALA B O 1
ATOM 3019 N N . LEU B 1 29 ? -17.578 -16.688 1.318 1 98.69 29 LEU B N 1
ATOM 3020 C CA . LEU B 1 29 ? -16.484 -17.375 1.999 1 98.69 29 LEU B CA 1
ATOM 3021 C C . LEU B 1 29 ? -16.969 -18.047 3.275 1 98.69 29 LEU B C 1
ATOM 3023 O O . LEU B 1 29 ? -17.828 -17.516 3.975 1 98.69 29 LEU B O 1
ATOM 3027 N N . THR B 1 30 ? -16.453 -19.156 3.547 1 98.38 30 THR B N 1
ATOM 3028 C CA . THR B 1 30 ? -16.844 -19.891 4.75 1 98.38 30 THR B CA 1
ATOM 3029 C C . THR B 1 30 ? -15.609 -20.438 5.465 1 98.38 30 THR B C 1
ATOM 3031 O O . THR B 1 30 ? -14.648 -20.859 4.82 1 98.38 30 THR B O 1
ATOM 3034 N N . PRO B 1 31 ? -15.562 -20.375 6.789 1 97.31 31 PRO B N 1
ATOM 3035 C CA . PRO B 1 31 ? -14.406 -20.797 7.578 1 97.31 31 PRO B CA 1
ATOM 3036 C C . PRO B 1 31 ? -14.352 -22.312 7.777 1 97.31 31 PRO B C 1
ATOM 3038 O O . PRO B 1 31 ? -14.602 -22.797 8.883 1 97.31 31 PRO B O 1
ATOM 3041 N N . LYS B 1 32 ? -13.891 -23.047 6.785 1 97.44 32 LYS B N 1
ATOM 3042 C CA . LYS B 1 32 ? -13.953 -24.5 6.836 1 97.44 32 LYS B CA 1
ATOM 3043 C C . LYS B 1 32 ? -12.555 -25.109 6.773 1 97.44 32 LYS B C 1
ATOM 3045 O O . LYS B 1 32 ? -12.398 -26.312 6.52 1 97.44 32 LYS B O 1
ATOM 3050 N N . ILE B 1 33 ? -11.523 -24.344 7.012 1 97.12 33 ILE B N 1
ATOM 3051 C CA . ILE B 1 33 ? -10.148 -24.781 6.781 1 97.12 33 ILE B CA 1
ATOM 3052 C C . ILE B 1 33 ? -9.82 -25.953 7.707 1 97.12 33 ILE B C 1
ATOM 3054 O O . ILE B 1 33 ? -9.18 -26.922 7.289 1 97.12 33 ILE B O 1
ATOM 3058 N N . GLU B 1 34 ? -10.258 -25.906 8.961 1 95.62 34 GLU B N 1
ATOM 3059 C CA . GLU B 1 34 ? -9.953 -26.984 9.906 1 95.62 34 GLU B CA 1
ATOM 3060 C C . GLU B 1 34 ? -10.594 -28.297 9.484 1 95.62 34 GLU B C 1
ATOM 3062 O O . GLU B 1 34 ? -9.969 -29.359 9.562 1 95.62 34 GLU B O 1
ATOM 3067 N N . GLU B 1 35 ? -11.836 -28.219 9.062 1 97.06 35 GLU B N 1
ATOM 3068 C CA . GLU B 1 35 ? -12.539 -29.406 8.586 1 97.06 35 GLU B CA 1
ATOM 3069 C C . GLU B 1 35 ? -11.859 -30 7.355 1 97.06 35 GLU B C 1
ATOM 3071 O O . GLU B 1 35 ? -11.711 -31.219 7.238 1 97.06 35 GLU B O 1
ATOM 3076 N N . VAL B 1 36 ? -11.406 -29.141 6.445 1 97.56 36 VAL B N 1
ATOM 3077 C CA . VAL B 1 36 ? -10.781 -29.594 5.211 1 97.56 36 VAL B CA 1
ATOM 3078 C C . VAL B 1 36 ? -9.43 -30.234 5.527 1 97.56 36 VAL B C 1
ATOM 3080 O O . VAL B 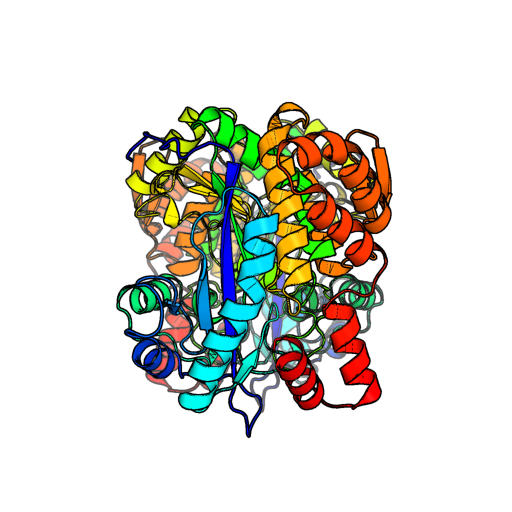1 36 ? -9.078 -31.281 4.957 1 97.56 36 VAL B O 1
ATOM 3083 N N . LEU B 1 37 ? -8.641 -29.609 6.406 1 96.88 37 LEU B N 1
ATOM 3084 C CA . LEU B 1 37 ? -7.359 -30.188 6.805 1 96.88 37 LEU B CA 1
ATOM 3085 C C . LEU B 1 37 ? -7.547 -31.547 7.453 1 96.88 37 LEU B C 1
ATOM 3087 O O . LEU B 1 37 ? -6.797 -32.5 7.164 1 96.88 37 LEU B O 1
ATOM 3091 N N . ALA B 1 38 ? -8.531 -31.641 8.312 1 96 38 ALA B N 1
ATOM 3092 C CA . ALA B 1 38 ? -8.828 -32.906 8.977 1 96 38 ALA B CA 1
ATOM 3093 C C . ALA B 1 38 ? -9.219 -34 7.961 1 96 38 ALA B C 1
ATOM 3095 O O . ALA B 1 38 ? -8.781 -35.125 8.062 1 96 38 ALA B O 1
ATOM 3096 N N . ALA B 1 39 ? -10.008 -33.594 7.023 1 95.38 39 ALA B N 1
ATOM 3097 C CA . ALA B 1 39 ? -10.453 -34.531 5.992 1 95.38 39 ALA B CA 1
ATOM 3098 C C . ALA B 1 39 ? -9.289 -35 5.133 1 95.38 39 ALA B C 1
ATOM 3100 O O . ALA B 1 39 ? -9.297 -36.125 4.613 1 95.38 39 ALA B O 1
ATOM 3101 N N . GLY B 1 40 ? -8.359 -34.188 4.957 1 95.06 40 GLY B N 1
ATOM 3102 C CA . GLY B 1 40 ? -7.223 -34.469 4.105 1 95.06 40 GLY B CA 1
ATOM 3103 C C . GLY B 1 40 ? -6.168 -35.312 4.797 1 95.06 40 GLY B C 1
ATOM 3104 O O . GLY B 1 40 ? -5.262 -35.844 4.148 1 95.06 40 GLY B O 1
ATOM 3105 N N . ASP B 1 41 ? -6.285 -35.375 6.094 1 92.38 41 ASP B N 1
ATOM 3106 C CA . ASP B 1 41 ? -5.316 -36.156 6.867 1 92.38 41 ASP B CA 1
ATOM 3107 C C . ASP B 1 41 ? -5.32 -37.625 6.445 1 92.38 41 ASP B C 1
ATOM 3109 O O . ASP B 1 41 ? -6.367 -38.25 6.434 1 92.38 41 ASP B O 1
ATOM 3113 N N . GLY B 1 42 ? -4.133 -38.062 6.062 1 90.5 42 GLY B N 1
ATOM 3114 C CA . GLY B 1 42 ? -4.012 -39.469 5.637 1 90.5 42 GLY B CA 1
ATOM 3115 C C . GLY B 1 42 ? -4.395 -39.656 4.184 1 90.5 42 GLY B C 1
ATOM 3116 O O . GLY B 1 42 ? -4.09 -40.719 3.604 1 90.5 42 GLY B O 1
ATOM 3117 N N . GLU B 1 43 ? -5.055 -38.75 3.59 1 92.88 43 GLU B N 1
ATOM 3118 C CA . GLU B 1 43 ? -5.504 -38.875 2.207 1 92.88 43 GLU B CA 1
ATOM 3119 C C . GLU B 1 43 ? -4.477 -38.281 1.237 1 92.88 43 GLU B C 1
ATOM 3121 O O . GLU B 1 43 ? -4.387 -38.719 0.087 1 92.88 43 GLU B O 1
ATOM 3126 N N . LEU B 1 44 ? -3.75 -37.281 1.693 1 94.69 44 LEU B N 1
ATOM 3127 C CA . LEU B 1 44 ? -2.688 -36.656 0.933 1 94.69 44 LEU B CA 1
ATOM 3128 C C . LEU B 1 44 ? -1.382 -36.656 1.719 1 94.69 44 LEU B C 1
ATOM 3130 O O . LEU B 1 44 ? -1.391 -36.75 2.947 1 94.69 44 LEU B O 1
ATOM 3134 N N . PRO B 1 45 ? -0.295 -36.594 0.969 1 93.31 45 PRO B N 1
ATOM 3135 C CA . PRO B 1 45 ? 0.975 -36.5 1.69 1 93.31 45 PRO B CA 1
ATOM 3136 C C . PRO B 1 45 ? 0.997 -35.344 2.689 1 93.31 45 PRO B C 1
ATOM 3138 O O . PRO B 1 45 ? 0.409 -34.281 2.432 1 93.31 45 PRO B O 1
ATOM 3141 N N . GLU B 1 46 ? 1.717 -35.594 3.736 1 91.56 46 GLU B N 1
ATOM 3142 C CA . GLU B 1 46 ? 1.851 -34.562 4.766 1 91.56 46 GLU B CA 1
ATOM 3143 C C . GLU B 1 46 ? 2.412 -33.25 4.188 1 91.56 46 GLU B C 1
ATOM 3145 O O . GLU B 1 46 ? 3.35 -33.281 3.387 1 91.56 46 GLU B O 1
ATOM 3150 N N . GLY B 1 47 ? 1.764 -32.188 4.508 1 92.88 47 GLY B N 1
ATOM 3151 C CA . GLY B 1 47 ? 2.262 -30.891 4.09 1 92.88 47 GLY B CA 1
ATOM 3152 C C . GLY B 1 47 ? 1.634 -30.406 2.803 1 92.88 47 GLY B C 1
ATOM 3153 O O . GLY B 1 47 ? 1.804 -29.234 2.43 1 92.88 47 GLY B O 1
ATOM 3154 N N . THR B 1 48 ? 0.91 -31.234 2.129 1 96.56 48 THR B N 1
ATOM 3155 C CA . THR B 1 48 ? 0.257 -30.859 0.882 1 96.56 48 THR B CA 1
ATOM 3156 C C . THR B 1 48 ? -0.782 -29.766 1.13 1 96.56 48 THR B C 1
ATOM 3158 O O . THR B 1 48 ? -0.912 -28.828 0.334 1 96.56 48 THR B O 1
ATOM 3161 N N . LEU B 1 49 ? -1.516 -29.938 2.207 1 97.44 49 LEU B N 1
ATOM 3162 C CA . LEU B 1 49 ? -2.523 -28.953 2.582 1 97.44 49 LEU B CA 1
ATOM 3163 C C . LEU B 1 49 ? -2.035 -28.078 3.74 1 97.44 49 LEU B C 1
ATOM 3165 O O . LEU B 1 49 ? -1.407 -28.594 4.676 1 97.44 49 LEU B O 1
ATOM 3169 N N . ALA B 1 50 ? -2.266 -26.844 3.6 1 95.12 50 ALA B N 1
ATOM 3170 C CA . ALA B 1 50 ? -1.9 -25.922 4.672 1 95.12 50 ALA B CA 1
ATOM 3171 C C . ALA B 1 50 ? -2.953 -24.828 4.836 1 95.12 50 ALA B C 1
ATOM 3173 O O . ALA B 1 50 ? -3.713 -24.531 3.908 1 95.12 50 ALA B O 1
ATOM 3174 N N . SER B 1 51 ? -3.057 -24.312 6.016 1 92.88 51 SER B N 1
ATOM 3175 C CA . SER B 1 51 ? -3.895 -23.156 6.277 1 92.88 51 SER B CA 1
ATOM 3176 C C . SER B 1 51 ? -3.115 -21.859 6.078 1 92.88 51 SER B C 1
ATOM 3178 O O . SER B 1 51 ? -1.883 -21.859 6.031 1 92.88 51 SER B O 1
ATOM 3180 N N . GLU B 1 52 ? -3.836 -20.828 5.902 1 91.75 52 GLU B N 1
ATOM 3181 C CA . GLU B 1 52 ? -3.32 -19.453 5.863 1 91.75 52 GLU B CA 1
ATOM 3182 C C . GLU B 1 52 ? -3.996 -18.594 6.918 1 91.75 52 GLU B C 1
ATOM 3184 O O . GLU B 1 52 ? -4.562 -19.094 7.883 1 91.75 52 GLU B O 1
ATOM 3189 N N . LEU B 1 53 ? -3.816 -17.328 6.801 1 89.62 53 LEU B N 1
ATOM 3190 C CA . LEU B 1 53 ? -4.344 -16.375 7.777 1 89.62 53 LEU B CA 1
ATOM 3191 C C . LEU B 1 53 ? -5.859 -16.5 7.891 1 89.62 53 LEU B C 1
ATOM 3193 O O . LEU B 1 53 ? -6.395 -16.594 8.992 1 89.62 53 LEU B O 1
ATOM 3197 N N . SER B 1 54 ? -6.535 -16.531 6.809 1 92.5 54 SER B N 1
ATOM 3198 C CA . SER B 1 54 ? -7.992 -16.625 6.785 1 92.5 54 SER B CA 1
ATOM 3199 C C . SER B 1 54 ? -8.461 -18.078 6.914 1 92.5 54 SER B C 1
ATOM 3201 O O . SER B 1 54 ? -7.898 -18.969 6.277 1 92.5 54 SER B O 1
ATOM 3203 N N . ALA B 1 55 ? -9.531 -18.281 7.59 1 95.62 55 ALA B N 1
ATOM 3204 C CA . ALA B 1 55 ? -10.07 -19.625 7.805 1 95.62 55 ALA B CA 1
ATOM 3205 C C . ALA B 1 55 ? -10.812 -20.109 6.562 1 95.62 55 ALA B C 1
ATOM 3207 O O . ALA B 1 55 ? -11.258 -21.266 6.516 1 95.62 55 ALA B O 1
ATOM 3208 N N . SER B 1 56 ? -10.906 -19.312 5.594 1 97.31 56 SER B N 1
ATOM 3209 C CA . SER B 1 56 ? -11.547 -19.688 4.336 1 97.31 56 SER B CA 1
ATOM 3210 C C . SER B 1 56 ? -10.516 -19.938 3.24 1 97.31 56 SER B C 1
ATOM 3212 O O . SER B 1 56 ? -10.867 -20.125 2.076 1 97.31 56 SER B O 1
ATOM 3214 N N . CYS B 1 57 ? -9.258 -19.906 3.57 1 97.88 57 CYS B N 1
ATOM 3215 C CA . CYS B 1 57 ? -8.188 -20.062 2.59 1 97.88 57 CYS B CA 1
ATOM 3216 C C . CYS B 1 57 ? -7.488 -21.406 2.756 1 97.88 57 CYS B C 1
ATOM 3218 O O . CYS B 1 57 ? -6.965 -21.703 3.83 1 97.88 57 CYS B O 1
ATOM 3220 N N . LEU B 1 58 ? -7.453 -22.172 1.746 1 98.06 58 LEU B N 1
ATOM 3221 C CA . LEU B 1 58 ? -6.695 -23.406 1.69 1 98.06 58 LEU B CA 1
ATOM 3222 C C . LEU B 1 58 ? -5.477 -23.266 0.786 1 98.06 58 LEU B C 1
ATOM 3224 O O . LEU B 1 58 ? -5.605 -22.875 -0.378 1 98.06 58 LEU B O 1
ATOM 3228 N N . GLU B 1 59 ? -4.375 -23.5 1.291 1 98.31 59 GLU B N 1
ATOM 3229 C CA . GLU B 1 59 ? -3.164 -23.547 0.481 1 98.31 59 GLU B CA 1
ATOM 3230 C C . GLU B 1 59 ? -2.799 -24.984 0.121 1 98.31 59 GLU B C 1
ATOM 3232 O O . GLU B 1 59 ? -2.758 -25.859 0.99 1 98.31 59 GLU B O 1
ATOM 3237 N N . VAL B 1 60 ? -2.586 -25.219 -1.103 1 98.44 60 VAL B N 1
ATOM 3238 C CA . VAL B 1 60 ? -2.154 -26.531 -1.601 1 98.44 60 VAL B CA 1
ATOM 3239 C C . VAL B 1 60 ? -0.735 -26.422 -2.152 1 98.44 60 VAL B C 1
ATOM 3241 O O . VAL B 1 60 ? -0.47 -25.625 -3.057 1 98.44 60 VAL B O 1
ATOM 3244 N N . ARG B 1 61 ? 0.143 -27.281 -1.658 1 98.25 61 ARG B N 1
ATOM 3245 C CA . ARG B 1 61 ? 1.552 -27.266 -2.037 1 98.25 61 ARG B CA 1
ATOM 3246 C C . ARG B 1 61 ? 1.925 -28.516 -2.814 1 98.25 61 ARG B C 1
ATOM 3248 O O . ARG B 1 61 ? 1.596 -29.625 -2.4 1 98.25 61 ARG B O 1
ATOM 3255 N N . THR B 1 62 ? 2.553 -28.344 -3.875 1 97.69 62 THR B N 1
ATOM 3256 C CA . THR B 1 62 ? 3.061 -29.484 -4.613 1 97.69 62 THR B CA 1
ATOM 3257 C C . THR B 1 62 ? 4.469 -29.844 -4.152 1 97.69 62 THR B C 1
ATOM 3259 O O . THR B 1 62 ? 5.156 -29.031 -3.541 1 97.69 62 THR B O 1
ATOM 3262 N N . PRO B 1 63 ? 4.832 -31.094 -4.324 1 95.75 63 PRO B N 1
ATOM 3263 C CA . PRO B 1 63 ? 6.273 -31.328 -4.234 1 95.75 63 PRO B CA 1
ATOM 3264 C C . PRO B 1 63 ? 7.062 -30.609 -5.332 1 95.75 63 PRO B C 1
ATOM 3266 O O . PRO B 1 63 ? 6.473 -29.922 -6.16 1 95.75 63 PRO B O 1
ATOM 3269 N N . ALA B 1 64 ? 8.375 -30.688 -5.25 1 96.12 64 ALA B N 1
ATOM 3270 C CA . ALA B 1 64 ? 9.211 -30.188 -6.328 1 96.12 64 ALA B CA 1
ATOM 3271 C C . ALA B 1 64 ? 9.273 -31.172 -7.488 1 96.12 64 ALA B C 1
ATOM 3273 O O . ALA B 1 64 ? 9.445 -32.375 -7.277 1 96.12 64 ALA B O 1
ATOM 3274 N N . TYR B 1 65 ? 9.031 -30.688 -8.641 1 96.75 65 TYR B N 1
ATOM 3275 C CA . TYR B 1 65 ? 9.141 -31.484 -9.852 1 96.75 65 TYR B CA 1
ATOM 3276 C C . TYR B 1 65 ? 10.367 -31.078 -10.672 1 96.75 65 TYR B C 1
ATOM 3278 O O . TYR B 1 65 ? 10.805 -29.938 -10.609 1 96.75 65 TYR B O 1
ATOM 3286 N N . ALA B 1 66 ? 10.859 -31.969 -11.422 1 93.5 66 ALA B N 1
ATOM 3287 C CA . ALA B 1 66 ? 12.031 -31.688 -12.266 1 93.5 66 ALA B CA 1
ATOM 3288 C C . ALA B 1 66 ? 11.664 -30.797 -13.445 1 93.5 66 ALA B C 1
ATOM 3290 O O . ALA B 1 66 ? 12.492 -30.031 -13.93 1 93.5 66 ALA B O 1
ATOM 3291 N N . SER B 1 67 ? 10.414 -30.938 -13.867 1 93.75 67 SER B N 1
ATOM 3292 C CA . SER B 1 67 ? 9.953 -30.125 -14.977 1 93.75 67 SER B CA 1
ATOM 3293 C C . SER B 1 67 ? 8.531 -29.625 -14.75 1 93.75 67 SER B C 1
ATOM 3295 O O . SER B 1 67 ? 7.762 -30.25 -14.016 1 93.75 67 SER B O 1
ATOM 3297 N N . VAL B 1 68 ? 8.219 -28.562 -15.391 1 98.31 68 VAL B N 1
ATOM 3298 C CA . VAL B 1 68 ? 6.859 -28.031 -15.297 1 98.31 68 VAL B CA 1
ATOM 3299 C C . VAL B 1 68 ? 5.879 -28.984 -15.969 1 98.31 68 VAL B C 1
ATOM 3301 O O . VAL B 1 68 ? 4.699 -29.031 -15.609 1 98.31 68 VAL B O 1
ATOM 3304 N N . ALA B 1 69 ? 6.395 -29.75 -16.922 1 97 69 ALA B N 1
ATOM 3305 C CA . ALA B 1 69 ? 5.555 -30.766 -17.547 1 97 69 ALA B CA 1
ATOM 3306 C C . ALA B 1 69 ? 5.02 -31.75 -16.5 1 97 69 ALA B C 1
ATOM 3308 O O . ALA B 1 69 ? 3.846 -32.125 -16.547 1 97 69 ALA B O 1
ATOM 3309 N N . GLU B 1 70 ? 5.887 -32.188 -15.633 1 97.19 70 GLU B N 1
ATOM 3310 C CA . GLU B 1 70 ? 5.465 -33.094 -14.555 1 97.19 70 GLU B CA 1
ATOM 3311 C C . GLU B 1 70 ? 4.445 -32.406 -13.641 1 97.19 70 GLU B C 1
ATOM 3313 O O . GLU B 1 70 ? 3.453 -33.031 -13.242 1 97.19 70 GLU B O 1
ATOM 3318 N N . LEU B 1 71 ? 4.703 -31.172 -13.32 1 97.81 71 LEU B N 1
ATOM 3319 C CA . LEU B 1 71 ? 3.773 -30.375 -12.523 1 97.81 71 LEU B CA 1
ATOM 3320 C C . LEU B 1 71 ? 2.41 -30.281 -13.203 1 97.81 71 LEU B C 1
ATOM 3322 O O . LEU B 1 71 ? 1.378 -30.5 -12.562 1 97.81 71 LEU B O 1
ATOM 3326 N N . ALA B 1 72 ? 2.453 -30 -14.492 1 98.06 72 ALA B N 1
ATOM 3327 C CA . ALA B 1 72 ? 1.23 -29.844 -15.273 1 98.06 72 ALA B CA 1
ATOM 3328 C C . ALA B 1 72 ? 0.397 -31.109 -15.273 1 98.06 72 ALA B C 1
ATOM 3330 O O . ALA B 1 72 ? -0.834 -31.062 -15.266 1 98.06 72 ALA B O 1
ATOM 3331 N N . ARG B 1 73 ? 1.009 -32.219 -15.266 1 96.88 73 ARG B N 1
ATOM 3332 C CA . ARG B 1 73 ? 0.321 -33.531 -15.266 1 96.88 73 ARG B CA 1
ATOM 3333 C C . ARG B 1 73 ? -0.286 -33.812 -13.898 1 96.88 73 ARG B C 1
ATOM 3335 O O . ARG B 1 73 ? -1.331 -34.469 -13.805 1 96.88 73 ARG B O 1
ATOM 3342 N N . ALA B 1 74 ? 0.332 -33.344 -12.898 1 96.75 74 ALA B N 1
ATOM 3343 C CA . ALA B 1 74 ? -0.047 -33.688 -11.531 1 96.75 74 ALA B CA 1
ATOM 3344 C C . ALA B 1 74 ? -1.16 -32.781 -11.016 1 96.75 74 ALA B C 1
ATOM 3346 O O . ALA B 1 74 ? -1.979 -33.188 -10.195 1 96.75 74 ALA B O 1
ATOM 3347 N N . LEU B 1 75 ? -1.26 -31.562 -11.477 1 97.25 75 LEU B N 1
ATOM 3348 C CA . LEU B 1 75 ? -2.076 -30.516 -10.883 1 97.25 75 LEU B CA 1
ATOM 3349 C C . LEU B 1 75 ? -3.559 -30.859 -10.977 1 97.25 75 LEU B C 1
ATOM 3351 O O . LEU B 1 75 ? -4.293 -30.734 -9.992 1 97.25 75 LEU B O 1
ATOM 3355 N N . PRO B 1 76 ? -4.027 -31.359 -12.18 1 96.75 76 PRO B N 1
ATOM 3356 C CA . PRO B 1 76 ? -5.465 -31.641 -12.273 1 96.75 76 PRO B CA 1
ATOM 3357 C C . PRO B 1 76 ? -5.934 -32.688 -11.281 1 96.75 76 PRO B C 1
ATOM 3359 O O . PRO B 1 76 ? -6.973 -32.531 -10.641 1 96.75 76 PRO B O 1
ATOM 3362 N N . ALA B 1 77 ? -5.176 -33.719 -11.133 1 95.94 77 ALA B N 1
ATOM 3363 C CA . ALA B 1 77 ? -5.543 -34.781 -10.195 1 95.94 77 ALA B CA 1
ATOM 3364 C C . ALA B 1 77 ? -5.5 -34.281 -8.758 1 95.94 77 ALA B C 1
ATOM 3366 O O . ALA B 1 77 ? -6.355 -34.625 -7.941 1 95.94 77 ALA B O 1
ATOM 3367 N N . LEU B 1 78 ? -4.5 -33.531 -8.445 1 96.69 78 LEU B N 1
ATOM 3368 C CA . LEU B 1 78 ? -4.391 -32.969 -7.113 1 96.69 78 LEU B CA 1
ATOM 3369 C C . LEU B 1 78 ? -5.578 -32.062 -6.82 1 96.69 78 LEU B C 1
ATOM 3371 O O . LEU B 1 78 ? -6.188 -32.156 -5.754 1 96.69 78 LEU B O 1
ATOM 3375 N N . ARG B 1 79 ? -5.988 -31.188 -7.75 1 97.25 79 ARG B N 1
ATOM 3376 C CA . ARG B 1 79 ? -7.121 -30.281 -7.582 1 97.25 79 ARG B CA 1
ATOM 3377 C C . ARG B 1 79 ? -8.422 -31.062 -7.402 1 97.25 79 ARG B C 1
ATOM 3379 O O . ARG B 1 79 ? -9.273 -30.688 -6.598 1 97.25 79 ARG B O 1
ATOM 3386 N N . ALA B 1 80 ? -8.516 -32.125 -8.156 1 96.81 80 ALA B N 1
ATOM 3387 C CA . ALA B 1 80 ? -9.711 -32.938 -8.047 1 96.81 80 ALA B CA 1
ATOM 3388 C C . ALA B 1 80 ? -9.844 -33.531 -6.648 1 96.81 80 ALA B C 1
ATOM 3390 O O . ALA B 1 80 ? -10.938 -33.562 -6.078 1 96.81 80 ALA B O 1
ATOM 3391 N N . ARG B 1 81 ? -8.742 -34 -6.133 1 96.69 81 ARG B N 1
ATOM 3392 C CA . ARG B 1 81 ? -8.742 -34.562 -4.789 1 96.69 81 ARG B CA 1
ATOM 3393 C C . ARG B 1 81 ? -9.078 -33.5 -3.746 1 96.69 81 ARG B C 1
ATOM 3395 O O . ARG B 1 81 ? -9.883 -33.75 -2.846 1 96.69 81 ARG B O 1
ATOM 3402 N N . VAL B 1 82 ? -8.5 -32.375 -3.877 1 97.44 82 VAL B N 1
ATOM 3403 C CA . VAL B 1 82 ? -8.719 -31.281 -2.932 1 97.44 82 VAL B CA 1
ATOM 3404 C C . VAL B 1 82 ? -10.172 -30.828 -3.002 1 97.44 82 VAL B C 1
ATOM 3406 O O . VAL B 1 82 ? -10.773 -30.5 -1.977 1 97.44 82 VAL B O 1
ATOM 3409 N N . ARG B 1 83 ? -10.68 -30.75 -4.203 1 97.56 83 ARG B N 1
ATOM 3410 C CA . ARG B 1 83 ? -12.086 -30.406 -4.391 1 97.56 83 ARG B CA 1
ATOM 3411 C C . ARG B 1 83 ? -13 -31.359 -3.633 1 97.56 83 ARG B C 1
ATOM 3413 O O . ARG B 1 83 ? -13.945 -30.922 -2.965 1 97.56 83 ARG B O 1
ATOM 3420 N N . ARG B 1 84 ? -12.75 -32.625 -3.73 1 97.19 84 ARG B N 1
ATOM 3421 C CA . ARG B 1 84 ? -13.555 -33.625 -3.043 1 97.19 84 ARG B CA 1
ATOM 3422 C C . ARG B 1 84 ? -13.469 -33.469 -1.529 1 97.19 84 ARG B C 1
ATOM 3424 O O . ARG B 1 84 ? -14.469 -33.594 -0.825 1 97.19 84 ARG B O 1
ATOM 3431 N N . LEU B 1 85 ? -12.297 -33.156 -1.072 1 97.56 85 LEU B N 1
ATOM 3432 C CA . LEU B 1 85 ? -12.117 -32.938 0.357 1 97.56 85 LEU B CA 1
ATOM 3433 C C . LEU B 1 85 ? -12.93 -31.734 0.823 1 97.56 85 LEU B C 1
ATOM 3435 O O . LEU B 1 85 ? -13.555 -31.766 1.885 1 97.56 85 LEU B O 1
ATOM 3439 N N . ALA B 1 86 ? -12.898 -30.641 0.021 1 97.88 86 ALA B N 1
ATOM 3440 C CA . ALA B 1 86 ? -13.688 -29.469 0.347 1 97.88 86 ALA B CA 1
ATOM 3441 C C . ALA B 1 86 ? -15.18 -29.797 0.374 1 97.88 86 ALA B C 1
ATOM 3443 O O . ALA B 1 86 ? -15.891 -29.406 1.306 1 97.88 86 ALA B O 1
ATOM 3444 N N . GLU B 1 87 ? -15.609 -30.562 -0.6 1 97.69 87 GLU B N 1
ATOM 3445 C CA . GLU B 1 87 ? -17.016 -30.938 -0.692 1 97.69 87 GLU B CA 1
ATOM 3446 C C . GLU B 1 87 ? -17.438 -31.797 0.496 1 97.69 87 GLU B C 1
ATOM 3448 O O . GLU B 1 87 ? -18.516 -31.594 1.063 1 97.69 87 GLU B O 1
ATOM 3453 N N . ARG B 1 88 ? -16.609 -32.656 0.881 1 97.44 88 ARG B N 1
ATOM 3454 C CA . ARG B 1 88 ? -16.891 -33.5 2.039 1 97.44 88 ARG B CA 1
ATOM 3455 C C . ARG B 1 88 ? -16.984 -32.656 3.312 1 97.44 88 ARG B C 1
ATOM 3457 O O . ARG B 1 88 ? -17.656 -33.062 4.27 1 97.44 88 ARG B O 1
ATOM 3464 N N . SER B 1 89 ? -16.344 -31.578 3.262 1 97.62 89 SER B N 1
ATOM 3465 C CA . SER B 1 89 ? -16.312 -30.703 4.434 1 97.62 89 SER B CA 1
ATOM 3466 C C . SER B 1 89 ? -17.406 -29.641 4.359 1 97.62 89 SER B C 1
ATOM 3468 O O . SER B 1 89 ? -17.438 -28.719 5.172 1 97.62 89 SER B O 1
ATOM 3470 N N . GLY B 1 90 ? -18.219 -29.688 3.326 1 97.88 90 GLY B N 1
ATOM 3471 C CA . GLY B 1 90 ? -19.359 -28.797 3.213 1 97.88 90 GLY B CA 1
ATOM 3472 C C . GLY B 1 90 ? -19.016 -27.484 2.537 1 97.88 90 GLY B C 1
ATOM 3473 O O . GLY B 1 90 ? -19.719 -26.484 2.707 1 97.88 90 GLY B O 1
ATOM 3474 N N . ALA B 1 91 ? -17.938 -27.422 1.841 1 98.38 91 ALA B N 1
ATOM 3475 C CA . ALA B 1 91 ? -17.516 -26.219 1.131 1 98.38 91 ALA B CA 1
ATOM 3476 C C . ALA B 1 91 ? -17.25 -26.531 -0.342 1 98.38 91 ALA B C 1
ATOM 3478 O O . ALA B 1 91 ? -17.188 -27.688 -0.747 1 98.38 91 ALA B O 1
ATOM 3479 N N . ARG B 1 92 ? -17.219 -25.562 -1.146 1 98.31 92 ARG B N 1
ATOM 3480 C CA . ARG B 1 92 ? -16.766 -25.641 -2.527 1 98.31 92 ARG B CA 1
ATOM 3481 C C . ARG B 1 92 ? -15.43 -24.922 -2.705 1 98.31 92 ARG B C 1
ATOM 3483 O O . ARG B 1 92 ? -15.164 -23.922 -2.02 1 98.31 92 ARG B O 1
ATOM 3490 N N . LEU B 1 93 ? -14.703 -25.438 -3.607 1 98.38 93 LEU B N 1
ATOM 3491 C CA . LEU B 1 93 ? -13.383 -24.906 -3.889 1 98.38 93 LEU B CA 1
ATOM 3492 C C . LEU B 1 93 ? -13.438 -23.891 -5.035 1 98.38 93 LEU B C 1
ATOM 3494 O O . LEU B 1 93 ? -13.992 -24.188 -6.094 1 98.38 93 LEU B O 1
ATOM 3498 N N . VAL B 1 94 ? -12.875 -22.672 -4.816 1 98.62 94 VAL B N 1
ATOM 3499 C CA . VAL B 1 94 ? -12.812 -21.641 -5.844 1 98.62 94 VAL B CA 1
ATOM 3500 C C . VAL B 1 94 ? -11.383 -21.094 -5.945 1 98.62 94 VAL B C 1
ATOM 3502 O O . VAL B 1 94 ? -10.711 -20.906 -4.93 1 98.62 94 VAL B O 1
ATOM 3505 N N . SER B 1 95 ? -10.938 -20.906 -7.188 1 98.69 95 SER B N 1
ATOM 3506 C CA . SER B 1 95 ? -9.609 -20.328 -7.398 1 98.69 95 SER B CA 1
ATOM 3507 C C . SER B 1 95 ? -9.688 -19 -8.125 1 98.69 95 SER B C 1
ATOM 3509 O O . SER B 1 95 ? -10.031 -18.953 -9.312 1 98.69 95 SER B O 1
ATOM 3511 N N . ALA B 1 96 ? -9.453 -17.906 -7.523 1 98.81 96 ALA B N 1
ATOM 3512 C CA . ALA B 1 96 ? -9.344 -16.531 -8.008 1 98.81 96 ALA B CA 1
ATOM 3513 C C . ALA B 1 96 ? -8.578 -15.672 -7.016 1 98.81 96 ALA B C 1
ATOM 3515 O O . ALA B 1 96 ? -8.336 -16.078 -5.875 1 98.81 96 ALA B O 1
ATOM 3516 N N . GLY B 1 97 ? -8.148 -14.555 -7.445 1 98.88 97 GLY B N 1
ATOM 3517 C CA . GLY B 1 97 ? -7.281 -13.719 -6.625 1 98.88 97 GLY B CA 1
ATOM 3518 C C . GLY B 1 97 ? -8.016 -13.047 -5.48 1 98.88 97 GLY B C 1
ATOM 3519 O O . GLY B 1 97 ? -7.395 -12.594 -4.516 1 98.88 97 GLY B O 1
ATOM 3520 N N . ALA B 1 98 ? -9.305 -12.922 -5.57 1 98.81 98 ALA B N 1
ATOM 3521 C CA . ALA B 1 98 ? -10.156 -12.344 -4.531 1 98.81 98 ALA B CA 1
ATOM 3522 C C . ALA B 1 98 ? -11.586 -12.852 -4.645 1 98.81 98 ALA B C 1
ATOM 3524 O O . ALA B 1 98 ? -12.023 -13.266 -5.723 1 98.81 98 ALA B O 1
ATOM 3525 N N . HIS B 1 99 ? -12.266 -12.945 -3.518 1 98.81 99 HIS B N 1
ATOM 3526 C CA . HIS B 1 99 ? -13.688 -13.258 -3.547 1 98.81 99 HIS B CA 1
ATOM 3527 C C . HIS B 1 99 ? -14.508 -12.047 -3.969 1 98.81 99 HIS B C 1
ATOM 3529 O O . HIS B 1 99 ? -14.227 -10.922 -3.543 1 98.81 99 HIS B O 1
ATOM 3535 N N . PRO B 1 100 ? -15.508 -12.203 -4.77 1 98.69 100 PRO B N 1
ATOM 3536 C CA . PRO B 1 100 ? -16.203 -11.07 -5.402 1 98.69 100 PRO B CA 1
ATOM 3537 C C . PRO B 1 100 ? -16.938 -10.195 -4.398 1 98.69 100 PRO B C 1
ATOM 3539 O O . PRO B 1 100 ? -17.094 -8.992 -4.629 1 98.69 100 PRO B O 1
ATOM 3542 N N . PHE B 1 101 ? -17.375 -10.789 -3.244 1 98.5 101 PHE B N 1
ATOM 3543 C CA . PHE B 1 101 ? -18.266 -9.898 -2.525 1 98.5 101 PHE B CA 1
ATOM 3544 C C . PHE B 1 101 ? -18.141 -10.102 -1.021 1 98.5 101 PHE B C 1
ATOM 3546 O O . PHE B 1 101 ? -18.656 -9.297 -0.236 1 98.5 101 PHE B O 1
ATOM 3553 N N . SER B 1 102 ? -17.516 -11.203 -0.488 1 98.38 102 SER B N 1
ATOM 3554 C CA . SER B 1 102 ? -17.391 -11.383 0.955 1 98.38 102 SER B CA 1
ATOM 3555 C C . SER B 1 102 ? -16.516 -10.289 1.571 1 98.38 102 SER B C 1
ATOM 3557 O O . SER B 1 102 ? -15.43 -10 1.064 1 98.38 102 SER B O 1
ATOM 3559 N N . PRO B 1 103 ? -16.969 -9.664 2.631 1 96.75 103 PRO B N 1
ATOM 3560 C CA . PRO B 1 103 ? -16.156 -8.609 3.254 1 96.75 103 PRO B CA 1
ATOM 3561 C C . PRO B 1 103 ? -14.891 -9.156 3.91 1 96.75 103 PRO B C 1
ATOM 3563 O O . PRO B 1 103 ? -14.961 -10.062 4.742 1 96.75 103 PRO B O 1
ATOM 3566 N N . ALA B 1 104 ? -13.805 -8.578 3.596 1 96.38 104 ALA B N 1
ATOM 3567 C CA . ALA B 1 104 ? -12.5 -9.078 4.035 1 96.38 104 ALA B CA 1
ATOM 3568 C C . ALA B 1 104 ? -12.367 -9 5.555 1 96.38 104 ALA B C 1
ATOM 3570 O O . ALA B 1 104 ? -12.016 -9.992 6.203 1 96.38 104 ALA B O 1
ATOM 3571 N N . ALA B 1 105 ? -12.75 -7.879 6.129 1 92.69 105 ALA B N 1
ATOM 3572 C CA . ALA B 1 105 ? -12.516 -7.617 7.547 1 92.69 105 ALA B CA 1
ATOM 3573 C C . ALA B 1 105 ? -13.359 -8.539 8.422 1 92.69 105 ALA B C 1
ATOM 3575 O O . ALA B 1 105 ? -13.102 -8.68 9.617 1 92.69 105 ALA B O 1
ATOM 3576 N N . GLU B 1 106 ? -14.336 -9.18 7.824 1 91.88 106 GLU B N 1
ATOM 3577 C CA . GLU B 1 106 ? -15.25 -10.023 8.586 1 91.88 106 GLU B CA 1
ATOM 3578 C C . GLU B 1 106 ? -14.844 -11.492 8.516 1 91.88 106 GLU B C 1
ATOM 3580 O O . GLU B 1 106 ? -15.422 -12.344 9.188 1 91.88 106 GLU B O 1
ATOM 3585 N N . GLN B 1 107 ? -13.844 -11.797 7.703 1 94.06 107 GLN B N 1
ATOM 3586 C CA . GLN B 1 107 ? -13.422 -13.188 7.574 1 94.06 107 GLN B CA 1
ATOM 3587 C C . GLN B 1 107 ? -12.688 -13.656 8.828 1 94.06 107 GLN B C 1
ATOM 3589 O O . GLN B 1 107 ? -11.727 -13.023 9.266 1 94.06 107 GLN B O 1
ATOM 3594 N N . PRO B 1 108 ? -13.156 -14.711 9.383 1 92.12 108 PRO B N 1
ATOM 3595 C CA . PRO B 1 108 ? -12.469 -15.219 10.578 1 92.12 108 PRO B CA 1
ATOM 3596 C C . PRO B 1 108 ? -11.031 -15.633 10.297 1 92.12 108 PRO B C 1
ATOM 3598 O O . PRO B 1 108 ? -10.727 -16.141 9.211 1 92.12 108 PRO B O 1
ATOM 3601 N N . ILE B 1 109 ? -10.195 -15.359 11.227 1 90.62 109 ILE B N 1
ATOM 3602 C CA . ILE B 1 109 ? -8.797 -15.758 11.156 1 90.62 109 ILE B CA 1
ATOM 3603 C C . ILE B 1 109 ? -8.633 -17.172 11.734 1 90.62 109 ILE B C 1
ATOM 3605 O O . ILE B 1 109 ? -9.352 -17.547 12.664 1 90.62 109 ILE B O 1
ATOM 3609 N N . THR B 1 110 ? -7.684 -17.844 11.195 1 86.62 110 THR B N 1
ATOM 3610 C CA . THR B 1 110 ? -7.359 -19.172 11.688 1 86.62 110 THR B CA 1
ATOM 3611 C C . THR B 1 110 ? -6.941 -19.125 13.148 1 86.62 110 THR B C 1
ATOM 3613 O O . THR B 1 110 ? -6.371 -18.125 13.602 1 86.62 110 THR B O 1
ATOM 3616 N N . GLY B 1 111 ? -7.32 -20.172 13.883 1 77.88 111 GLY B N 1
ATOM 3617 C CA . GLY B 1 111 ? -7.043 -20.234 15.312 1 77.88 111 GLY B CA 1
ATOM 3618 C C . GLY B 1 111 ? -5.586 -20.5 15.625 1 77.88 111 GLY B C 1
ATOM 3619 O O . GLY B 1 111 ? -5.184 -20.516 16.797 1 77.88 111 GLY B O 1
ATOM 3620 N N . LYS B 1 112 ? -4.75 -20.703 14.562 1 78.31 112 LYS B N 1
ATOM 3621 C CA . LYS B 1 112 ? -3.332 -20.969 14.789 1 78.31 112 LYS B CA 1
ATOM 3622 C C . LYS B 1 112 ? -2.646 -19.766 15.445 1 78.31 112 LYS B C 1
ATOM 3624 O O . LYS B 1 112 ? -2.873 -18.625 15.055 1 78.31 112 LYS B O 1
ATOM 3629 N N . PRO B 1 113 ? -1.828 -20.031 16.438 1 75.38 113 PRO B N 1
ATOM 3630 C CA . PRO B 1 113 ? -1.188 -18.953 17.203 1 75.38 113 PRO B CA 1
ATOM 3631 C C . PRO B 1 113 ? -0.443 -17.969 16.312 1 75.38 113 PRO B C 1
ATOM 3633 O O . PRO B 1 113 ? -0.482 -16.75 16.562 1 75.38 113 PRO B O 1
ATOM 3636 N N . ARG B 1 114 ? 0.182 -18.469 15.258 1 71.75 114 ARG B N 1
ATOM 3637 C CA . ARG B 1 114 ? 0.949 -17.594 14.383 1 71.75 114 ARG B CA 1
ATOM 3638 C C . ARG B 1 114 ? 0.049 -16.547 13.734 1 71.75 114 ARG B C 1
ATOM 3640 O O . ARG B 1 114 ? 0.418 -15.367 13.648 1 71.75 114 ARG B O 1
ATOM 3647 N N . TYR B 1 115 ? -1.066 -16.953 13.445 1 76.25 115 TYR B N 1
ATOM 3648 C CA . TYR B 1 115 ? -1.958 -16.047 12.727 1 76.25 115 TYR B CA 1
ATOM 3649 C C . TYR B 1 115 ? -2.672 -15.109 13.695 1 76.25 115 TYR B C 1
ATOM 3651 O O . TYR B 1 115 ? -2.939 -13.953 13.359 1 76.25 115 TYR B O 1
ATOM 3659 N N . ARG B 1 116 ? -2.939 -15.539 14.836 1 78.88 116 ARG B N 1
ATOM 3660 C CA . ARG B 1 116 ? -3.461 -14.633 15.859 1 78.88 116 ARG B CA 1
ATOM 3661 C C . ARG B 1 116 ? -2.453 -13.539 16.188 1 78.88 116 ARG B C 1
ATOM 3663 O O . ARG B 1 116 ? -2.824 -12.375 16.359 1 78.88 116 ARG B O 1
ATOM 3670 N N . LYS B 1 117 ? -1.263 -13.93 16.172 1 79.81 117 LYS B N 1
ATOM 3671 C CA . LYS B 1 117 ? -0.194 -12.977 16.438 1 79.81 117 LYS B CA 1
ATOM 3672 C C . LYS B 1 117 ? -0.071 -11.961 15.305 1 79.81 117 LYS B C 1
ATOM 3674 O O . LYS B 1 117 ? 0.124 -10.766 15.547 1 79.81 117 LYS B O 1
ATOM 3679 N N . VAL B 1 118 ? -0.245 -12.453 14.094 1 80.31 118 VAL B N 1
ATOM 3680 C CA . VAL B 1 118 ? -0.165 -11.562 12.938 1 80.31 118 VAL B CA 1
ATOM 3681 C C . VAL B 1 118 ? -1.306 -10.547 12.984 1 80.31 118 VAL B C 1
ATOM 3683 O O . VAL B 1 118 ? -1.094 -9.359 12.758 1 80.31 118 VAL B O 1
ATOM 3686 N N . ASP B 1 119 ? -2.424 -11.07 13.328 1 84 119 ASP B N 1
ATOM 3687 C CA . ASP B 1 119 ? -3.586 -10.195 13.461 1 84 119 ASP B CA 1
ATOM 3688 C C . ASP B 1 119 ? -3.377 -9.164 14.562 1 84 119 ASP B C 1
ATOM 3690 O O . ASP B 1 119 ? -3.688 -7.984 14.383 1 84 119 ASP B O 1
ATOM 3694 N N . GLU B 1 120 ? -2.859 -9.617 15.625 1 85.5 120 GLU B N 1
ATOM 3695 C CA . GLU B 1 120 ? -2.602 -8.711 16.75 1 85.5 120 GLU B CA 1
ATOM 3696 C C . GLU B 1 120 ? -1.528 -7.688 16.391 1 85.5 120 GLU B C 1
ATOM 3698 O O . GLU B 1 120 ? -1.632 -6.516 16.766 1 85.5 120 GLU B O 1
ATOM 3703 N N . GLU B 1 121 ? -0.631 -8.133 15.656 1 88.06 121 GLU B N 1
ATOM 3704 C CA . GLU B 1 121 ? 0.526 -7.297 15.352 1 88.06 121 GLU B CA 1
ATOM 3705 C C . GLU B 1 121 ? 0.216 -6.309 14.227 1 88.06 121 GLU B C 1
ATOM 3707 O O . GLU B 1 121 ? 0.69 -5.172 14.242 1 88.06 121 GLU B O 1
ATOM 3712 N N . MET B 1 122 ? -0.606 -6.691 13.32 1 93.44 122 MET B N 1
ATOM 3713 C CA . MET B 1 122 ? -0.724 -5.871 12.117 1 93.44 122 MET B CA 1
ATOM 3714 C C . MET B 1 122 ? -2.084 -5.18 12.062 1 93.44 122 MET B C 1
ATOM 3716 O O . MET B 1 122 ? -2.262 -4.211 11.32 1 93.44 122 MET B O 1
ATOM 3720 N N . GLY B 1 123 ? -3.07 -5.723 12.773 1 94.5 123 GLY B N 1
ATOM 3721 C CA . GLY B 1 123 ? -4.379 -5.09 12.805 1 94.5 123 GLY B CA 1
ATOM 3722 C C . GLY B 1 123 ? -5.102 -5.145 11.477 1 94.5 123 GLY B C 1
ATOM 3723 O O . GLY B 1 123 ? -5.219 -6.211 10.867 1 94.5 123 GLY B O 1
ATOM 3724 N N . TRP B 1 124 ? -5.598 -3.99 11.031 1 96.12 124 TRP B N 1
ATOM 3725 C CA . TRP B 1 124 ? -6.457 -3.842 9.867 1 96.12 124 TRP B CA 1
ATOM 3726 C C . TRP B 1 124 ? -5.77 -4.363 8.609 1 96.12 124 TRP B C 1
ATOM 3728 O O . TRP B 1 124 ? -6.383 -5.062 7.801 1 96.12 124 TRP B O 1
ATOM 3738 N N . PRO B 1 125 ? -4.469 -4.137 8.406 1 96.5 125 PRO B N 1
ATOM 3739 C CA . PRO B 1 125 ? -3.83 -4.672 7.199 1 96.5 125 PRO B CA 1
ATOM 3740 C C . PRO B 1 125 ? -3.928 -6.195 7.105 1 96.5 125 PRO B C 1
ATOM 3742 O O . PRO B 1 125 ? -4.16 -6.734 6.023 1 96.5 125 PRO B O 1
ATOM 3745 N N . ALA B 1 126 ? -3.764 -6.871 8.211 1 94.62 126 ALA B N 1
ATOM 3746 C CA . ALA B 1 126 ? -3.875 -8.328 8.219 1 94.62 126 ALA B CA 1
ATOM 3747 C C . ALA B 1 126 ? -5.305 -8.773 7.922 1 94.62 126 ALA B C 1
ATOM 3749 O O . ALA B 1 126 ? -5.52 -9.719 7.164 1 94.62 126 ALA B O 1
ATOM 3750 N N . ARG B 1 127 ? -6.246 -8.055 8.43 1 94.38 127 ARG B N 1
ATOM 3751 C CA . ARG B 1 127 ? -7.656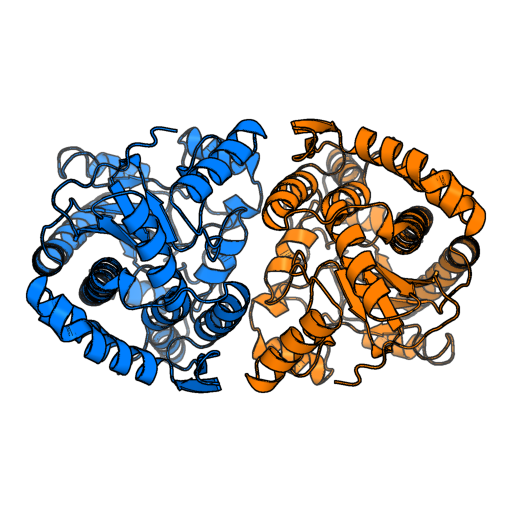 -8.406 8.273 1 94.38 127 ARG B CA 1
ATOM 3752 C C . ARG B 1 127 ? -8.094 -8.25 6.82 1 94.38 127 ARG B C 1
ATOM 3754 O O . ARG B 1 127 ? -9.047 -8.898 6.379 1 94.38 127 ARG B O 1
ATOM 3761 N N . MET B 1 128 ? -7.352 -7.441 6.133 1 96.38 128 MET B N 1
ATOM 3762 C CA . MET B 1 128 ? -7.734 -7.168 4.75 1 96.38 128 MET B CA 1
ATOM 3763 C C . MET B 1 128 ? -7.199 -8.25 3.814 1 96.38 128 MET B C 1
ATOM 3765 O O . MET B 1 128 ? -7.59 -8.312 2.648 1 96.38 128 MET B O 1
ATOM 3769 N N . GLN B 1 129 ? -6.359 -9.148 4.301 1 96.12 129 GLN B N 1
ATOM 3770 C CA . GLN B 1 129 ? -5.656 -10.094 3.432 1 96.12 129 GLN B CA 1
ATOM 3771 C C . GLN B 1 129 ? -6.539 -11.289 3.09 1 96.12 129 GLN B C 1
ATOM 3773 O O . GLN B 1 129 ? -6.098 -12.438 3.174 1 96.12 129 GLN B O 1
ATOM 3778 N N . ALA B 1 130 ? -7.785 -11.039 2.756 1 96.56 130 ALA B N 1
ATOM 3779 C CA . ALA B 1 130 ? -8.648 -12.07 2.186 1 96.56 130 ALA B CA 1
ATOM 3780 C C . ALA B 1 130 ? -8.461 -12.172 0.675 1 96.56 130 ALA B C 1
ATOM 3782 O O . ALA B 1 130 ? -9.414 -12 -0.087 1 96.56 130 ALA B O 1
ATOM 3783 N N . ILE B 1 131 ? -7.25 -12.414 0.261 1 98.38 131 ILE B N 1
ATOM 3784 C CA . ILE B 1 131 ? -6.816 -12.531 -1.127 1 98.38 131 ILE B CA 1
ATOM 3785 C C . ILE B 1 131 ? -6.047 -13.836 -1.318 1 98.38 131 ILE B C 1
ATOM 3787 O O . ILE B 1 131 ? -5.637 -14.469 -0.344 1 98.38 131 ILE B O 1
ATOM 3791 N N . TYR B 1 132 ? -5.902 -14.273 -2.564 1 98.81 132 TYR B N 1
ATOM 3792 C CA . TYR B 1 132 ? -5.418 -15.617 -2.875 1 98.81 132 TYR B CA 1
ATOM 3793 C C . TYR B 1 132 ? -4.434 -15.578 -4.039 1 98.81 132 TYR B C 1
ATOM 3795 O O . TYR B 1 132 ? -4.746 -15.047 -5.105 1 98.81 132 TYR B O 1
ATOM 3803 N N . GLY B 1 133 ? -3.279 -16.188 -3.82 1 98.69 133 GLY B N 1
ATOM 3804 C CA . GLY B 1 133 ? -2.223 -16.078 -4.812 1 98.69 133 GLY B CA 1
ATOM 3805 C C . GLY B 1 133 ? -1.734 -17.422 -5.316 1 98.69 133 GLY B C 1
ATOM 3806 O O . GLY B 1 133 ? -2.16 -18.469 -4.82 1 98.69 133 GLY B O 1
ATOM 3807 N N . LEU B 1 134 ? -0.993 -17.375 -6.406 1 98.88 134 LEU B N 1
ATOM 3808 C CA . LEU B 1 134 ? -0.145 -18.453 -6.906 1 98.88 134 LEU B CA 1
ATOM 3809 C C . LEU B 1 134 ? 1.322 -18.188 -6.594 1 98.88 134 LEU B C 1
ATOM 3811 O O . LEU B 1 134 ? 1.87 -17.156 -7.016 1 98.88 134 LEU B O 1
ATOM 3815 N N . HIS B 1 135 ? 1.899 -19 -5.828 1 98.88 135 HIS B N 1
ATOM 3816 C CA . HIS B 1 135 ? 3.332 -18.906 -5.574 1 98.88 135 HIS B CA 1
ATOM 3817 C C . HIS B 1 135 ? 4.109 -19.953 -6.352 1 98.88 135 HIS B C 1
ATOM 3819 O O . HIS B 1 135 ? 3.699 -21.125 -6.406 1 98.88 135 HIS B O 1
ATOM 3825 N N . VAL B 1 136 ? 5.148 -19.578 -6.957 1 98.88 136 VAL B N 1
ATOM 3826 C CA . VAL B 1 136 ? 6 -20.484 -7.715 1 98.88 136 VAL B CA 1
ATOM 3827 C C . VAL B 1 136 ? 7.402 -20.5 -7.113 1 98.88 136 VAL B C 1
ATOM 3829 O O . VAL B 1 136 ? 8.039 -19.453 -6.961 1 98.88 136 VAL B O 1
ATOM 3832 N N . HIS B 1 137 ? 7.828 -21.672 -6.754 1 98.31 137 HIS B N 1
ATOM 3833 C CA . HIS B 1 137 ? 9.18 -21.891 -6.258 1 98.31 137 HIS B CA 1
ATOM 3834 C C . HIS B 1 137 ? 10.07 -22.5 -7.336 1 98.31 137 HIS B C 1
ATOM 3836 O O . HIS B 1 137 ? 9.711 -23.516 -7.941 1 98.31 137 HIS B O 1
ATOM 3842 N N . VAL B 1 138 ? 11.164 -21.906 -7.551 1 98.25 138 VAL B N 1
ATOM 3843 C CA . VAL B 1 138 ? 12.172 -22.469 -8.445 1 98.25 138 VAL B CA 1
ATOM 3844 C C . VAL B 1 138 ? 13.5 -22.609 -7.703 1 98.25 138 VAL B C 1
ATOM 3846 O O . VAL B 1 138 ? 14.023 -21.625 -7.172 1 98.25 138 VAL B O 1
ATOM 3849 N N . ALA B 1 139 ? 14.008 -23.797 -7.695 1 97.38 139 ALA B N 1
ATOM 3850 C CA . ALA B 1 139 ? 15.312 -24.016 -7.078 1 97.38 139 ALA B CA 1
ATOM 3851 C C . ALA B 1 139 ? 16.422 -23.359 -7.891 1 97.38 139 ALA B C 1
ATOM 3853 O O . ALA B 1 139 ? 16.391 -23.375 -9.125 1 97.38 139 ALA B O 1
ATOM 3854 N N . VAL B 1 140 ? 17.312 -22.766 -7.242 1 96.25 140 VAL B N 1
ATOM 3855 C CA . VAL B 1 140 ? 18.469 -22.172 -7.91 1 96.25 140 VAL B CA 1
ATOM 3856 C C . VAL B 1 140 ? 19.75 -22.641 -7.238 1 96.25 140 VAL B C 1
ATOM 3858 O O . VAL B 1 140 ? 19.75 -23.031 -6.07 1 96.25 140 VAL B O 1
ATOM 3861 N N . PRO B 1 141 ? 20.891 -22.562 -7.875 1 93.88 141 PRO B N 1
ATOM 3862 C CA . PRO B 1 141 ? 22.125 -23.203 -7.43 1 93.88 141 PRO B CA 1
ATOM 3863 C C . PRO B 1 141 ? 22.688 -22.578 -6.156 1 93.88 141 PRO B C 1
ATOM 3865 O O . PRO B 1 141 ? 23.391 -23.234 -5.398 1 93.88 141 PRO B O 1
ATOM 3868 N N . GLY B 1 142 ? 22.469 -21.297 -5.957 1 94.5 142 GLY B N 1
ATOM 3869 C CA . GLY B 1 142 ? 23.062 -20.641 -4.809 1 94.5 142 GLY B CA 1
ATOM 3870 C C . GLY B 1 142 ? 22.5 -19.25 -4.57 1 94.5 142 GLY B C 1
ATOM 3871 O O . GLY B 1 142 ? 21.547 -18.828 -5.23 1 94.5 142 GLY B O 1
ATOM 3872 N N . GLY B 1 143 ? 23.156 -18.625 -3.611 1 95.56 143 GLY B N 1
ATOM 3873 C CA . GLY B 1 143 ? 22.688 -17.312 -3.203 1 95.56 143 GLY B CA 1
ATOM 3874 C C . GLY B 1 143 ? 22.812 -16.266 -4.297 1 95.56 143 GLY B C 1
ATOM 3875 O O . GLY B 1 143 ? 21.891 -15.484 -4.523 1 95.56 143 GLY B O 1
ATOM 3876 N N . GLU B 1 144 ? 23.922 -16.219 -4.91 1 95.88 144 GLU B N 1
ATOM 3877 C CA . GLU B 1 144 ? 24.125 -15.234 -5.961 1 95.88 144 GLU B CA 1
ATOM 3878 C C . GLU B 1 144 ? 23.156 -15.438 -7.113 1 95.88 144 GLU B C 1
ATOM 3880 O O . GLU B 1 144 ? 22.625 -14.461 -7.66 1 95.88 144 GLU B O 1
ATOM 3885 N N . GLU B 1 145 ? 22.922 -16.688 -7.48 1 95.94 145 GLU B N 1
ATOM 3886 C CA . GLU B 1 145 ? 21.922 -17 -8.508 1 95.94 145 GLU B CA 1
ATOM 3887 C C . GLU B 1 145 ? 20.531 -16.594 -8.047 1 95.94 145 GLU B C 1
ATOM 3889 O O . GLU B 1 145 ? 19.703 -16.172 -8.859 1 95.94 145 GLU B O 1
ATOM 3894 N N . ALA B 1 146 ? 20.281 -16.75 -6.758 1 97.06 146 ALA B N 1
ATOM 3895 C CA . ALA B 1 146 ? 18.984 -16.359 -6.211 1 97.06 146 ALA B CA 1
ATOM 3896 C C . ALA B 1 146 ? 18.766 -14.852 -6.379 1 97.06 146 ALA B C 1
ATOM 3898 O O . ALA B 1 146 ? 17.688 -14.43 -6.816 1 97.06 146 ALA B O 1
ATOM 3899 N N . VAL B 1 147 ? 19.766 -14.07 -6.094 1 97.44 147 VAL B N 1
ATOM 3900 C CA . VAL B 1 147 ? 19.656 -12.617 -6.195 1 97.44 147 VAL B CA 1
ATOM 3901 C C . VAL B 1 147 ? 19.438 -12.219 -7.652 1 97.44 147 VAL B C 1
ATOM 3903 O O . VAL B 1 147 ? 18.609 -11.352 -7.941 1 97.44 147 VAL B O 1
ATOM 3906 N N . ARG B 1 148 ? 20.141 -12.828 -8.562 1 97.38 148 ARG B N 1
ATOM 3907 C CA . ARG B 1 148 ? 19.969 -12.547 -9.984 1 97.38 148 ARG B CA 1
ATOM 3908 C C . ARG B 1 148 ? 18.562 -12.945 -10.453 1 97.38 148 ARG B C 1
ATOM 3910 O O . ARG B 1 148 ? 17.922 -12.203 -11.211 1 97.38 148 ARG B O 1
ATOM 3917 N N . ALA B 1 149 ? 18.156 -14.133 -10.023 1 97.88 149 ALA B N 1
ATOM 3918 C CA . ALA B 1 149 ? 16.828 -14.609 -10.406 1 97.88 149 ALA B CA 1
ATOM 3919 C C . ALA B 1 149 ? 15.734 -13.695 -9.867 1 97.88 149 ALA B C 1
ATOM 3921 O O . ALA B 1 149 ? 14.766 -13.391 -10.562 1 97.88 149 ALA B O 1
ATOM 3922 N N . VAL B 1 150 ? 15.922 -13.242 -8.633 1 98.44 150 VAL B N 1
ATOM 3923 C CA . VAL B 1 150 ? 14.961 -12.32 -8.039 1 98.44 150 VAL B CA 1
ATOM 3924 C C . VAL B 1 150 ? 14.891 -11.039 -8.875 1 98.44 150 VAL B C 1
ATOM 3926 O O . VAL B 1 150 ? 13.805 -10.539 -9.156 1 98.44 150 VAL B O 1
ATOM 3929 N N . SER B 1 151 ? 16.016 -10.562 -9.266 1 97.88 151 SER B N 1
ATOM 3930 C CA . SER B 1 151 ? 16.062 -9.344 -10.078 1 97.88 151 SER B CA 1
ATOM 3931 C C . SER B 1 151 ? 15.367 -9.547 -11.422 1 97.88 151 SER B C 1
ATOM 3933 O O . SER B 1 151 ? 14.594 -8.695 -11.852 1 97.88 151 SER B O 1
ATOM 3935 N N . ALA B 1 152 ? 15.633 -10.648 -12.062 1 98 152 ALA B N 1
ATOM 3936 C CA . ALA B 1 152 ? 15.031 -10.945 -13.359 1 98 152 ALA B CA 1
ATOM 3937 C C . ALA B 1 152 ? 13.516 -11.102 -13.234 1 98 152 ALA B C 1
ATOM 3939 O O . ALA B 1 152 ? 12.758 -10.586 -14.062 1 98 152 ALA B O 1
ATOM 3940 N N . LEU B 1 153 ? 13.117 -11.828 -12.234 1 98.62 153 LEU B N 1
ATOM 3941 C CA . LEU B 1 153 ? 11.695 -12.047 -12.016 1 98.62 153 LEU B CA 1
ATOM 3942 C C . LEU B 1 153 ? 11 -10.742 -11.633 1 98.62 153 LEU B C 1
ATOM 3944 O O . LEU B 1 153 ? 9.906 -10.453 -12.125 1 98.62 153 LEU B O 1
ATOM 3948 N N . ALA B 1 154 ? 11.648 -9.953 -10.758 1 98.25 154 ALA B N 1
ATOM 3949 C CA . ALA B 1 154 ? 11.078 -8.672 -10.336 1 98.25 154 ALA B CA 1
ATOM 3950 C C . ALA B 1 154 ? 10.82 -7.766 -11.531 1 98.25 154 ALA B C 1
ATOM 3952 O O . ALA B 1 154 ? 9.781 -7.102 -11.602 1 98.25 154 ALA B O 1
ATOM 3953 N N . ARG B 1 155 ? 11.75 -7.781 -12.453 1 97.06 155 ARG B N 1
ATOM 3954 C CA . ARG B 1 155 ? 11.625 -6.988 -13.672 1 97.06 155 ARG B CA 1
ATOM 3955 C C . ARG B 1 155 ? 10.359 -7.352 -14.445 1 97.06 155 ARG B C 1
ATOM 3957 O O . ARG B 1 155 ? 9.773 -6.504 -15.109 1 97.06 155 ARG B O 1
ATOM 3964 N N . HIS B 1 156 ? 9.891 -8.547 -14.273 1 98.38 156 HIS B N 1
ATOM 3965 C CA . HIS B 1 156 ? 8.789 -9.039 -15.094 1 98.38 156 HIS B CA 1
ATOM 3966 C C . HIS B 1 156 ? 7.527 -9.234 -14.266 1 98.38 156 HIS B C 1
ATOM 3968 O O . HIS B 1 156 ? 6.535 -9.789 -14.75 1 98.38 156 HIS B O 1
ATOM 3974 N N . VAL B 1 157 ? 7.535 -8.789 -13.008 1 98.75 157 VAL B N 1
ATOM 3975 C CA . VAL B 1 157 ? 6.363 -8.883 -12.141 1 98.75 157 VAL B CA 1
ATOM 3976 C C . VAL B 1 157 ? 5.164 -8.227 -12.82 1 98.75 157 VAL B C 1
ATOM 3978 O O . VAL B 1 157 ? 4.062 -8.781 -12.828 1 98.75 157 VAL B O 1
ATOM 3981 N N . PRO B 1 158 ? 5.309 -7.043 -13.508 1 98.69 158 PRO B N 1
ATOM 3982 C CA . PRO B 1 158 ? 4.156 -6.449 -14.188 1 98.69 158 PRO B CA 1
ATOM 3983 C C . PRO B 1 158 ? 3.525 -7.391 -15.211 1 98.69 158 PRO B C 1
ATOM 3985 O O . PRO B 1 158 ? 2.299 -7.504 -15.273 1 98.69 158 PRO B O 1
ATOM 3988 N N . LEU B 1 159 ? 4.348 -8.062 -15.922 1 98.81 159 LEU B N 1
ATOM 3989 C CA . LEU B 1 159 ? 3.822 -8.984 -16.922 1 98.81 159 LEU B CA 1
ATOM 3990 C C . LEU B 1 159 ? 3.119 -10.164 -16.266 1 98.81 159 LEU B C 1
ATOM 3992 O O . LEU B 1 159 ? 2.072 -10.609 -16.75 1 98.81 159 LEU B O 1
ATOM 3996 N N . PHE B 1 160 ? 3.732 -10.719 -15.188 1 98.94 160 PHE B N 1
ATOM 3997 C CA . PHE B 1 160 ? 3.086 -11.797 -14.445 1 98.94 160 PHE B CA 1
ATOM 3998 C C . PHE B 1 160 ? 1.713 -11.367 -13.945 1 98.94 160 PHE B C 1
ATOM 4000 O O . PHE B 1 160 ? 0.756 -12.141 -13.992 1 98.94 160 PHE B O 1
ATOM 4007 N N . ILE B 1 161 ? 1.609 -10.102 -13.453 1 98.94 161 ILE B N 1
ATOM 4008 C CA . ILE B 1 161 ? 0.337 -9.586 -12.969 1 98.94 161 ILE B CA 1
ATOM 4009 C C . ILE B 1 161 ? -0.656 -9.484 -14.125 1 98.94 161 ILE B C 1
ATOM 4011 O O . ILE B 1 161 ? -1.813 -9.883 -13.992 1 98.94 161 ILE B O 1
ATOM 4015 N N . ALA B 1 162 ? -0.213 -9.008 -15.242 1 98.88 162 ALA B N 1
ATOM 4016 C CA . ALA B 1 162 ? -1.077 -8.883 -16.406 1 98.88 162 ALA B CA 1
ATOM 4017 C C . ALA B 1 162 ? -1.598 -10.242 -16.859 1 98.88 162 ALA B C 1
ATOM 4019 O O . ALA B 1 162 ? -2.799 -10.414 -17.078 1 98.88 162 ALA B O 1
ATOM 4020 N N . LEU B 1 163 ? -0.706 -11.195 -16.906 1 98.94 163 LEU B N 1
ATOM 4021 C CA . LEU B 1 163 ? -1.025 -12.531 -17.391 1 98.94 163 LEU B CA 1
ATOM 4022 C C . LEU B 1 163 ? -1.937 -13.266 -16.422 1 98.94 163 LEU B C 1
ATOM 4024 O O . LEU B 1 163 ? -2.775 -14.07 -16.828 1 98.94 163 LEU B O 1
ATOM 4028 N N . SER B 1 164 ? -1.798 -12.984 -15.133 1 98.88 164 SER B N 1
ATOM 4029 C CA . SER B 1 164 ? -2.479 -13.773 -14.117 1 98.88 164 SER B CA 1
ATOM 4030 C C . SER B 1 164 ? -3.725 -13.062 -13.602 1 98.88 164 SER B C 1
ATOM 4032 O O . SER B 1 164 ? -4.426 -13.57 -12.727 1 98.88 164 SER B O 1
ATOM 4034 N N . ALA B 1 165 ? -4.051 -11.898 -14.148 1 98.81 165 ALA B N 1
ATOM 4035 C CA . ALA B 1 165 ? -5.113 -11.055 -13.609 1 98.81 165 ALA B CA 1
ATOM 4036 C C . ALA B 1 165 ? -6.41 -11.844 -13.438 1 98.81 165 ALA B C 1
ATOM 4038 O O . ALA B 1 165 ? -6.961 -12.359 -14.414 1 98.81 165 ALA B O 1
ATOM 4039 N N . ASN B 1 166 ? -6.918 -11.922 -12.195 1 98.94 166 ASN B N 1
ATOM 4040 C CA . ASN B 1 166 ? -8.055 -12.781 -11.883 1 98.94 166 ASN B CA 1
ATOM 4041 C C . ASN B 1 166 ? -8.805 -12.289 -10.648 1 98.94 166 ASN B C 1
ATOM 4043 O O . ASN B 1 166 ? -9.391 -13.086 -9.914 1 98.94 166 ASN B O 1
ATOM 4047 N N . SER B 1 167 ? -8.789 -10.961 -10.344 1 98.94 167 SER B N 1
ATOM 4048 C CA . SER B 1 167 ? -9.469 -10.414 -9.18 1 98.94 167 SER B CA 1
ATOM 4049 C C . SER B 1 167 ? -10.008 -9.016 -9.461 1 98.94 167 SER B C 1
ATOM 4051 O O . SER B 1 167 ? -9.578 -8.047 -8.836 1 98.94 167 SER B O 1
ATOM 4053 N N . PRO B 1 168 ? -11.047 -8.906 -10.281 1 98.88 168 PRO B N 1
ATOM 4054 C CA . PRO B 1 168 ? -11.602 -7.605 -10.648 1 98.88 168 PRO B CA 1
ATOM 4055 C C . PRO B 1 168 ? -12.57 -7.059 -9.602 1 98.88 168 PRO B C 1
ATOM 4057 O O . PRO B 1 168 ? -12.828 -5.855 -9.562 1 98.88 168 PRO B O 1
ATOM 4060 N N . PHE B 1 169 ? -13.117 -7.918 -8.766 1 98.88 169 PHE B N 1
ATOM 4061 C CA . PHE B 1 169 ? -14.148 -7.516 -7.812 1 98.88 169 PHE B CA 1
ATOM 4062 C C . PHE B 1 169 ? -13.602 -7.555 -6.391 1 98.88 169 PHE B C 1
ATOM 4064 O O . PHE B 1 169 ? -12.727 -8.359 -6.074 1 98.88 169 PHE B O 1
ATOM 4071 N N . TRP B 1 170 ? -14.078 -6.691 -5.531 1 98.44 170 TRP B N 1
ATOM 4072 C CA . TRP B 1 170 ? -13.711 -6.617 -4.121 1 98.44 170 TRP B CA 1
ATOM 4073 C C . TRP B 1 170 ? -14.875 -6.086 -3.289 1 98.44 170 TRP B C 1
ATOM 4075 O O . TRP B 1 170 ? -15.383 -4.992 -3.549 1 98.44 170 TRP B O 1
ATOM 4085 N N . GLU B 1 171 ? -15.383 -6.883 -2.385 1 97.56 171 GLU B N 1
ATOM 4086 C CA . GLU B 1 171 ? -16.422 -6.527 -1.427 1 97.56 171 GLU B CA 1
ATOM 4087 C C . GLU B 1 171 ? -17.672 -6.016 -2.137 1 97.56 171 GLU B C 1
ATOM 4089 O O . GLU B 1 171 ? -18.219 -4.977 -1.768 1 97.56 171 GLU B O 1
ATOM 4094 N N . GLY B 1 172 ? -18.016 -6.672 -3.213 1 97.5 172 GLY B N 1
ATOM 4095 C CA . GLY B 1 172 ? -19.297 -6.453 -3.861 1 97.5 172 GLY B CA 1
ATOM 4096 C C . GLY B 1 172 ? -19.234 -5.453 -5 1 97.5 172 GLY B C 1
ATOM 4097 O O . GLY B 1 172 ? -20.25 -5.121 -5.609 1 97.5 172 GLY B O 1
ATOM 4098 N N . ARG B 1 173 ? -18 -4.996 -5.336 1 96.25 173 ARG B N 1
ATOM 4099 C CA . ARG B 1 173 ? -17.875 -3.943 -6.34 1 96.25 173 ARG B CA 1
ATOM 4100 C C . ARG B 1 173 ? -16.844 -4.305 -7.395 1 96.25 173 ARG B C 1
ATOM 4102 O O . ARG B 1 173 ? -15.844 -4.957 -7.09 1 96.25 173 ARG B O 1
ATOM 4109 N N . ASP B 1 174 ? -17.125 -3.914 -8.633 1 97.69 174 ASP B N 1
ATOM 4110 C CA . ASP B 1 174 ? -16.062 -3.91 -9.625 1 97.69 174 ASP B CA 1
ATOM 4111 C C . ASP B 1 174 ? -15.016 -2.84 -9.305 1 97.69 174 ASP B C 1
ATOM 4113 O O . ASP B 1 174 ? -15.336 -1.648 -9.273 1 97.69 174 ASP B O 1
ATOM 4117 N N . THR B 1 175 ? -13.852 -3.209 -9.07 1 97.94 175 THR B N 1
ATOM 4118 C CA . THR B 1 175 ? -12.805 -2.297 -8.617 1 97.94 175 THR B CA 1
ATOM 4119 C C . THR B 1 175 ? -12.242 -1.498 -9.789 1 97.94 175 THR B C 1
ATOM 4121 O O . THR B 1 175 ? -11.508 -0.529 -9.586 1 97.94 175 THR B O 1
ATOM 4124 N N . ARG B 1 176 ? -12.523 -1.897 -11.023 1 97.19 176 ARG B N 1
ATOM 4125 C CA . ARG B 1 176 ? -11.945 -1.391 -12.266 1 97.19 176 ARG B CA 1
ATOM 4126 C C . ARG B 1 176 ? -10.477 -1.768 -12.383 1 97.19 176 ARG B C 1
ATOM 4128 O O . ARG B 1 176 ? -9.766 -1.253 -13.25 1 97.19 176 ARG B O 1
ATOM 4135 N N . LEU B 1 177 ? -9.953 -2.578 -11.539 1 98.56 177 LEU B N 1
ATOM 4136 C CA . LEU B 1 177 ? -8.625 -3.182 -11.633 1 98.56 177 LEU B CA 1
ATOM 4137 C C . LEU B 1 177 ? -8.703 -4.578 -12.234 1 98.56 177 LEU B C 1
ATOM 4139 O O . LEU B 1 177 ? -9.742 -5.242 -12.148 1 98.56 177 LEU B O 1
ATOM 4143 N N . ALA B 1 178 ? -7.621 -4.949 -12.844 1 98.75 178 ALA B N 1
ATOM 4144 C CA . ALA B 1 178 ? -7.504 -6.34 -13.289 1 98.75 178 ALA B CA 1
ATOM 4145 C C . ALA B 1 178 ? -7.125 -7.25 -12.125 1 98.75 178 ALA B C 1
ATOM 4147 O O . ALA B 1 178 ? -7.52 -8.422 -12.094 1 98.75 178 ALA B O 1
ATOM 4148 N N . SER B 1 179 ? -6.391 -6.75 -11.195 1 98.88 179 SER B N 1
ATOM 4149 C CA . SER B 1 179 ? -5.953 -7.484 -10.008 1 98.88 179 SER B CA 1
ATOM 4150 C C . SER B 1 179 ? -6.031 -6.613 -8.758 1 98.88 179 SER B C 1
ATOM 4152 O O . SER B 1 179 ? -5.074 -5.918 -8.414 1 98.88 179 SER B O 1
ATOM 4154 N N . VAL B 1 180 ? -7.098 -6.699 -8.016 1 98.81 180 VAL B N 1
ATOM 4155 C CA . VAL B 1 180 ? -7.207 -5.965 -6.754 1 98.81 180 VAL B CA 1
ATOM 4156 C C . VAL B 1 180 ? -6.289 -6.598 -5.707 1 98.81 180 VAL B C 1
ATOM 4158 O O . VAL B 1 180 ? -5.801 -5.91 -4.809 1 98.81 180 VAL B O 1
ATOM 4161 N N . ARG B 1 181 ? -6 -7.883 -5.906 1 98.81 181 ARG B N 1
ATOM 4162 C CA . ARG B 1 181 ? -5.098 -8.586 -4.996 1 98.81 181 ARG B CA 1
ATOM 4163 C C . ARG B 1 181 ? -3.76 -7.863 -4.891 1 98.81 181 ARG B C 1
ATOM 4165 O O . ARG B 1 181 ? -3.207 -7.73 -3.795 1 98.81 181 ARG B O 1
ATOM 4172 N N . ALA B 1 182 ? -3.262 -7.434 -6.035 1 98.44 182 ALA B N 1
ATOM 4173 C CA . ALA B 1 182 ? -1.959 -6.773 -6.051 1 98.44 182 ALA B CA 1
ATOM 4174 C C . ALA B 1 182 ? -1.955 -5.543 -5.148 1 98.44 182 ALA B C 1
ATOM 4176 O O . ALA B 1 182 ? -0.944 -5.234 -4.516 1 98.44 182 ALA B O 1
ATOM 4177 N N . LYS B 1 183 ? -3.027 -4.832 -5.043 1 98 183 LYS B N 1
ATOM 4178 C CA . LYS B 1 183 ? -3.115 -3.633 -4.215 1 98 183 LYS B CA 1
ATOM 4179 C C . LYS B 1 183 ? -3.373 -3.988 -2.756 1 98 183 LYS B C 1
ATOM 4181 O O . LYS B 1 183 ? -2.756 -3.418 -1.854 1 98 183 LYS B O 1
ATOM 4186 N N . VAL B 1 184 ? -4.27 -4.941 -2.529 1 98.19 184 VAL B N 1
ATOM 4187 C CA . VAL B 1 184 ? -4.598 -5.34 -1.165 1 98.19 184 VAL B CA 1
ATOM 4188 C C . VAL B 1 184 ? -3.365 -5.938 -0.491 1 98.19 184 VAL B C 1
ATOM 4190 O O . VAL B 1 184 ? -3.1 -5.668 0.684 1 98.19 184 VAL B O 1
ATOM 4193 N N . PHE B 1 185 ? -2.648 -6.723 -1.27 1 97.88 185 PHE B N 1
ATOM 4194 C CA . PHE B 1 185 ? -1.434 -7.336 -0.744 1 97.88 185 PHE B CA 1
ATOM 4195 C C . PHE B 1 185 ? -0.468 -6.273 -0.234 1 97.88 185 PHE B C 1
ATOM 4197 O O . PHE B 1 185 ? 0.204 -6.473 0.78 1 97.88 185 PHE B O 1
ATOM 4204 N N . GLY B 1 186 ? -0.478 -5.141 -0.831 1 96.62 186 GLY B N 1
ATOM 4205 C CA . GLY B 1 186 ? 0.441 -4.059 -0.516 1 96.62 186 GLY B CA 1
ATOM 4206 C C . GLY B 1 186 ? 0.118 -3.365 0.794 1 96.62 186 GLY B C 1
ATOM 4207 O O . GLY B 1 186 ? 0.895 -2.535 1.27 1 96.62 186 GLY B O 1
ATOM 4208 N N . LEU B 1 187 ? -0.97 -3.738 1.442 1 96.81 187 LEU B N 1
ATOM 4209 C CA . LEU B 1 187 ? -1.355 -3.105 2.699 1 96.81 187 LEU B CA 1
ATOM 4210 C C . LEU B 1 187 ? -0.444 -3.553 3.836 1 96.81 187 LEU B C 1
ATOM 4212 O O . LEU B 1 187 ? -0.305 -2.852 4.84 1 96.81 187 LEU B O 1
ATOM 4216 N N . ILE B 1 188 ? 0.168 -4.691 3.752 1 95.56 188 ILE B N 1
ATOM 4217 C CA . ILE B 1 188 ? 1.059 -5.16 4.809 1 95.56 188 ILE B CA 1
ATOM 4218 C C . ILE B 1 188 ? 2.467 -4.621 4.574 1 95.56 188 ILE B C 1
ATOM 4220 O O . ILE B 1 188 ? 2.848 -4.336 3.434 1 95.56 1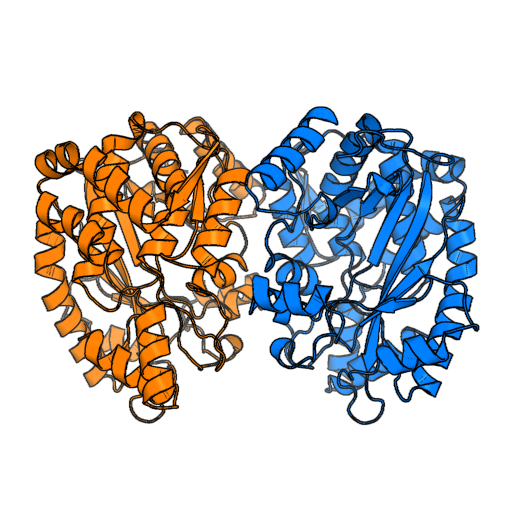88 ILE B O 1
ATOM 4224 N N . PRO B 1 189 ? 3.268 -4.461 5.594 1 94.25 189 PRO B N 1
ATOM 4225 C CA . PRO B 1 189 ? 4.641 -3.986 5.418 1 94.25 189 PRO B CA 1
ATOM 4226 C C . PRO B 1 189 ? 5.52 -4.988 4.668 1 94.25 189 PRO B C 1
ATOM 4228 O O . PRO B 1 189 ? 5.234 -6.188 4.672 1 94.25 189 PRO B O 1
ATOM 4231 N N . ARG B 1 190 ? 6.559 -4.516 4.027 1 95.69 190 ARG B N 1
ATOM 4232 C CA . ARG B 1 190 ? 7.559 -5.316 3.336 1 95.69 190 ARG B CA 1
ATOM 4233 C C . ARG B 1 190 ? 6.918 -6.18 2.254 1 95.69 190 ARG B C 1
ATOM 4235 O O . ARG B 1 190 ? 7.191 -7.379 2.164 1 95.69 190 ARG B O 1
ATOM 4242 N N . SER B 1 191 ? 6.008 -5.559 1.546 1 96.25 191 SER B N 1
ATOM 4243 C CA . SER B 1 191 ? 5.352 -6.172 0.395 1 96.25 191 SER B CA 1
ATOM 4244 C C . SER B 1 191 ? 5.641 -5.391 -0.884 1 96.25 191 SER B C 1
ATOM 4246 O O . SER B 1 191 ? 6.363 -4.395 -0.859 1 96.25 191 SER B O 1
ATOM 4248 N N . GLY B 1 192 ? 5.164 -5.867 -2.027 1 96.62 192 GLY B N 1
ATOM 4249 C CA . GLY B 1 192 ? 5.453 -5.258 -3.314 1 96.62 192 GLY B CA 1
ATOM 4250 C C . GLY B 1 192 ? 6.773 -5.715 -3.906 1 96.62 192 GLY B C 1
ATOM 4251 O O . GLY B 1 192 ? 7.258 -6.805 -3.592 1 96.62 192 GLY B O 1
ATOM 4252 N N . LEU B 1 193 ? 7.324 -4.906 -4.785 1 97.44 193 LEU B N 1
ATOM 4253 C CA . LEU B 1 193 ? 8.578 -5.27 -5.434 1 97.44 193 LEU B CA 1
ATOM 4254 C C . LEU B 1 193 ? 9.711 -5.348 -4.418 1 97.44 193 LEU B C 1
ATOM 4256 O O . LEU B 1 193 ? 9.789 -4.523 -3.502 1 97.44 193 LEU B O 1
ATOM 4260 N N . PRO B 1 194 ? 10.555 -6.352 -4.551 1 96.94 194 PRO B N 1
ATOM 4261 C CA . PRO B 1 194 ? 11.711 -6.426 -3.652 1 96.94 194 PRO B CA 1
ATOM 4262 C C . PRO B 1 194 ? 12.703 -5.281 -3.869 1 96.94 194 PRO B C 1
ATOM 4264 O O . PRO B 1 194 ? 12.766 -4.719 -4.965 1 96.94 194 PRO B O 1
ATOM 4267 N N . PRO B 1 195 ? 13.406 -4.938 -2.766 1 94.25 195 PRO B N 1
ATOM 4268 C CA . PRO B 1 195 ? 14.57 -4.082 -3.008 1 94.25 195 PRO B CA 1
ATOM 4269 C C . PRO B 1 195 ? 15.547 -4.688 -4.004 1 94.25 195 PRO B C 1
ATOM 4271 O O . PRO B 1 195 ? 15.531 -5.902 -4.238 1 94.25 195 PRO B O 1
ATOM 4274 N N . ARG B 1 196 ? 16.266 -3.803 -4.625 1 93.88 196 ARG B N 1
ATOM 4275 C CA . ARG B 1 196 ? 17.344 -4.289 -5.477 1 93.88 196 ARG B CA 1
ATOM 4276 C C . ARG B 1 196 ? 18.578 -4.602 -4.652 1 93.88 196 ARG B C 1
ATOM 4278 O O . ARG B 1 196 ? 19.094 -3.732 -3.947 1 93.88 196 ARG B O 1
ATOM 4285 N N . PHE B 1 197 ? 19 -5.855 -4.691 1 95.19 197 PHE B N 1
ATOM 4286 C CA . PHE B 1 197 ? 20.234 -6.254 -4.035 1 95.19 197 PHE B CA 1
ATOM 4287 C C . PHE B 1 197 ? 21.328 -6.551 -5.062 1 95.19 197 PHE B C 1
ATOM 4289 O O . PHE B 1 197 ? 21.062 -7.207 -6.078 1 95.19 197 PHE B O 1
ATOM 4296 N N . ALA B 1 198 ? 22.516 -6.109 -4.801 1 94.75 198 ALA B N 1
ATOM 4297 C CA . ALA B 1 198 ? 23.625 -6.324 -5.727 1 94.75 198 ALA B CA 1
ATOM 4298 C C . ALA B 1 198 ? 24.281 -7.684 -5.492 1 94.75 198 ALA B C 1
ATOM 4300 O O . ALA B 1 198 ? 25 -8.188 -6.355 1 94.75 198 ALA B O 1
ATOM 4301 N N . SER B 1 199 ? 24.078 -8.281 -4.336 1 96.94 199 SER B N 1
ATOM 4302 C CA . SER B 1 199 ? 24.703 -9.547 -3.979 1 96.94 199 SER B CA 1
ATOM 4303 C C . SER B 1 199 ? 23.891 -10.281 -2.908 1 96.94 199 SER B C 1
ATOM 4305 O O . SER B 1 199 ? 23.016 -9.688 -2.27 1 96.94 199 SER B O 1
ATOM 4307 N N . TRP B 1 200 ? 24.234 -11.523 -2.826 1 96.62 200 TRP B N 1
ATOM 4308 C CA . TRP B 1 200 ? 23.656 -12.336 -1.766 1 96.62 200 TRP B CA 1
ATOM 4309 C C . TRP B 1 200 ? 23.984 -11.766 -0.393 1 96.62 200 TRP B C 1
ATOM 4311 O O . TRP B 1 200 ? 23.125 -11.703 0.49 1 96.62 200 TRP B O 1
ATOM 4321 N N . GLU B 1 201 ? 25.156 -11.297 -0.235 1 97 201 GLU B N 1
ATOM 4322 C CA . GLU B 1 201 ? 25.594 -10.711 1.026 1 97 201 GLU B CA 1
ATOM 4323 C C . GLU B 1 201 ? 24.75 -9.492 1.393 1 97 201 GLU B C 1
ATOM 4325 O O . GLU B 1 201 ? 24.422 -9.289 2.562 1 97 201 GLU B O 1
ATOM 4330 N N . GLU B 1 202 ? 24.438 -8.672 0.408 1 96.38 202 GLU B N 1
ATOM 4331 C CA . GLU B 1 202 ? 23.609 -7.492 0.654 1 96.38 202 GLU B CA 1
ATOM 4332 C C . GLU B 1 202 ? 22.219 -7.879 1.127 1 96.38 202 GLU B C 1
ATOM 4334 O O . GLU B 1 202 ? 21.656 -7.246 2.025 1 96.38 202 GLU B O 1
ATOM 4339 N N . PHE B 1 203 ? 21.719 -8.922 0.511 1 97.12 203 PHE B N 1
ATOM 4340 C CA . PHE B 1 203 ? 20.438 -9.445 0.946 1 97.12 203 PHE B CA 1
ATOM 4341 C C . PHE B 1 203 ? 20.5 -9.906 2.398 1 97.12 203 PHE B C 1
ATOM 4343 O O . PHE B 1 203 ? 19.656 -9.508 3.215 1 97.12 203 PHE B O 1
ATOM 4350 N N . VAL B 1 204 ? 21.438 -10.672 2.678 1 96.81 204 VAL B N 1
ATOM 4351 C CA . VAL B 1 204 ? 21.609 -11.227 4.02 1 96.81 204 VAL B CA 1
ATOM 4352 C C . VAL B 1 204 ? 21.766 -10.094 5.027 1 96.81 204 VAL B C 1
ATOM 4354 O O . VAL B 1 204 ? 21.109 -10.086 6.074 1 96.81 204 VAL B O 1
ATOM 4357 N N . ARG B 1 205 ? 22.562 -9.148 4.695 1 95.25 205 ARG B N 1
ATOM 4358 C CA . ARG B 1 205 ? 22.797 -8 5.574 1 95.25 205 ARG B CA 1
ATOM 4359 C C . ARG B 1 205 ? 21.5 -7.242 5.832 1 95.25 205 ARG B C 1
ATOM 4361 O O . ARG B 1 205 ? 21.25 -6.785 6.949 1 95.25 205 ARG B O 1
ATOM 4368 N N . HIS B 1 206 ? 20.766 -7.082 4.797 1 95.38 206 HIS B N 1
ATOM 4369 C CA . HIS B 1 206 ? 19.484 -6.383 4.934 1 95.38 206 HIS B CA 1
ATOM 4370 C C . HIS B 1 206 ? 18.562 -7.105 5.906 1 95.38 206 HIS B C 1
ATOM 4372 O O . HIS B 1 206 ? 18.016 -6.492 6.828 1 95.38 206 HIS B O 1
ATOM 4378 N N . VAL B 1 207 ? 18.406 -8.375 5.754 1 96.44 207 VAL B N 1
ATOM 4379 C CA . VAL B 1 207 ? 17.531 -9.164 6.605 1 96.44 207 VAL B CA 1
ATOM 4380 C C . VAL B 1 207 ? 18.031 -9.141 8.047 1 96.44 207 VAL B C 1
ATOM 4382 O O . VAL B 1 207 ? 17.266 -8.953 8.984 1 96.44 207 VAL B O 1
ATOM 4385 N N . GLU B 1 208 ? 19.297 -9.258 8.172 1 95.56 208 GLU B N 1
ATOM 4386 C CA . GLU B 1 208 ? 19.891 -9.25 9.5 1 95.56 208 GLU B CA 1
ATOM 4387 C C . GLU B 1 208 ? 19.656 -7.922 10.211 1 95.56 208 GLU B C 1
ATOM 4389 O O . GLU B 1 208 ? 19.422 -7.887 11.422 1 95.56 208 GLU B O 1
ATOM 4394 N N . ARG B 1 209 ? 19.781 -6.867 9.484 1 94.25 209 ARG B N 1
ATOM 4395 C CA . ARG B 1 209 ? 19.531 -5.547 10.047 1 94.25 209 ARG B CA 1
ATOM 4396 C C . ARG B 1 209 ? 18.109 -5.438 10.57 1 94.25 209 ARG B C 1
ATOM 4398 O O . ARG B 1 209 ? 17.859 -4.879 11.641 1 94.25 209 ARG B O 1
ATOM 4405 N N . LEU B 1 210 ? 17.188 -5.934 9.812 1 95.5 210 LEU B N 1
ATOM 4406 C CA . LEU B 1 210 ? 15.781 -5.891 10.211 1 95.5 210 LEU B CA 1
ATOM 4407 C C . LEU B 1 210 ? 15.539 -6.766 11.438 1 95.5 210 LEU B C 1
ATOM 4409 O O . LEU B 1 210 ? 14.773 -6.398 12.328 1 95.5 210 LEU B O 1
ATOM 4413 N N . VAL B 1 211 ? 16.172 -7.934 11.445 1 95.69 211 VAL B N 1
ATOM 4414 C CA . VAL B 1 211 ? 16.047 -8.836 12.586 1 95.69 211 VAL B CA 1
ATOM 4415 C C . VAL B 1 211 ? 16.609 -8.172 13.836 1 95.69 211 VAL B C 1
ATOM 4417 O O . VAL B 1 211 ? 15.977 -8.18 14.898 1 95.69 211 VAL B O 1
ATOM 4420 N N . ARG B 1 212 ? 17.766 -7.562 13.703 1 94.12 212 ARG B N 1
ATOM 4421 C CA . ARG B 1 212 ? 18.406 -6.887 14.828 1 94.12 212 ARG B CA 1
ATOM 4422 C C . ARG B 1 212 ? 17.547 -5.75 15.352 1 94.12 212 ARG B C 1
ATOM 4424 O O . ARG B 1 212 ? 17.484 -5.512 16.562 1 94.12 212 ARG B O 1
ATOM 4431 N N . ALA B 1 213 ? 16.922 -5.086 14.445 1 94.38 213 ALA B N 1
ATOM 4432 C CA . ALA B 1 213 ? 16.062 -3.961 14.805 1 94.38 213 ALA B CA 1
ATOM 4433 C C . ALA B 1 213 ? 14.75 -4.441 15.438 1 94.38 213 ALA B C 1
ATOM 4435 O O . ALA B 1 213 ? 13.961 -3.639 15.93 1 94.38 213 ALA B O 1
ATOM 4436 N N . GLY B 1 214 ? 14.5 -5.75 15.383 1 93.12 214 GLY B N 1
ATOM 4437 C CA . GLY B 1 214 ? 13.273 -6.305 15.93 1 93.12 214 GLY B CA 1
ATOM 4438 C C . GLY B 1 214 ? 12.078 -6.137 15.008 1 93.12 214 GLY B C 1
ATOM 4439 O O . GLY B 1 214 ? 10.938 -6.277 15.445 1 93.12 214 GLY B O 1
ATOM 4440 N N . SER B 1 215 ? 12.359 -5.805 13.773 1 92.12 215 SER B N 1
ATOM 4441 C CA . SER B 1 215 ? 11.273 -5.598 12.812 1 92.12 215 SER B CA 1
ATOM 4442 C C . SER B 1 215 ? 10.695 -6.922 12.336 1 92.12 215 SER B C 1
ATOM 4444 O O . SER B 1 215 ? 9.492 -7.02 12.078 1 92.12 215 SER B O 1
ATOM 4446 N N . ILE B 1 216 ? 11.578 -7.855 12.172 1 92.62 216 ILE B N 1
ATOM 4447 C CA . ILE B 1 216 ? 11.141 -9.156 11.68 1 92.62 216 ILE B CA 1
ATOM 4448 C C . ILE B 1 216 ? 11.867 -10.266 12.422 1 92.62 216 ILE B C 1
ATOM 4450 O O . ILE B 1 216 ? 12.945 -10.047 12.984 1 92.62 216 ILE B O 1
ATOM 4454 N N . ARG B 1 217 ? 11.281 -11.477 12.453 1 92.31 217 ARG B N 1
ATOM 4455 C CA . ARG B 1 217 ? 11.891 -12.641 13.086 1 92.31 217 ARG B CA 1
ATOM 4456 C C . ARG B 1 217 ? 12.922 -13.289 12.156 1 92.31 217 ARG B C 1
ATOM 4458 O O . ARG B 1 217 ? 13.961 -13.773 12.617 1 92.31 217 ARG B O 1
ATOM 4465 N N . ASP B 1 218 ? 12.578 -13.367 10.875 1 93.88 218 ASP B N 1
ATOM 4466 C CA . ASP B 1 218 ? 13.445 -13.93 9.836 1 93.88 218 ASP B CA 1
ATOM 4467 C C . ASP B 1 218 ? 12.984 -13.5 8.445 1 93.88 218 ASP B C 1
ATOM 4469 O O . ASP B 1 218 ? 12.07 -12.68 8.312 1 93.88 218 ASP B O 1
ATOM 4473 N N . TYR B 1 219 ? 13.633 -14.047 7.418 1 94.56 219 TYR B N 1
ATOM 4474 C CA . TYR B 1 219 ? 13.422 -13.602 6.043 1 94.56 219 TYR B CA 1
ATOM 4475 C C . TYR B 1 219 ? 12 -13.898 5.586 1 94.56 219 TYR B C 1
ATOM 4477 O O . TYR B 1 219 ? 11.523 -13.32 4.605 1 94.56 219 TYR B O 1
ATOM 4485 N N . THR B 1 220 ? 11.281 -14.828 6.258 1 92.81 220 THR B N 1
ATOM 4486 C CA . THR B 1 220 ? 9.945 -15.219 5.824 1 92.81 220 THR B CA 1
ATOM 4487 C C . THR B 1 220 ? 8.945 -14.094 6.059 1 92.81 220 THR B C 1
ATOM 4489 O O . THR B 1 220 ? 7.828 -14.125 5.543 1 92.81 220 THR B O 1
ATOM 4492 N N . PHE B 1 221 ? 9.391 -13.031 6.73 1 92.31 221 PHE B N 1
ATOM 4493 C CA . PHE B 1 221 ? 8.531 -11.883 6.992 1 92.31 221 PHE B CA 1
ATOM 4494 C C . PHE B 1 221 ? 8.758 -10.789 5.957 1 92.31 221 PHE B C 1
ATOM 4496 O O . PHE B 1 221 ? 8.133 -9.719 6.023 1 92.31 221 PHE B O 1
ATOM 4503 N N . CYS B 1 222 ? 9.641 -11.039 4.973 1 95.44 222 CYS B N 1
ATOM 4504 C CA . CYS B 1 222 ? 9.742 -10.211 3.777 1 95.44 222 CYS B CA 1
ATOM 4505 C C . CYS B 1 222 ? 8.758 -10.664 2.713 1 95.44 222 CYS B C 1
ATOM 4507 O O . CYS B 1 222 ? 9.031 -11.602 1.956 1 95.44 222 CYS B O 1
ATOM 4509 N N . TRP B 1 223 ? 7.648 -10.016 2.65 1 96.31 223 TRP B N 1
ATOM 4510 C CA . TRP B 1 223 ? 6.527 -10.453 1.824 1 96.31 223 TRP B CA 1
ATOM 4511 C C . TRP B 1 223 ? 6.578 -9.797 0.448 1 96.31 223 TRP B C 1
ATOM 4513 O O . TRP B 1 223 ? 5.574 -9.25 -0.02 1 96.31 223 TRP B O 1
ATOM 4523 N N . TRP B 1 224 ? 7.734 -9.82 -0.17 1 98.12 224 TRP B N 1
ATOM 4524 C CA . TRP B 1 224 ? 7.918 -9.211 -1.48 1 98.12 224 TRP B CA 1
ATOM 4525 C C . TRP B 1 224 ? 7.281 -10.062 -2.574 1 98.12 224 TRP B C 1
ATOM 4527 O O . TRP B 1 224 ? 7.035 -11.25 -2.377 1 98.12 224 TRP B O 1
ATOM 4537 N N . ASP B 1 225 ? 7.012 -9.461 -3.703 1 98.69 225 ASP B N 1
ATOM 4538 C CA . ASP B 1 225 ? 6.438 -10.125 -4.867 1 98.69 225 ASP B CA 1
ATOM 4539 C C . ASP B 1 225 ? 7.316 -11.281 -5.332 1 98.69 225 ASP B C 1
ATOM 4541 O O . ASP B 1 225 ? 6.828 -12.234 -5.949 1 98.69 225 ASP B O 1
ATOM 4545 N N . VAL B 1 226 ? 8.586 -11.125 -5.16 1 98.62 226 VAL B N 1
ATOM 4546 C CA . VAL B 1 226 ? 9.617 -12.133 -5.395 1 98.62 226 VAL B CA 1
ATOM 4547 C C . VAL B 1 226 ? 10.656 -12.086 -4.277 1 98.62 226 VAL B C 1
ATOM 4549 O O . VAL B 1 226 ? 11.055 -11.008 -3.842 1 98.62 226 VAL B O 1
ATOM 4552 N N . ARG B 1 227 ? 11.031 -13.266 -3.871 1 98.44 227 ARG B N 1
ATOM 4553 C CA . ARG B 1 227 ? 12 -13.273 -2.777 1 98.44 227 ARG B CA 1
ATOM 4554 C C . ARG B 1 227 ? 12.836 -14.547 -2.797 1 98.44 227 ARG B C 1
ATOM 4556 O O . ARG B 1 227 ? 12.383 -15.586 -3.281 1 98.44 227 ARG B O 1
ATOM 4563 N N . PRO B 1 228 ? 14.055 -14.469 -2.24 1 97.38 228 PRO B N 1
ATOM 4564 C CA . PRO B 1 228 ? 14.758 -15.719 -1.948 1 97.38 228 PRO B CA 1
ATOM 4565 C C . PRO B 1 228 ? 14.109 -16.516 -0.815 1 97.38 228 PRO B C 1
ATOM 4567 O O . PRO B 1 228 ? 13.547 -15.922 0.114 1 97.38 228 PRO B O 1
ATOM 4570 N N . HIS B 1 229 ? 14.125 -17.734 -0.982 1 96.19 229 HIS B N 1
ATOM 4571 C CA . HIS B 1 229 ? 13.734 -18.641 0.091 1 96.19 229 HIS B CA 1
ATOM 4572 C C . HIS B 1 229 ? 14.883 -19.562 0.47 1 96.19 229 HIS B C 1
ATOM 4574 O O . HIS B 1 229 ? 14.906 -20.734 0.057 1 96.19 229 HIS B O 1
ATOM 4580 N N . PRO B 1 230 ? 15.703 -19.109 1.331 1 94 230 PRO B N 1
ATOM 4581 C CA . PRO B 1 230 ? 16.938 -19.828 1.635 1 94 230 PRO B CA 1
ATOM 4582 C C . PRO B 1 230 ? 16.688 -21.234 2.189 1 94 230 PRO B C 1
ATOM 4584 O O . PRO B 1 230 ? 17.391 -22.172 1.827 1 94 230 PRO B O 1
ATOM 4587 N N . LYS B 1 231 ? 15.773 -21.422 3.008 1 91.25 231 LYS B N 1
ATOM 4588 C CA . LYS B 1 231 ? 15.516 -22.719 3.631 1 91.25 231 LYS B CA 1
ATOM 4589 C C . LYS B 1 231 ? 15.156 -23.766 2.584 1 91.25 231 LYS B C 1
ATOM 4591 O O . LYS B 1 231 ? 15.5 -24.938 2.734 1 91.25 231 LYS B O 1
ATOM 4596 N N . LEU B 1 232 ? 14.484 -23.312 1.548 1 93.38 232 LEU B N 1
ATOM 4597 C CA . LEU B 1 232 ? 14.07 -24.234 0.502 1 93.38 232 LEU B CA 1
ATOM 4598 C C . LEU B 1 232 ? 15.062 -24.234 -0.656 1 93.38 232 LEU B C 1
ATOM 4600 O O . LEU B 1 232 ? 14.969 -25.047 -1.573 1 93.38 232 LEU B O 1
ATOM 4604 N N . GLY B 1 233 ? 15.992 -23.281 -0.608 1 95.19 233 GLY B N 1
ATOM 4605 C CA . GLY B 1 233 ? 16.922 -23.125 -1.713 1 95.19 233 GLY B CA 1
ATOM 4606 C C . GLY B 1 233 ? 16.266 -22.656 -2.994 1 95.19 233 GLY B C 1
ATOM 4607 O O . GLY B 1 233 ? 16.672 -23.062 -4.09 1 95.19 233 GLY B O 1
ATOM 4608 N N . THR B 1 234 ? 15.195 -21.891 -2.869 1 97.06 234 THR B N 1
ATOM 4609 C CA . THR B 1 234 ? 14.438 -21.5 -4.051 1 97.06 234 THR B CA 1
ATOM 4610 C C . THR B 1 234 ? 14.289 -19.984 -4.105 1 97.06 234 THR B C 1
ATOM 4612 O O . THR B 1 234 ? 14.594 -19.281 -3.135 1 97.06 234 THR B O 1
ATOM 4615 N N . VAL B 1 235 ? 13.984 -19.5 -5.281 1 97.94 235 VAL B N 1
ATOM 4616 C CA . VAL B 1 235 ? 13.336 -18.203 -5.43 1 97.94 235 VAL B CA 1
ATOM 4617 C C . VAL B 1 235 ? 11.828 -18.391 -5.539 1 97.94 235 VAL B C 1
ATOM 4619 O O . VAL B 1 235 ? 11.359 -19.328 -6.172 1 97.94 235 VAL B O 1
ATOM 4622 N N . GLU B 1 236 ? 11.141 -17.516 -4.891 1 98.69 236 GLU B N 1
ATOM 4623 C CA . GLU B 1 236 ? 9.688 -17.641 -4.793 1 98.69 236 GLU B CA 1
ATOM 4624 C C . GLU B 1 236 ? 8.992 -16.438 -5.426 1 98.69 236 GLU B C 1
ATOM 4626 O O . GLU B 1 236 ? 9.164 -15.297 -4.969 1 98.69 236 GLU B O 1
ATOM 4631 N N . LEU B 1 237 ? 8.297 -16.656 -6.523 1 98.88 237 LEU B N 1
ATOM 4632 C CA . LEU B 1 237 ? 7.406 -15.656 -7.109 1 98.88 237 LEU B CA 1
ATOM 4633 C C . LEU B 1 237 ? 6.035 -15.703 -6.445 1 98.88 237 LEU B C 1
ATOM 4635 O O . LEU B 1 237 ? 5.406 -16.766 -6.379 1 98.88 237 LEU B O 1
ATOM 4639 N N . ARG B 1 238 ? 5.555 -14.508 -6.012 1 98.81 238 ARG B N 1
ATOM 4640 C CA . ARG B 1 238 ? 4.344 -14.484 -5.199 1 98.81 238 ARG B CA 1
ATOM 4641 C C . ARG B 1 238 ? 3.311 -13.523 -5.781 1 98.81 238 ARG B C 1
ATOM 4643 O O . ARG B 1 238 ? 2.188 -13.438 -5.281 1 98.81 238 ARG B O 1
ATOM 4650 N N . ALA B 1 239 ? 3.582 -12.859 -6.836 1 98.75 239 ALA B N 1
ATOM 4651 C CA . ALA B 1 239 ? 2.803 -11.742 -7.359 1 98.75 239 ALA B CA 1
ATOM 4652 C C . ALA B 1 239 ? 1.524 -12.227 -8.039 1 98.75 239 ALA B C 1
ATOM 4654 O O . ALA B 1 239 ? 0.473 -11.594 -7.922 1 98.75 239 ALA B O 1
ATOM 4655 N N . PRO B 1 240 ? 1.486 -13.438 -8.695 1 98.94 240 PRO B N 1
ATOM 4656 C CA . PRO B 1 240 ? 0.339 -13.82 -9.516 1 98.94 240 PRO B CA 1
ATOM 4657 C C . PRO B 1 240 ? -0.917 -14.086 -8.688 1 98.94 240 PRO B C 1
ATOM 4659 O O . PRO B 1 240 ? -0.834 -14.656 -7.598 1 98.94 240 PRO B O 1
ATOM 4662 N N . ASP B 1 241 ? -2.055 -13.68 -9.227 1 98.94 241 ASP B N 1
ATOM 4663 C CA . ASP B 1 241 ? -3.338 -14.133 -8.695 1 98.94 241 ASP B CA 1
ATOM 4664 C C . ASP B 1 241 ? -3.461 -15.656 -8.797 1 98.94 241 ASP B C 1
ATOM 4666 O O . ASP B 1 241 ? -2.912 -16.266 -9.711 1 98.94 241 ASP B O 1
ATOM 4670 N N . ALA B 1 242 ? -4.184 -16.234 -7.871 1 98.88 242 ALA B N 1
ATOM 4671 C CA . ALA B 1 242 ? -4.582 -17.625 -8.055 1 98.88 242 ALA B CA 1
ATOM 4672 C C . ALA B 1 242 ? -5.301 -17.812 -9.391 1 98.88 242 ALA B C 1
ATOM 4674 O O . ALA B 1 242 ? -6.082 -16.953 -9.812 1 98.88 242 ALA B O 1
ATOM 4675 N N . GLN B 1 243 ? -5.039 -18.953 -10.016 1 98.75 243 GLN B N 1
ATOM 4676 C CA . GLN B 1 243 ? -5.57 -19.203 -11.352 1 98.75 243 GLN B CA 1
ATOM 4677 C C . GLN B 1 243 ? -6.691 -20.234 -11.32 1 98.75 243 GLN B C 1
ATOM 4679 O O . GLN B 1 243 ? -6.559 -21.281 -10.688 1 98.75 243 GLN B O 1
ATOM 4684 N N . THR B 1 244 ? -7.746 -19.984 -12.062 1 98.31 244 THR B N 1
ATOM 4685 C CA . THR B 1 244 ? -8.898 -20.859 -12.156 1 98.31 244 THR B CA 1
ATOM 4686 C C . THR B 1 244 ? -8.547 -22.141 -12.898 1 98.31 244 THR B C 1
ATOM 4688 O O . THR B 1 244 ? -8.93 -23.234 -12.477 1 98.31 244 THR B O 1
ATOM 4691 N N . ASP B 1 245 ? -7.758 -22.031 -13.898 1 96.81 245 ASP B N 1
ATOM 4692 C CA . ASP B 1 245 ? -7.355 -23.125 -14.773 1 96.81 245 ASP B CA 1
ATOM 4693 C C . ASP B 1 245 ? -5.945 -23.609 -14.438 1 96.81 245 ASP B C 1
ATOM 4695 O O . ASP B 1 245 ? -4.992 -22.828 -14.484 1 96.81 245 ASP B O 1
ATOM 4699 N N . PRO B 1 246 ? -5.801 -24.938 -14.18 1 97.5 246 PRO B N 1
ATOM 4700 C CA . PRO B 1 246 ? -4.469 -25.453 -13.836 1 97.5 246 PRO B CA 1
ATOM 4701 C C . PRO B 1 246 ? -3.471 -25.297 -14.984 1 97.5 246 PRO B C 1
ATOM 4703 O O . PRO B 1 246 ? -2.264 -25.203 -14.75 1 97.5 246 PRO B O 1
ATOM 4706 N N . GLY B 1 247 ? -3.971 -25.297 -16.234 1 97.5 247 GLY B N 1
ATOM 4707 C CA . GLY B 1 247 ? -3.08 -25.047 -17.359 1 97.5 247 GLY B CA 1
ATOM 4708 C C . GLY B 1 247 ? -2.412 -23.688 -17.297 1 97.5 247 GLY B C 1
ATOM 4709 O O . GLY B 1 247 ? -1.248 -23.547 -17.672 1 97.5 247 GLY B O 1
ATOM 4710 N N . ARG B 1 248 ? -3.129 -22.688 -16.844 1 98.19 248 ARG B N 1
ATOM 4711 C CA . ARG B 1 248 ? -2.566 -21.359 -16.672 1 98.19 248 ARG B CA 1
ATOM 4712 C C . ARG B 1 248 ? -1.508 -21.344 -15.57 1 98.19 248 ARG B C 1
ATOM 4714 O O . ARG B 1 248 ? -0.481 -20.672 -15.695 1 98.19 248 ARG B O 1
ATOM 4721 N N . THR B 1 249 ? -1.81 -22.062 -14.492 1 98.62 249 THR B N 1
ATOM 4722 C CA . THR B 1 249 ? -0.817 -22.219 -13.438 1 98.62 249 THR B CA 1
ATOM 4723 C C . THR B 1 249 ? 0.487 -22.781 -14 1 98.62 249 THR B C 1
ATOM 4725 O O . THR B 1 249 ? 1.564 -22.25 -13.727 1 98.62 249 THR B O 1
ATOM 4728 N N . ALA B 1 250 ? 0.36 -23.828 -14.781 1 98.75 250 ALA B N 1
ATOM 4729 C CA . ALA B 1 250 ? 1.541 -24.469 -15.359 1 98.75 250 ALA B CA 1
ATOM 4730 C C . ALA B 1 250 ? 2.281 -23.516 -16.297 1 98.75 250 ALA B C 1
ATOM 4732 O O . ALA B 1 250 ? 3.514 -23.469 -16.297 1 98.75 250 ALA B O 1
ATOM 4733 N N . ALA B 1 251 ? 1.558 -22.766 -17.109 1 98.88 251 ALA B N 1
ATOM 4734 C CA . ALA B 1 251 ? 2.166 -21.812 -18.031 1 98.88 251 ALA B CA 1
ATOM 4735 C C . ALA B 1 251 ? 2.955 -20.734 -17.281 1 98.88 251 ALA B C 1
ATOM 4737 O O . ALA B 1 251 ? 4.094 -20.438 -17.641 1 98.88 251 ALA B O 1
ATOM 4738 N N . LEU B 1 252 ? 2.391 -20.172 -16.219 1 98.94 252 LEU B N 1
ATOM 4739 C CA . LEU B 1 252 ? 3.057 -19.141 -15.43 1 98.94 252 LEU B CA 1
ATOM 4740 C C . LEU B 1 252 ? 4.27 -19.719 -14.711 1 98.94 252 LEU B C 1
ATOM 4742 O O . LEU B 1 252 ? 5.301 -19.047 -14.594 1 98.94 252 LEU B O 1
ATOM 4746 N N . ALA B 1 253 ? 4.133 -20.969 -14.242 1 98.94 253 ALA B N 1
ATOM 4747 C CA . ALA B 1 253 ? 5.27 -21.641 -13.617 1 98.94 253 ALA B CA 1
ATOM 4748 C C . ALA B 1 253 ? 6.414 -21.828 -14.609 1 98.94 253 ALA B C 1
ATOM 4750 O O . ALA B 1 253 ? 7.582 -21.656 -14.25 1 98.94 253 ALA B O 1
ATOM 4751 N N . ALA B 1 254 ? 6.055 -22.203 -15.828 1 98.94 254 ALA B N 1
ATOM 4752 C CA . ALA B 1 254 ? 7.078 -22.375 -16.859 1 98.94 254 ALA B CA 1
ATOM 4753 C C . ALA B 1 254 ? 7.793 -21.047 -17.141 1 98.94 254 ALA B C 1
ATOM 4755 O O . ALA B 1 254 ? 9.023 -21.016 -17.266 1 98.94 254 ALA B O 1
ATOM 4756 N N . LEU B 1 255 ? 7.039 -19.969 -17.25 1 98.94 255 LEU B N 1
ATOM 4757 C CA . LEU B 1 255 ? 7.633 -18.656 -17.453 1 98.94 255 LEU B CA 1
ATOM 4758 C C . LEU B 1 255 ? 8.586 -18.312 -16.312 1 98.94 255 LEU B C 1
ATOM 4760 O O . LEU B 1 255 ? 9.703 -17.844 -16.547 1 98.94 255 LEU B O 1
ATOM 4764 N N . CYS B 1 256 ? 8.156 -18.578 -15.102 1 98.88 256 CYS B N 1
ATOM 4765 C CA . CYS B 1 256 ? 8.969 -18.312 -13.922 1 98.88 256 CYS B CA 1
ATOM 4766 C C . CYS B 1 256 ? 10.25 -19.125 -13.945 1 98.88 256 CYS B C 1
ATOM 4768 O O . CYS B 1 256 ? 11.336 -18.594 -13.742 1 98.88 256 CYS B O 1
ATOM 4770 N N . GLN B 1 257 ? 10.109 -20.422 -14.219 1 98.75 257 GLN B N 1
ATOM 4771 C CA . GLN B 1 257 ? 11.266 -21.328 -14.25 1 98.75 257 GLN B CA 1
ATOM 4772 C C . GLN B 1 257 ? 12.273 -20.891 -15.305 1 98.75 257 GLN B C 1
ATOM 4774 O O . GLN B 1 257 ? 13.477 -20.828 -15.039 1 98.75 257 GLN B O 1
ATOM 4779 N N . CYS B 1 258 ? 11.789 -20.562 -16.484 1 98.81 258 CYS B N 1
ATOM 4780 C CA . CYS B 1 258 ? 12.664 -20.156 -17.578 1 98.81 258 CYS B CA 1
ATOM 4781 C C . CYS B 1 258 ? 13.383 -18.844 -17.234 1 98.81 258 CYS B C 1
ATOM 4783 O O . CYS B 1 258 ? 14.578 -18.719 -17.484 1 98.81 258 CYS B O 1
ATOM 4785 N N . LEU B 1 259 ? 12.68 -17.875 -16.656 1 98.69 259 LEU B N 1
ATOM 4786 C CA . LEU B 1 259 ? 13.289 -16.609 -16.281 1 98.69 259 LEU B CA 1
ATOM 4787 C C . LEU B 1 259 ? 14.359 -16.812 -15.219 1 98.69 259 LEU B C 1
ATOM 4789 O O . LEU B 1 259 ? 15.422 -16.188 -15.281 1 98.69 259 LEU B O 1
ATOM 4793 N N . ALA B 1 260 ? 14.039 -17.656 -14.227 1 98.12 260 ALA B N 1
ATOM 4794 C CA . ALA B 1 260 ? 15.023 -17.922 -13.188 1 98.12 260 ALA B CA 1
ATOM 4795 C C . ALA B 1 260 ? 16.281 -18.547 -13.773 1 98.12 260 ALA B C 1
ATOM 4797 O O . ALA B 1 260 ? 17.406 -18.172 -13.406 1 98.12 260 ALA B O 1
ATOM 4798 N N . ALA B 1 261 ? 16.094 -19.484 -14.703 1 97.5 261 ALA B N 1
ATOM 4799 C CA . ALA B 1 261 ? 17.219 -20.188 -15.312 1 97.5 261 ALA B CA 1
ATOM 4800 C C . ALA B 1 261 ? 18.016 -19.281 -16.234 1 97.5 261 ALA B C 1
ATOM 4802 O O . ALA B 1 261 ? 19.219 -19.438 -16.391 1 97.5 261 ALA B O 1
ATOM 4803 N N . ALA B 1 262 ? 17.328 -18.297 -16.828 1 98.25 262 ALA B N 1
ATOM 4804 C CA . ALA B 1 262 ? 17.984 -17.391 -17.781 1 98.25 262 ALA B CA 1
ATOM 4805 C C . ALA B 1 262 ? 18.25 -16.031 -17.156 1 98.25 262 ALA B C 1
ATOM 4807 O O . ALA B 1 262 ? 18.375 -15.023 -17.859 1 98.25 262 ALA B O 1
ATOM 4808 N N . ALA B 1 263 ? 18.312 -15.945 -15.898 1 97.88 263 ALA B N 1
ATOM 4809 C CA . ALA B 1 263 ? 18.344 -14.688 -15.156 1 97.88 263 ALA B CA 1
ATOM 4810 C C . ALA B 1 263 ? 19.5 -13.805 -15.625 1 97.88 263 ALA B C 1
ATOM 4812 O O . ALA B 1 263 ? 19.375 -12.578 -15.648 1 97.88 263 ALA B O 1
ATOM 4813 N N . GLU B 1 264 ? 20.594 -14.367 -16.016 1 95.94 264 GLU B N 1
ATOM 4814 C CA . GLU B 1 264 ? 21.797 -13.625 -16.391 1 95.94 264 GLU B CA 1
ATOM 4815 C C . GLU B 1 264 ? 21.562 -12.82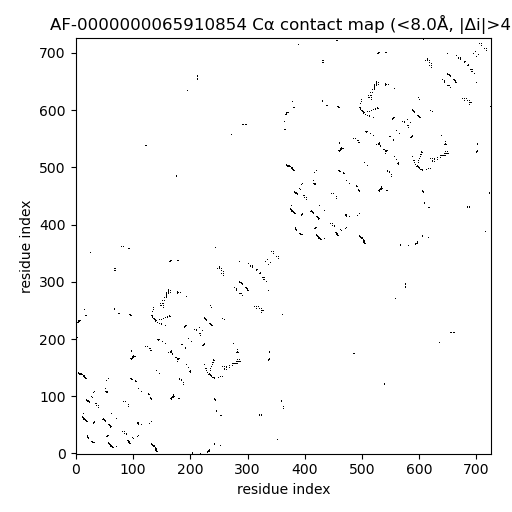 -17.656 1 95.94 264 GLU B C 1
ATOM 4817 O O . GLU B 1 264 ? 22.328 -11.891 -17.953 1 95.94 264 GLU B O 1
ATOM 4822 N N . GLU B 1 265 ? 20.562 -13.18 -18.359 1 95.81 265 GLU B N 1
ATOM 4823 C CA . GLU B 1 265 ? 20.297 -12.516 -19.641 1 95.81 265 GLU B CA 1
ATOM 4824 C C . GLU B 1 265 ? 19.547 -11.203 -19.422 1 95.81 265 GLU B C 1
ATOM 4826 O O . GLU B 1 265 ? 19.406 -10.398 -20.359 1 95.81 265 GLU B O 1
ATOM 4831 N N . PHE B 1 266 ? 19.094 -10.953 -18.25 1 95.25 266 PHE B N 1
ATOM 4832 C CA . PHE B 1 266 ? 18.266 -9.781 -18.016 1 95.25 266 PHE B CA 1
ATOM 4833 C C . PHE B 1 266 ? 18.953 -8.812 -17.062 1 95.25 266 PHE B C 1
ATOM 4835 O O . PHE B 1 266 ? 19.344 -9.18 -15.953 1 95.25 266 PHE B O 1
ATOM 4842 N N . GLU B 1 267 ? 19.062 -7.621 -17.531 1 91.75 267 GLU B N 1
ATOM 4843 C CA . GLU B 1 267 ? 19.641 -6.582 -16.688 1 91.75 267 GLU B CA 1
ATOM 4844 C C . GLU B 1 267 ? 18.656 -6.121 -15.617 1 91.75 267 GLU B C 1
ATOM 4846 O O . GLU B 1 267 ? 17.453 -6.008 -15.883 1 91.75 267 GLU B O 1
ATOM 4851 N N . PRO B 1 268 ? 19.219 -5.84 -14.445 1 90.25 268 PRO B N 1
ATOM 4852 C CA . PRO B 1 268 ? 18.328 -5.297 -13.414 1 90.25 268 PRO B CA 1
ATOM 4853 C C . PRO B 1 268 ? 17.672 -3.986 -13.828 1 90.25 268 PRO B C 1
ATOM 4855 O O . PRO B 1 268 ? 18.297 -3.17 -14.516 1 90.25 268 PRO B O 1
ATOM 4858 N N . GLU B 1 269 ? 16.453 -3.84 -13.461 1 89.56 269 GLU B N 1
ATOM 4859 C CA . GLU B 1 269 ? 15.711 -2.607 -13.711 1 89.56 269 GLU B CA 1
ATOM 4860 C C . GLU B 1 269 ? 15.5 -1.821 -12.422 1 89.56 269 GLU B C 1
ATOM 4862 O O . GLU B 1 269 ? 15.5 -2.396 -11.336 1 89.56 269 GLU B O 1
ATOM 4867 N N . ASP B 1 270 ? 15.336 -0.538 -12.562 1 89.38 270 ASP B N 1
ATOM 4868 C CA . ASP B 1 270 ? 14.984 0.306 -11.422 1 89.38 270 ASP B CA 1
ATOM 4869 C C . ASP B 1 270 ? 13.602 -0.056 -10.875 1 89.38 270 ASP B C 1
ATOM 4871 O O . ASP B 1 270 ? 12.602 0.063 -11.578 1 89.38 270 ASP B O 1
ATOM 4875 N N . PRO B 1 271 ? 13.594 -0.433 -9.586 1 91.69 271 PRO B N 1
ATOM 4876 C CA . PRO B 1 271 ? 12.305 -0.824 -9.023 1 91.69 271 PRO B CA 1
ATOM 4877 C C . PRO B 1 271 ? 11.258 0.285 -9.117 1 91.69 271 PRO B C 1
ATOM 4879 O O . PRO B 1 271 ? 10.062 0.004 -9.242 1 91.69 271 PRO B O 1
ATOM 4882 N N . LEU B 1 272 ? 11.664 1.544 -9.133 1 90.62 272 LEU B N 1
ATOM 4883 C CA . LEU B 1 272 ? 10.727 2.656 -9.234 1 90.62 272 LEU B CA 1
ATOM 4884 C C . LEU B 1 272 ? 10.031 2.666 -10.586 1 90.62 272 LEU B C 1
ATOM 4886 O O . LEU B 1 272 ? 8.836 2.957 -10.672 1 90.62 272 LEU B O 1
ATOM 4890 N N . LEU B 1 273 ? 10.797 2.359 -11.523 1 93.25 273 LEU B N 1
ATOM 4891 C CA . LEU B 1 273 ? 10.234 2.33 -12.867 1 93.25 273 LEU B CA 1
ATOM 4892 C C . LEU B 1 273 ? 9.375 1.085 -13.07 1 93.25 273 LEU B C 1
ATOM 4894 O O . LEU B 1 273 ? 8.328 1.146 -13.727 1 93.25 273 LEU B O 1
ATOM 4898 N N . THR B 1 274 ? 9.844 -0.046 -12.508 1 96.38 274 THR B N 1
ATOM 4899 C CA . THR B 1 274 ? 9.07 -1.281 -12.57 1 96.38 274 THR B CA 1
ATOM 4900 C C . THR B 1 274 ? 7.723 -1.111 -11.883 1 96.38 274 THR B C 1
ATOM 4902 O O . THR B 1 274 ? 6.723 -1.684 -12.312 1 96.38 274 THR B O 1
ATOM 4905 N N . GLU B 1 275 ? 7.715 -0.3 -10.836 1 96.56 275 GLU B N 1
ATOM 4906 C CA . GLU B 1 275 ? 6.484 -0.043 -10.094 1 96.56 275 GLU B CA 1
ATOM 4907 C C . GLU B 1 275 ? 5.441 0.64 -10.977 1 96.56 275 GLU B C 1
ATOM 4909 O O . GLU B 1 275 ? 4.242 0.408 -10.82 1 96.56 275 GLU B O 1
ATOM 4914 N N . GLU B 1 276 ? 5.863 1.476 -11.867 1 96.44 276 GLU B N 1
ATOM 4915 C CA . GLU B 1 276 ? 4.941 2.125 -12.797 1 96.44 276 GLU B CA 1
ATOM 4916 C C . GLU B 1 276 ? 4.246 1.104 -13.688 1 96.44 276 GLU B C 1
ATOM 4918 O O . GLU B 1 276 ? 3.027 1.163 -13.875 1 96.44 276 GLU B O 1
ATOM 4923 N N . ASN B 1 277 ? 5.035 0.206 -14.227 1 97.88 277 ASN B N 1
ATOM 4924 C CA . ASN B 1 277 ? 4.465 -0.852 -15.055 1 97.88 277 ASN B CA 1
ATOM 4925 C C . ASN B 1 277 ? 3.582 -1.79 -14.234 1 97.88 277 ASN B C 1
ATOM 4927 O O . ASN B 1 277 ? 2.586 -2.311 -14.742 1 97.88 277 ASN B O 1
ATOM 4931 N N . LYS B 1 278 ? 4.023 -2.049 -13.008 1 98.31 278 LYS B N 1
ATOM 4932 C CA . LYS B 1 278 ? 3.197 -2.869 -12.125 1 98.31 278 LYS B CA 1
ATOM 4933 C C . LYS B 1 278 ? 1.811 -2.26 -11.938 1 98.31 278 LYS B C 1
ATOM 4935 O O . LYS B 1 278 ? 0.804 -2.969 -11.984 1 98.31 278 LYS B O 1
ATOM 4940 N N . TRP B 1 279 ? 1.766 -0.944 -11.797 1 97.75 279 TRP B N 1
ATOM 4941 C CA . TRP B 1 279 ? 0.483 -0.256 -11.688 1 97.75 279 TRP B CA 1
ATOM 4942 C C . TRP B 1 279 ? -0.334 -0.427 -12.961 1 97.75 279 TRP B C 1
ATOM 4944 O O . TRP B 1 279 ? -1.525 -0.743 -12.906 1 97.75 279 TRP B O 1
ATOM 4954 N N . ARG B 1 280 ? 0.286 -0.254 -14.062 1 97.75 280 ARG B N 1
ATOM 4955 C CA . ARG B 1 280 ? -0.409 -0.381 -15.336 1 97.75 280 ARG B CA 1
ATOM 4956 C C . ARG B 1 280 ? -0.996 -1.778 -15.508 1 97.75 280 ARG B C 1
ATOM 4958 O O . ARG B 1 280 ? -2.139 -1.93 -15.945 1 97.75 280 ARG B O 1
ATOM 4965 N N . ALA B 1 281 ? -0.188 -2.752 -15.148 1 98.69 281 ALA B N 1
ATOM 4966 C CA . ALA B 1 281 ? -0.646 -4.137 -15.25 1 98.69 281 ALA B CA 1
ATOM 4967 C C . ALA B 1 281 ? -1.78 -4.41 -14.266 1 98.69 281 ALA B C 1
ATOM 4969 O O . ALA B 1 281 ? -2.738 -5.113 -14.594 1 98.69 281 ALA B O 1
ATOM 4970 N N . THR B 1 282 ? -1.651 -3.871 -13.055 1 98.69 282 THR B N 1
ATOM 4971 C CA . THR B 1 282 ? -2.674 -4.027 -12.031 1 98.69 282 THR B CA 1
ATOM 4972 C C . THR B 1 282 ? -4.004 -3.445 -12.492 1 98.69 282 THR B C 1
ATOM 4974 O O . THR B 1 282 ? -5.059 -4.047 -12.289 1 98.69 282 THR B O 1
ATOM 4977 N N . ARG B 1 283 ? -3.926 -2.336 -13.188 1 98.06 283 ARG B N 1
ATOM 4978 C CA . ARG B 1 283 ? -5.102 -1.594 -13.625 1 98.06 283 ARG B CA 1
ATOM 4979 C C . ARG B 1 283 ? -5.719 -2.234 -14.867 1 98.06 283 ARG B C 1
ATOM 4981 O O . ARG B 1 283 ? -6.941 -2.385 -14.953 1 98.06 283 ARG B O 1
ATOM 4988 N N . HIS B 1 284 ? -4.852 -2.686 -15.805 1 97.94 284 HIS B N 1
ATOM 4989 C CA . HIS B 1 284 ? -5.375 -2.939 -17.141 1 97.94 284 HIS B CA 1
ATOM 4990 C C . HIS B 1 284 ? -5.156 -4.391 -17.547 1 97.94 284 HIS B C 1
ATOM 4992 O O . HIS B 1 284 ? -5.586 -4.809 -18.625 1 97.94 284 HIS B O 1
ATOM 4998 N N . GLY B 1 285 ? -4.488 -5.18 -16.719 1 98.31 285 GLY B N 1
ATOM 4999 C CA . GLY B 1 285 ? -4.203 -6.551 -17.109 1 98.31 285 GLY B CA 1
ATOM 5000 C C . GLY B 1 285 ? -3.484 -6.656 -18.438 1 98.31 285 GLY B C 1
ATOM 5001 O O . GLY B 1 285 ? -2.479 -5.98 -18.672 1 98.31 285 GLY B O 1
ATOM 5002 N N . LEU B 1 286 ? -3.986 -7.496 -19.281 1 98.62 286 LEU B N 1
ATOM 5003 C CA . LEU B 1 286 ? -3.334 -7.75 -20.562 1 98.62 286 LEU B CA 1
ATOM 5004 C C . LEU B 1 286 ? -3.607 -6.621 -21.547 1 98.62 286 LEU B C 1
ATOM 5006 O O . LEU B 1 286 ? -2.99 -6.555 -22.609 1 98.62 286 LEU B O 1
ATOM 5010 N N . GLU B 1 287 ? -4.453 -5.664 -21.203 1 98.12 287 GLU B N 1
ATOM 5011 C CA . GLU B 1 287 ? -4.668 -4.48 -22.031 1 98.12 287 GLU B CA 1
ATOM 5012 C C . GLU B 1 287 ? -3.697 -3.363 -21.641 1 98.12 287 GLU B C 1
ATOM 5014 O O . GLU B 1 287 ? -3.732 -2.279 -22.234 1 98.12 287 GLU B O 1
ATOM 5019 N N . ALA B 1 288 ? -2.838 -3.646 -20.734 1 97.94 288 ALA B N 1
ATOM 5020 C CA . ALA B 1 288 ? -1.876 -2.643 -20.281 1 97.94 288 ALA B CA 1
ATOM 5021 C C . ALA B 1 288 ? -0.85 -2.342 -21.375 1 97.94 288 ALA B C 1
ATOM 5023 O O . ALA B 1 288 ? -0.471 -3.229 -22.141 1 97.94 288 ALA B O 1
ATOM 5024 N N . GLU B 1 289 ? -0.502 -1.105 -21.438 1 97.5 289 GLU B N 1
ATOM 5025 C CA . GLU B 1 289 ? 0.69 -0.654 -22.141 1 97.5 289 GLU B CA 1
ATOM 5026 C C . GLU B 1 289 ? 1.872 -0.491 -21.203 1 97.5 289 GLU B C 1
ATOM 5028 O O . GLU B 1 289 ? 1.925 0.467 -20.422 1 97.5 289 GLU B O 1
ATOM 5033 N N . LEU B 1 290 ? 2.787 -1.45 -21.297 1 97.44 290 LEU B N 1
ATOM 5034 C CA . LEU B 1 290 ? 3.98 -1.39 -20.469 1 97.44 290 LEU B CA 1
ATOM 5035 C C . LEU B 1 290 ? 5.051 -0.515 -21.109 1 97.44 290 LEU B C 1
ATOM 5037 O O . LEU B 1 290 ? 5.109 -0.4 -22.328 1 97.44 290 LEU B O 1
ATOM 5041 N N . TYR B 1 291 ? 5.836 0.125 -20.328 1 95.5 291 TYR B N 1
ATOM 5042 C CA . TYR B 1 291 ? 6.875 0.999 -20.859 1 95.5 291 TYR B CA 1
ATOM 5043 C C . TYR B 1 291 ? 8.258 0.398 -20.641 1 95.5 291 TYR B C 1
ATOM 5045 O O . TYR B 1 291 ? 8.617 0.058 -19.516 1 95.5 291 TYR B O 1
ATOM 5053 N N . ASP B 1 292 ? 8.891 0.146 -21.75 1 92.44 292 ASP B N 1
ATOM 5054 C CA . ASP B 1 292 ? 10.312 -0.195 -21.719 1 92.44 292 ASP B CA 1
ATOM 5055 C C . ASP B 1 292 ? 11.172 1.052 -21.531 1 92.44 292 ASP B C 1
ATOM 5057 O O . ASP B 1 292 ? 11.5 1.734 -22.5 1 92.44 292 ASP B O 1
ATOM 5061 N N . PHE B 1 293 ? 11.641 1.324 -20.375 1 85.88 293 PHE B N 1
ATOM 5062 C CA . PHE B 1 293 ? 12.312 2.578 -20.031 1 85.88 293 PHE B CA 1
ATOM 5063 C C . PHE B 1 293 ? 13.688 2.652 -20.688 1 85.88 293 PHE B C 1
ATOM 5065 O O . PHE B 1 293 ? 14.133 3.73 -21.078 1 85.88 293 PHE B O 1
ATOM 5072 N N . SER B 1 294 ? 14.312 1.506 -20.828 1 84.75 294 SER B N 1
ATOM 5073 C CA . SER B 1 294 ? 15.609 1.473 -21.5 1 84.75 294 SER B CA 1
ATOM 5074 C C . SER B 1 294 ? 15.477 1.759 -22.984 1 84.75 294 SER B C 1
ATOM 5076 O O . SER B 1 294 ? 16.25 2.543 -23.547 1 84.75 294 SER B O 1
ATOM 5078 N N . GLY B 1 295 ? 14.539 1.136 -23.562 1 87.88 295 GLY B N 1
ATOM 5079 C CA . GLY B 1 295 ? 14.312 1.303 -25 1 87.88 295 GLY B CA 1
ATOM 5080 C C . GLY B 1 295 ? 13.453 2.51 -25.328 1 87.88 295 GLY B C 1
ATOM 5081 O O . GLY B 1 295 ? 13.328 2.887 -26.484 1 87.88 295 GLY B O 1
ATOM 5082 N N . GLN B 1 296 ? 12.875 3.076 -24.281 1 90.38 296 GLN B N 1
ATOM 5083 C CA . GLN B 1 296 ? 12.039 4.262 -24.406 1 90.38 296 GLN B CA 1
ATOM 5084 C C . GLN B 1 296 ? 10.891 4.02 -25.391 1 90.38 296 GLN B C 1
ATOM 5086 O O . GLN B 1 296 ? 10.68 4.812 -26.312 1 90.38 296 GLN B O 1
ATOM 5091 N N . ARG B 1 297 ? 10.25 2.967 -25.203 1 94.06 297 ARG B N 1
ATOM 5092 C CA . ARG B 1 297 ? 9.102 2.639 -26.047 1 94.06 297 ARG B CA 1
ATOM 5093 C C . ARG B 1 297 ? 7.984 2.008 -25.234 1 94.06 297 ARG B C 1
ATOM 5095 O O . ARG B 1 297 ? 8.242 1.355 -24.219 1 94.06 297 ARG B O 1
ATOM 5102 N N . THR B 1 298 ? 6.84 2.168 -25.734 1 95.69 298 THR B N 1
ATOM 5103 C CA . THR B 1 298 ? 5.66 1.512 -25.172 1 95.69 298 THR B CA 1
ATOM 5104 C C . THR B 1 298 ? 5.426 0.161 -25.844 1 95.69 298 THR B C 1
ATOM 5106 O O . THR B 1 298 ? 5.57 0.033 -27.062 1 95.69 298 THR B O 1
ATOM 5109 N N . VAL B 1 299 ? 5.176 -0.839 -25.047 1 97.06 299 VAL B N 1
ATOM 5110 C CA . VAL B 1 299 ? 4.898 -2.176 -25.562 1 97.06 299 VAL B CA 1
ATOM 5111 C C . VAL B 1 299 ? 3.609 -2.711 -24.953 1 97.06 299 VAL B C 1
ATOM 5113 O O . VAL B 1 299 ? 3.455 -2.715 -23.734 1 97.06 299 VAL B O 1
ATOM 5116 N N . ALA B 1 300 ? 2.736 -3.139 -25.797 1 98.12 300 ALA B N 1
ATOM 5117 C CA . ALA B 1 300 ? 1.539 -3.795 -25.281 1 98.12 300 ALA B CA 1
ATOM 5118 C C . ALA B 1 300 ? 1.901 -5.031 -24.469 1 98.12 300 ALA B C 1
ATOM 5120 O O . ALA B 1 300 ? 2.799 -5.789 -24.844 1 98.12 300 ALA B O 1
ATOM 5121 N N . ALA B 1 301 ? 1.226 -5.258 -23.359 1 98.5 301 ALA B N 1
ATOM 5122 C CA . ALA B 1 301 ? 1.524 -6.391 -22.484 1 98.5 301 ALA B CA 1
ATOM 5123 C C . ALA B 1 301 ? 1.476 -7.707 -23.25 1 98.5 301 ALA B C 1
ATOM 5125 O O . ALA B 1 301 ? 2.332 -8.57 -23.062 1 98.5 301 ALA B O 1
ATOM 5126 N N . ARG B 1 302 ? 0.485 -7.848 -24.141 1 98.62 302 ARG B N 1
ATOM 5127 C CA . ARG B 1 302 ? 0.364 -9.055 -24.938 1 98.62 302 ARG B CA 1
ATOM 5128 C C . ARG B 1 302 ? 1.599 -9.258 -25.812 1 98.62 302 ARG B C 1
ATOM 5130 O O . ARG B 1 302 ? 2.129 -10.367 -25.906 1 98.62 302 ARG B O 1
ATOM 5137 N N . ARG B 1 303 ? 2.047 -8.188 -26.422 1 97.88 303 ARG B N 1
ATOM 5138 C CA . ARG B 1 303 ? 3.238 -8.258 -27.266 1 97.88 303 ARG B CA 1
ATOM 5139 C C . ARG B 1 303 ? 4.48 -8.547 -26.438 1 97.88 303 ARG B C 1
ATOM 5141 O O . ARG B 1 303 ? 5.355 -9.305 -26.859 1 97.88 303 ARG B O 1
ATOM 5148 N N . ALA B 1 304 ? 4.57 -7.91 -25.281 1 97.88 304 ALA B N 1
ATOM 5149 C CA . ALA B 1 304 ? 5.691 -8.172 -24.375 1 97.88 304 ALA B CA 1
ATOM 5150 C C . ALA B 1 304 ? 5.773 -9.648 -24.016 1 97.88 304 ALA B C 1
ATOM 5152 O O . ALA B 1 304 ? 6.863 -10.227 -23.969 1 97.88 304 ALA B O 1
ATOM 5153 N N . ALA B 1 305 ? 4.641 -10.281 -23.75 1 98.56 305 ALA B N 1
ATOM 5154 C CA . ALA B 1 305 ? 4.594 -11.703 -23.438 1 98.56 305 ALA B CA 1
ATOM 5155 C C . ALA B 1 305 ? 5.094 -12.539 -24.609 1 98.56 305 ALA B C 1
ATOM 5157 O O . ALA B 1 305 ? 5.906 -13.453 -24.422 1 98.56 305 ALA B O 1
ATOM 5158 N N . GLU B 1 306 ? 4.637 -12.203 -25.75 1 98.25 306 GLU B N 1
ATOM 5159 C CA . GLU B 1 306 ? 5.035 -12.938 -26.953 1 98.25 306 GLU B CA 1
ATOM 5160 C C . GLU B 1 306 ? 6.539 -12.836 -27.188 1 98.25 306 GLU B C 1
ATOM 5162 O O . GLU B 1 306 ? 7.199 -13.844 -27.469 1 98.25 306 GLU B O 1
ATOM 5167 N N . GLU B 1 307 ? 7.039 -11.609 -27.078 1 97.44 307 GLU B N 1
ATOM 5168 C CA . GLU B 1 307 ? 8.469 -11.398 -27.266 1 97.44 307 GLU B CA 1
ATOM 5169 C C . GLU B 1 307 ? 9.281 -12.172 -26.234 1 97.44 307 GLU B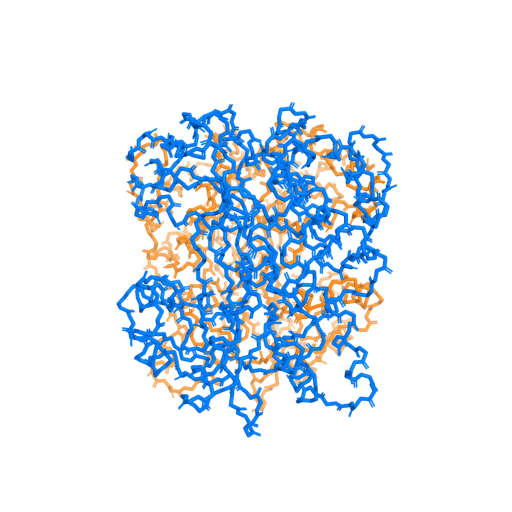 C 1
ATOM 5171 O O . GLU B 1 307 ? 10.312 -12.766 -26.562 1 97.44 307 GLU B O 1
ATOM 5176 N N . LEU B 1 308 ? 8.844 -12.133 -25.016 1 98.19 308 LEU B N 1
ATOM 5177 C CA . LEU B 1 308 ? 9.57 -12.805 -23.938 1 98.19 308 LEU B CA 1
ATOM 5178 C C . LEU B 1 308 ? 9.562 -14.32 -24.141 1 98.19 308 LEU B C 1
ATOM 5180 O O . LEU B 1 308 ? 10.594 -14.977 -23.953 1 98.19 308 LEU B O 1
ATOM 5184 N N . VAL B 1 309 ? 8.414 -14.906 -24.516 1 98.69 309 VAL B N 1
ATOM 5185 C CA . VAL B 1 309 ? 8.32 -16.344 -24.781 1 98.69 309 VAL B CA 1
ATOM 5186 C C . VAL B 1 309 ? 9.281 -16.734 -25.891 1 98.69 309 VAL B C 1
ATOM 5188 O O . VAL B 1 309 ? 10.008 -17.719 -25.781 1 98.69 309 VAL B O 1
ATOM 5191 N N . GLY B 1 310 ? 9.227 -15.93 -26.953 1 98.44 310 GLY B N 1
ATOM 5192 C CA . GLY B 1 310 ? 10.164 -16.188 -28.031 1 98.44 310 GLY B CA 1
ATOM 5193 C C . GLY B 1 310 ? 11.609 -16.234 -27.578 1 98.44 310 GLY B C 1
ATOM 5194 O O . GLY B 1 310 ? 12.359 -17.141 -27.984 1 98.44 310 GLY B O 1
ATOM 5195 N N . ARG B 1 311 ? 11.977 -15.352 -26.734 1 98 311 ARG B N 1
ATOM 5196 C CA . ARG B 1 311 ? 13.344 -15.258 -26.234 1 98 311 ARG B CA 1
ATOM 5197 C C . ARG B 1 311 ? 13.68 -16.438 -25.328 1 98 311 ARG B C 1
ATOM 5199 O O . ARG B 1 311 ? 14.836 -16.875 -25.281 1 98 311 ARG B O 1
ATOM 5206 N N . LEU B 1 312 ? 12.695 -17.016 -24.625 1 98.56 312 LEU B N 1
ATOM 5207 C CA . LEU B 1 312 ? 12.953 -18 -23.578 1 98.56 312 LEU B CA 1
ATOM 5208 C C . LEU B 1 312 ? 12.742 -19.422 -24.109 1 98.56 312 LEU B C 1
ATOM 5210 O O . LEU B 1 312 ? 13 -20.391 -23.406 1 98.56 312 LEU B O 1
ATOM 5214 N N . LEU B 1 313 ? 12.305 -19.578 -25.391 1 98.19 313 LEU B N 1
ATOM 5215 C CA . LEU B 1 313 ? 11.977 -20.891 -25.953 1 98.19 313 LEU B CA 1
ATOM 5216 C C . LEU B 1 313 ? 13.18 -21.828 -25.891 1 98.19 313 LEU B C 1
ATOM 5218 O O . LEU B 1 313 ? 13.039 -23 -25.547 1 98.19 313 LEU B O 1
ATOM 5222 N N . PRO B 1 314 ? 14.461 -21.375 -26.219 1 98.31 314 PRO B N 1
ATOM 5223 C CA . PRO B 1 314 ? 15.602 -22.281 -26.094 1 98.31 314 PRO B CA 1
ATOM 5224 C C . PRO B 1 314 ? 15.805 -22.781 -24.672 1 98.31 314 PRO B C 1
ATOM 5226 O O . PRO B 1 314 ? 16.125 -23.969 -24.469 1 98.31 314 PRO B O 1
ATOM 5229 N N . VAL B 1 315 ? 15.602 -21.922 -23.688 1 98.12 315 VAL B N 1
ATOM 5230 C CA . VAL B 1 315 ? 15.727 -22.297 -22.281 1 98.12 315 VAL B CA 1
ATOM 5231 C C . VAL B 1 315 ? 14.648 -23.312 -21.922 1 98.12 315 VAL B C 1
ATOM 5233 O O . VAL B 1 315 ? 14.914 -24.297 -21.219 1 98.12 315 VAL B O 1
ATOM 5236 N N . ALA B 1 316 ? 13.43 -23.125 -22.406 1 98.31 316 ALA B N 1
ATOM 5237 C CA . ALA B 1 316 ? 12.305 -24.016 -22.141 1 98.31 316 ALA B CA 1
ATOM 5238 C C . ALA B 1 316 ? 12.578 -25.406 -22.688 1 98.31 316 ALA B C 1
ATOM 5240 O O . ALA B 1 316 ? 12.195 -26.406 -22.078 1 98.31 316 ALA B O 1
ATOM 5241 N N . ARG B 1 317 ? 13.195 -25.469 -23.812 1 97.75 317 ARG B N 1
ATOM 5242 C CA . ARG B 1 317 ? 13.539 -26.766 -24.406 1 97.75 317 ARG B CA 1
ATOM 5243 C C . ARG B 1 317 ? 14.539 -27.516 -23.531 1 97.75 317 ARG B C 1
ATOM 5245 O O . ARG B 1 317 ? 14.398 -28.734 -23.328 1 97.75 317 ARG B O 1
ATOM 5252 N N . GLU B 1 318 ? 15.484 -26.812 -23.047 1 96.75 318 GLU B N 1
ATOM 5253 C CA . GLU B 1 318 ? 16.469 -27.422 -22.156 1 96.75 318 GLU B CA 1
ATOM 5254 C C . GLU B 1 318 ? 15.836 -27.906 -20.875 1 96.75 318 GLU B C 1
ATOM 5256 O O . GLU B 1 318 ? 16.203 -28.969 -20.344 1 96.75 318 GLU B O 1
ATOM 5261 N N . LEU B 1 319 ? 14.828 -27.203 -20.422 1 97 319 LEU B N 1
ATOM 5262 C CA . LEU B 1 319 ? 14.18 -27.516 -19.156 1 97 319 LEU B CA 1
ATOM 5263 C C . LEU B 1 319 ? 13.039 -28.5 -19.344 1 97 319 LEU B C 1
ATOM 5265 O O . LEU B 1 319 ? 12.5 -29.031 -18.375 1 97 319 LEU B O 1
ATOM 5269 N N . GLY B 1 320 ? 12.672 -28.734 -20.609 1 96.75 320 GLY B N 1
ATOM 5270 C CA . GLY B 1 320 ? 11.602 -29.672 -20.922 1 96.75 320 GLY B CA 1
ATOM 5271 C C . GLY B 1 320 ? 10.219 -29.109 -20.641 1 96.75 320 GLY B C 1
ATOM 5272 O O . GLY B 1 320 ? 9.328 -29.844 -20.188 1 96.75 320 GLY B O 1
ATOM 5273 N N . CYS B 1 321 ? 10.094 -27.797 -20.797 1 97.56 321 CYS B N 1
ATOM 5274 C CA . CYS B 1 321 ? 8.789 -27.203 -20.516 1 97.56 321 CYS B CA 1
ATOM 5275 C C . CYS B 1 321 ? 8.32 -26.312 -21.672 1 97.56 321 CYS B C 1
ATOM 5277 O O . CYS B 1 321 ? 7.664 -25.297 -21.453 1 97.56 321 CYS B O 1
ATOM 5279 N N . GLU B 1 322 ? 8.711 -26.641 -22.891 1 97.88 322 GLU B N 1
ATOM 5280 C CA . GLU B 1 322 ? 8.375 -25.844 -24.062 1 97.88 322 GLU B CA 1
ATOM 5281 C C . GLU B 1 322 ? 6.863 -25.688 -24.219 1 97.88 322 GLU B C 1
ATOM 5283 O O . GLU B 1 322 ? 6.363 -24.594 -24.453 1 97.88 322 GLU B O 1
ATOM 5288 N N . ALA B 1 323 ? 6.129 -26.797 -24.094 1 98.25 323 ALA B N 1
ATOM 5289 C CA . ALA B 1 323 ? 4.68 -26.766 -24.281 1 98.25 323 ALA B CA 1
ATOM 5290 C C . ALA B 1 323 ? 4.012 -25.875 -23.25 1 98.25 323 ALA B C 1
ATOM 5292 O O . ALA B 1 323 ? 3.113 -25.094 -23.578 1 98.25 323 ALA B O 1
ATOM 5293 N N . GLU B 1 324 ? 4.469 -25.969 -22.016 1 98.56 324 GLU B N 1
ATOM 5294 C CA . GLU B 1 324 ? 3.898 -25.156 -20.938 1 98.56 324 GLU B CA 1
ATOM 5295 C C . GLU B 1 324 ? 4.23 -23.672 -21.141 1 98.56 324 GLU B C 1
ATOM 5297 O O . GLU B 1 324 ? 3.389 -22.812 -20.891 1 98.56 324 GLU B O 1
ATOM 5302 N N . LEU B 1 325 ? 5.473 -23.375 -21.547 1 98.69 325 LEU B N 1
ATOM 5303 C CA . LEU B 1 325 ? 5.824 -21.984 -21.812 1 98.69 325 LEU B CA 1
ATOM 5304 C C . LEU B 1 325 ? 4.965 -21.406 -22.922 1 98.69 325 LEU B C 1
ATOM 5306 O O . LEU B 1 325 ? 4.566 -20.25 -22.875 1 98.69 325 LEU B O 1
ATOM 5310 N N . GLU B 1 326 ? 4.672 -22.219 -23.953 1 98.25 326 GLU B N 1
ATOM 5311 C CA . GLU B 1 326 ? 3.82 -21.781 -25.062 1 98.25 326 GLU B CA 1
ATOM 5312 C C . GLU B 1 326 ? 2.402 -21.484 -24.578 1 98.25 326 GLU B C 1
ATOM 5314 O O . GLU B 1 326 ? 1.671 -20.719 -25.219 1 98.25 326 GLU B O 1
ATOM 5319 N N . GLY B 1 327 ? 2.039 -22.094 -23.469 1 98.5 327 GLY B N 1
ATOM 5320 C CA . GLY B 1 327 ? 0.768 -21.766 -22.844 1 98.5 327 GLY B CA 1
ATOM 5321 C C . GLY B 1 327 ? 0.632 -20.297 -22.5 1 98.5 327 GLY B C 1
ATOM 5322 O O . GLY B 1 327 ? -0.479 -19.766 -22.438 1 98.5 327 GLY B O 1
ATOM 5323 N N . VAL B 1 328 ? 1.748 -19.625 -22.266 1 98.81 328 VAL B N 1
ATOM 5324 C CA . VAL B 1 328 ? 1.733 -18.188 -22 1 98.81 328 VAL B CA 1
ATOM 5325 C C . VAL B 1 328 ? 1.21 -17.438 -23.219 1 98.81 328 VAL B C 1
ATOM 5327 O O . VAL B 1 328 ? 0.502 -16.438 -23.078 1 98.81 328 VAL B O 1
ATOM 5330 N N . LEU B 1 329 ? 1.547 -17.891 -24.438 1 98.38 329 LEU B N 1
ATOM 5331 C CA . LEU B 1 329 ? 1.029 -17.297 -25.656 1 98.38 329 LEU B CA 1
ATOM 5332 C C . LEU B 1 329 ? -0.486 -17.453 -25.734 1 98.38 329 LEU B C 1
ATOM 5334 O O . LEU B 1 329 ? -1.188 -16.531 -26.141 1 98.38 329 LEU B O 1
ATOM 5338 N N . GLU B 1 330 ? -0.949 -18.594 -25.344 1 97.81 330 GLU B N 1
ATOM 5339 C CA . GLU B 1 330 ? -2.393 -18.812 -25.328 1 97.81 330 GLU B CA 1
ATOM 5340 C C . GLU B 1 330 ? -3.084 -17.859 -24.359 1 97.81 330 GLU B C 1
ATOM 5342 O O . GLU B 1 330 ? -4.129 -17.297 -24.688 1 97.81 330 GLU B O 1
ATOM 5347 N N . ILE B 1 331 ? -2.482 -17.734 -23.188 1 98.19 331 ILE B N 1
ATOM 5348 C CA . ILE B 1 331 ? -3.023 -16.797 -22.219 1 98.19 331 ILE B CA 1
ATOM 5349 C C . ILE B 1 331 ? -3.053 -15.391 -22.812 1 98.19 331 ILE B C 1
ATOM 5351 O O . ILE B 1 331 ? -4.062 -14.688 -22.719 1 98.19 331 ILE B O 1
ATOM 5355 N N . SER B 1 332 ? -1.946 -14.953 -23.422 1 98.06 332 SER B N 1
ATOM 5356 C CA . SER B 1 332 ? -1.799 -13.594 -23.938 1 98.06 332 SER B CA 1
ATOM 5357 C C . SER B 1 332 ? -2.826 -13.289 -25.016 1 98.06 332 SER B C 1
ATOM 5359 O O . SER B 1 332 ? -3.219 -12.133 -25.203 1 98.06 332 SER B O 1
ATOM 5361 N N . ARG B 1 333 ? -3.357 -14.305 -25.672 1 97.25 333 ARG B N 1
ATOM 5362 C CA . ARG B 1 333 ? -4.289 -14.133 -26.781 1 97.25 333 ARG B CA 1
ATOM 5363 C C . ARG B 1 333 ? -5.73 -14.297 -26.328 1 97.25 333 ARG B C 1
ATOM 5365 O O . ARG B 1 333 ? -6.664 -14.148 -27.109 1 97.25 333 ARG B O 1
ATOM 5372 N N . SER B 1 334 ? -5.902 -14.57 -25.078 1 96.88 334 SER B N 1
ATOM 5373 C CA . SER B 1 334 ? -7.23 -14.859 -24.547 1 96.88 334 SER B CA 1
ATOM 5374 C C . SER B 1 334 ? -7.656 -13.812 -23.516 1 96.88 334 SER B C 1
ATOM 5376 O O . SER B 1 334 ? -6.863 -12.945 -23.141 1 96.88 334 SER B O 1
ATOM 5378 N N . ALA B 1 335 ? -8.938 -13.867 -23.141 1 96.69 335 ALA B N 1
ATOM 5379 C CA . ALA B 1 335 ? -9.422 -13.039 -22.047 1 96.69 335 ALA B CA 1
ATOM 5380 C C . ALA B 1 335 ? -8.812 -13.477 -20.719 1 96.69 335 ALA B C 1
ATOM 5382 O O . ALA B 1 335 ? -8.625 -14.672 -20.469 1 96.69 335 ALA B O 1
ATOM 5383 N N . THR B 1 336 ? -8.438 -12.547 -19.906 1 96.81 336 THR B N 1
ATOM 5384 C CA . THR B 1 336 ? -7.93 -12.875 -18.562 1 96.81 336 THR B CA 1
ATOM 5385 C C . THR B 1 336 ? -9.055 -13.391 -17.672 1 96.81 336 THR B C 1
ATOM 5387 O O . THR B 1 336 ? -10.227 -13.352 -18.062 1 96.81 336 THR B O 1
ATOM 5390 N N . GLY B 1 337 ? -8.641 -13.938 -16.469 1 98.31 337 GLY B N 1
ATOM 5391 C CA . GLY B 1 337 ? -9.648 -14.305 -15.477 1 98.31 337 GLY B CA 1
ATOM 5392 C C . GLY B 1 337 ? -10.547 -13.148 -15.078 1 98.31 337 GLY B C 1
ATOM 5393 O O . GLY B 1 337 ? -11.75 -13.32 -14.898 1 98.31 337 GLY B O 1
ATOM 5394 N N . ALA B 1 338 ? -10 -11.961 -15.016 1 98.75 338 ALA B N 1
ATOM 5395 C CA . ALA B 1 338 ? -10.766 -10.766 -14.68 1 98.75 338 ALA B CA 1
ATOM 5396 C C . ALA B 1 338 ? -11.797 -10.461 -15.766 1 98.75 338 ALA B C 1
ATOM 5398 O O . ALA B 1 338 ? -12.961 -10.172 -15.461 1 98.75 338 ALA B O 1
ATOM 5399 N N . ASP B 1 339 ? -11.398 -10.578 -17.031 1 98.38 339 ASP B N 1
ATOM 5400 C CA . ASP B 1 339 ? -12.305 -10.352 -18.141 1 98.38 339 ASP B CA 1
ATOM 5401 C C . ASP B 1 339 ? -13.469 -11.344 -18.125 1 98.38 339 ASP B C 1
ATOM 5403 O O . ASP B 1 339 ? -14.617 -10.961 -18.328 1 98.38 339 ASP B O 1
ATOM 5407 N N . ARG B 1 340 ? -13.148 -12.586 -17.906 1 98.5 340 ARG B N 1
ATOM 5408 C CA . ARG B 1 340 ? -14.172 -13.625 -17.906 1 98.5 340 ARG B CA 1
ATOM 5409 C C . ARG B 1 340 ? -15.164 -13.414 -16.766 1 98.5 340 ARG B C 1
ATOM 5411 O O . ARG B 1 340 ? -16.375 -13.609 -16.938 1 98.5 340 ARG B O 1
ATOM 5418 N N . GLN B 1 341 ? -14.719 -13.047 -15.609 1 98.88 341 GLN B N 1
ATOM 5419 C CA . GLN B 1 341 ? -15.602 -12.758 -14.484 1 98.88 341 GLN B CA 1
ATOM 5420 C C . GLN B 1 341 ? -16.547 -11.609 -14.805 1 98.88 341 GLN B C 1
ATOM 5422 O O . GLN B 1 341 ? -17.75 -11.688 -14.547 1 98.88 341 GLN B O 1
ATOM 5427 N N . ARG B 1 342 ? -16 -10.555 -15.352 1 98.81 342 ARG B N 1
ATOM 5428 C CA . ARG B 1 342 ? -16.828 -9.414 -15.727 1 98.81 342 ARG B CA 1
ATOM 5429 C C . ARG B 1 342 ? -17.875 -9.812 -16.766 1 98.81 342 ARG B C 1
ATOM 5431 O O . ARG B 1 342 ? -19 -9.328 -16.734 1 98.81 342 ARG B O 1
ATOM 5438 N N . ALA B 1 343 ? -17.453 -10.641 -17.719 1 98.69 343 ALA B N 1
ATOM 5439 C CA . ALA B 1 343 ? -18.391 -11.109 -18.75 1 98.69 343 ALA B CA 1
ATOM 5440 C C . ALA B 1 343 ? -19.547 -11.891 -18.125 1 98.69 343 ALA B C 1
ATOM 5442 O O . ALA B 1 343 ? -20.688 -11.75 -18.547 1 98.69 343 ALA B O 1
ATOM 5443 N N . VAL B 1 344 ? -19.25 -12.758 -17.141 1 98.75 344 VAL B N 1
ATOM 5444 C CA . VAL B 1 344 ? -20.281 -13.523 -16.453 1 98.75 344 VAL B CA 1
ATOM 5445 C C . VAL B 1 344 ? -21.234 -12.578 -15.727 1 98.75 344 VAL B C 1
ATOM 5447 O O . VAL B 1 344 ? -22.453 -12.742 -15.789 1 98.75 344 VAL B O 1
ATOM 5450 N N . LEU B 1 345 ? -20.641 -11.586 -15.023 1 98.75 345 LEU B N 1
ATOM 5451 C CA . LEU B 1 345 ? -21.484 -10.609 -14.336 1 98.75 345 LEU B CA 1
ATOM 5452 C C . LEU B 1 345 ? -22.406 -9.883 -15.328 1 98.75 345 LEU B C 1
ATOM 5454 O O . LEU B 1 345 ? -23.594 -9.703 -15.062 1 98.75 345 LEU B O 1
ATOM 5458 N N . ALA B 1 346 ? -21.859 -9.461 -16.422 1 98.38 346 ALA B N 1
ATOM 5459 C CA . ALA B 1 346 ? -22.641 -8.742 -17.438 1 98.38 346 ALA B CA 1
ATOM 5460 C C . ALA B 1 346 ? -23.781 -9.602 -17.969 1 98.38 346 ALA B C 1
ATOM 5462 O O . ALA B 1 346 ? -24.875 -9.102 -18.203 1 98.38 346 ALA B O 1
ATOM 5463 N N . ARG B 1 347 ? -23.516 -10.828 -18.125 1 98.31 347 ARG B N 1
ATOM 5464 C CA . ARG B 1 347 ? -24.484 -11.75 -18.719 1 98.31 347 ARG B CA 1
ATOM 5465 C C . ARG B 1 347 ? -25.531 -12.164 -17.703 1 98.31 347 ARG B C 1
ATOM 5467 O O . ARG B 1 347 ? -26.719 -12.211 -18.016 1 98.31 347 ARG B O 1
ATOM 5474 N N . GLU B 1 348 ? -25.109 -12.43 -16.406 1 97.88 348 GLU B N 1
ATOM 5475 C CA . GLU B 1 348 ? -25.984 -13.055 -15.43 1 97.88 348 GLU B CA 1
ATOM 5476 C C . GLU B 1 348 ? -26.516 -12.031 -14.43 1 97.88 348 GLU B C 1
ATOM 5478 O O . GLU B 1 348 ? -27.5 -12.289 -13.734 1 97.88 348 GLU B O 1
ATOM 5483 N N . GLY B 1 349 ? -25.828 -10.922 -14.211 1 96.69 349 GLY B N 1
ATOM 5484 C CA . GLY B 1 349 ? -26.297 -9.805 -13.406 1 96.69 349 GLY B CA 1
ATOM 5485 C C . GLY B 1 349 ? -26.109 -10.023 -11.914 1 96.69 349 GLY B C 1
ATOM 5486 O O . GLY B 1 349 ? -26.734 -9.344 -11.094 1 96.69 349 GLY B O 1
ATOM 5487 N N . SER B 1 350 ? -25.281 -11.07 -11.602 1 97.75 350 SER B N 1
ATOM 5488 C CA . SER B 1 350 ? -25.125 -11.352 -10.18 1 97.75 350 SER B CA 1
ATOM 5489 C C . SER B 1 350 ? -23.703 -11.812 -9.875 1 97.75 350 SER B C 1
ATOM 5491 O O . SER B 1 350 ? -23.125 -12.594 -10.633 1 97.75 350 SER B O 1
ATOM 5493 N N . LEU B 1 351 ? -23.188 -11.312 -8.789 1 98.69 351 LEU B N 1
ATOM 5494 C CA . LEU B 1 351 ? -21.859 -11.75 -8.359 1 98.69 351 LEU B CA 1
ATOM 5495 C C . LEU B 1 351 ? -21.906 -13.188 -7.863 1 98.69 351 LEU B C 1
ATOM 5497 O O . LEU B 1 351 ? -20.875 -13.891 -7.891 1 98.69 351 LEU B O 1
ATOM 5501 N N . LYS B 1 352 ? -23 -13.672 -7.375 1 98.62 352 LYS B N 1
ATOM 5502 C CA . LYS B 1 352 ? -23.156 -15.086 -7.031 1 98.62 352 LYS B CA 1
ATOM 5503 C C . LYS B 1 352 ? -22.922 -15.977 -8.25 1 98.62 352 LYS B C 1
ATOM 5505 O O . LYS B 1 352 ? -22.328 -17.047 -8.133 1 98.62 352 LYS B O 1
ATOM 5510 N N . SER B 1 353 ? -23.375 -15.5 -9.398 1 98.69 353 SER B N 1
ATOM 5511 C CA . SER B 1 353 ? -23.156 -16.25 -10.633 1 98.69 353 SER B CA 1
ATOM 5512 C C . SER B 1 353 ? -21.688 -16.281 -11 1 98.69 353 SER B C 1
ATOM 5514 O O . SER B 1 353 ? -21.203 -17.266 -11.578 1 98.69 353 SER B O 1
ATOM 5516 N N . VAL B 1 354 ? -20.984 -15.156 -10.711 1 98.88 354 VAL B N 1
ATOM 5517 C CA . VAL B 1 354 ? -19.547 -15.141 -10.93 1 98.88 354 VAL B CA 1
ATOM 5518 C C . VAL B 1 354 ? -18.875 -16.219 -10.07 1 98.88 354 VAL B C 1
ATOM 5520 O O . VAL B 1 354 ? -18.016 -16.953 -10.555 1 98.88 354 VAL B O 1
ATOM 5523 N N . VAL B 1 355 ? -19.297 -16.344 -8.797 1 98.88 355 VAL B N 1
ATOM 5524 C CA . VAL B 1 355 ? -18.734 -17.359 -7.902 1 98.88 355 VAL B CA 1
ATOM 5525 C C . VAL B 1 355 ? -19.078 -18.75 -8.414 1 98.88 355 VAL B C 1
ATOM 5527 O O . VAL B 1 355 ? -18.219 -19.641 -8.391 1 98.88 355 VAL B O 1
ATOM 5530 N N . ASP B 1 356 ? -20.281 -18.953 -8.898 1 98.56 356 ASP B N 1
ATOM 5531 C CA . ASP B 1 356 ? -20.672 -20.234 -9.484 1 98.56 356 ASP B CA 1
ATOM 5532 C C . ASP B 1 356 ? -19.781 -20.594 -10.664 1 98.56 356 ASP B C 1
ATOM 5534 O O . ASP B 1 356 ? -19.328 -21.734 -10.781 1 98.56 356 ASP B O 1
ATOM 5538 N N . TYR B 1 357 ? -19.594 -19.656 -11.5 1 98.5 357 TYR B N 1
ATOM 5539 C CA . TYR B 1 357 ? -18.719 -19.859 -12.641 1 98.5 357 TYR B CA 1
ATOM 5540 C C . TYR B 1 357 ? -17.328 -20.281 -12.195 1 98.5 357 TYR B C 1
ATOM 5542 O O . TYR B 1 357 ? -16.766 -21.25 -12.711 1 98.5 357 TYR B O 1
ATOM 5550 N N . LEU B 1 358 ? -16.766 -19.562 -11.234 1 98.62 358 LEU B N 1
ATOM 5551 C CA . LEU B 1 358 ? -15.422 -19.844 -10.742 1 98.62 358 LEU B CA 1
ATOM 5552 C C . LEU B 1 358 ? -15.352 -21.234 -10.117 1 98.62 358 LEU B C 1
ATOM 5554 O O . LEU B 1 358 ? -14.383 -21.969 -10.328 1 98.62 358 LEU B O 1
ATOM 5558 N N . ALA B 1 359 ? -16.344 -21.562 -9.336 1 98 359 ALA B N 1
ATOM 5559 C CA . ALA B 1 359 ? -16.375 -22.875 -8.695 1 98 359 ALA B CA 1
ATOM 5560 C C . ALA B 1 359 ? -16.375 -24 -9.734 1 98 359 ALA B C 1
ATOM 5562 O O . ALA B 1 359 ? -15.664 -24.984 -9.594 1 98 359 ALA B O 1
ATOM 5563 N N . GLU B 1 360 ? -17.141 -23.844 -10.766 1 96.75 360 GLU B N 1
ATOM 5564 C CA . GLU B 1 360 ? -17.234 -24.844 -11.82 1 96.75 360 GLU B CA 1
ATOM 5565 C C . GLU B 1 360 ? -15.945 -24.938 -12.609 1 96.75 360 GLU B C 1
ATOM 5567 O O . GLU B 1 360 ? -15.516 -26.047 -12.969 1 96.75 360 GLU B O 1
ATOM 5572 N N . ALA B 1 361 ? -15.367 -23.766 -12.828 1 96.25 361 ALA B N 1
ATOM 5573 C CA . ALA B 1 361 ? -14.18 -23.719 -13.68 1 96.25 361 ALA B CA 1
ATOM 5574 C C . ALA B 1 361 ? -12.938 -24.172 -12.914 1 96.25 361 ALA B C 1
ATOM 5576 O O . ALA B 1 361 ? -11.922 -24.516 -13.523 1 96.25 361 ALA B O 1
ATOM 5577 N N . THR B 1 362 ? -12.883 -23.969 -11.555 1 95.62 362 THR B N 1
ATOM 5578 C CA . THR B 1 362 ? -11.742 -24.391 -10.742 1 95.62 362 THR B CA 1
ATOM 5579 C C . THR B 1 362 ? -11.586 -25.906 -10.758 1 95.62 362 THR B C 1
ATOM 5581 O O . THR B 1 362 ? -10.477 -26.422 -10.633 1 95.62 362 THR B O 1
ATOM 5584 N N . ALA B 1 363 ? -12.672 -26.75 -10.961 1 70.69 363 ALA B N 1
ATOM 5585 C CA . ALA B 1 363 ? -12.75 -28.203 -10.969 1 70.69 363 ALA B CA 1
ATOM 5586 C C . ALA B 1 363 ? -12.133 -28.781 -12.234 1 70.69 363 ALA B C 1
ATOM 5588 O O . ALA B 1 363 ? -12.148 -28.141 -13.289 1 70.69 363 ALA B O 1
#

Nearest PDB structures (foldseek):
  1r8g-assembly1_B  TM=9.220E-01  e=4.682E-26  Escherichia coli
  1tt4-assembly1_B  TM=9.344E-01  e=4.832E-25  Salmonella enterica subsp. enterica serovar Typhimurium str. LT2
  1r8g-assembly1_A  TM=9.174E-01  e=3.387E-25  Escherichia coli
  2gwc-assembly1_B  TM=8.455E-01  e=4.192E-15  Brassica juncea
  3ig8-assembly1_A  TM=7.223E-01  e=1.565E-06  Saccharomyces cerevisiae

pLDDT: mean 95.41, std 6.56, range [50.19, 98.94]

Secondary structure (DSSP, 8-state):
-------SSTT-EEEEEEEEEE-TTT-SB---HHHHHHHHBTTB-TTSEEE-SBTTEEEEEPPPBSSHHHHHHHHHHHHHHHHHHHHHTT-EEE-SSB-SSS-GGGSPBPSSHHHHHHHHHH-HHHHT--B-BEEEEEE-SSHHHHHHHHHHHHHTHHHHHHHH--B-EETTEE-S-SBHHHHHHTTSSSEESPPP-SSHHHHHHHHHHHHHTTS-SSGGG-EESEEEETTTTEEEE--SBP-SSHHHHHHHHHHHHHHHHTGGGS----HHHHHHHHHHHHHHGGG-EEEETTTTEEEEHHHHHHHHHHHHHHHHHHHT-HHHHHHHHHHHTS--HHHHHHHHHHHH--HHHHHHHHHHHH-/--------STT-EEEEEEEEEE-TTT-SB---HHHHHHHHBTTB-TTSEEE-SBTTEEEEE---BSSHHHHHHHHHHHHHHHHHHHHHTT-EEE-SSB-SSS-GGGSPBPSSHHHHHHHHHH-HHHHT--B-BEEEEEE-SSHHHHHHHHHHHHHTHHHHHHHH--B-EETTEE-S-SBHHHHHHTTSSSEESPPP-SSHHHHHHHHHHHHHTTS-SSGGG-EESEEEETTTTEEEE--SBP-SSHHHHHHHHHHHHHHHHTGGGS----HHHHHHHHHHHHHHGGG-EEEETTTTEEEEHHHHHHHHHHHHHHHHHHHT-HHHHHHHHHHHTS--HHHHHHHHHHHH--HHHHHHHHHHHH-

InterPro domains:
  IPR006336 Glutamate--cysteine ligase, GCS2 [PF04107] (12-355)
  IPR011793 Putative glutamate--cysteine ligase YbdK [MF_01609] (1-363)
  IPR011793 Putative glutamate--cysteine ligase YbdK [TIGR02050] (12-290)
  IPR014746 Glutamine synthetase/guanido kinase, catalytic domain [SSF55931] (5-361)
  IPR050141 Glutamate--cysteine ligase type 2, YbdK subfamily [PTHR36510] (8-362)

Sequence (726 aa):
METRFGASPPYTVGVEEEFQLIDPRTRALTPKIEEVLAAGDGELPEGTLASELSASCLEVRTPAYASVAELARALPALRARVRRLAERSGARLVSAGAHPFSPAAEQPITGKPRYRKVDEEMGWPARMQAIYGLHVHVAVPGGEEAVRAVSALARHVPLFIALSANSPFWEGRDTRLASVRAKVFGLIPRSGLPPRFASWEEFVRHVERLVRAGSIRDYTFCWWDVRPHPKLGTVELRAPDAQTDPGRTAALAALCQCLAAAAEEFEPEDPLLTEENKWRATRHGLEAELYDFSGQRTVAARRAAEELVGRLLPVARELGCEAELEGVLEISRSATGADRQRAVLAREGSLKSVVDYLAEATAMETRFGASPPYTVGVEEEFQLIDPRTRALTPKIEEVLAAGDGELPEGTLASELSASCLEVRTPAYASVAELARALPALRARVRRLAERSGARLVSAGAHPFSPAAEQPITGKPRYRKVDEEMGWPARMQAIYGLHVHVAVPGGEEAVRAVSALARHVPLFIALSANSPFWEGRDTRLASVRAKVFGLIPRSGLPPRFASWEEFVRHVERLVRAGSIRDYTFCWWDVRPHPKLGTVELRAPDAQTDPGRTAALAALCQCLAAAAEEFEPEDPLLTEENKWRATRHGLEAELYDFSGQRTVAARRAAEELVGRLLPVARELGCEAELEGVLEISRSATGADRQRAVLAREGSLKSVVDYLAEATA

Foldseek 3Di:
DPQWLAFDPFFWKKKKWKKFWAAPVPLAGDQQLVQLVVLCVVVDPPPQWDDDFFSGIIIGIDDTDLFLVVVLVVVVVVLVVSQVSSVVSRTFIFFFFAQFAHAQLPGDTDPDPVNVVVCVVFPPLSSLLRTIWMKMWGAHHTLFLLLLLLQLVLLCLLLLLLLQQADQHHNNDRPLWSHVSLVSQPSGPLEERHDRDPGSVSVVVVQVVCCVVVNDVGPVSNHYCWDDDRVNNTIMHTRHGTHLASLSSSQSNLLSSLCSVVSVVDDGDDSVLSVVSSVQCRNQRQQGFHADVVVGDTDRSLRVLVVSLVVSQVSCVVSVNNVSNCVSNVSSVDDHNSRVLVVQCVVVVDSSSSSVVRSVSSD/DPLWLDCDPFWWKKKKWKKFWAAPVPLAGDQQLVQLVVLCVPVDPPPQWDDDFFSGIIIGIDDTDLFLVVVLVVVVVVLVVSQVSSVVSRTFIFFFFAQFAHAQLPGDTDPDPVSVVVCVVFPPLSSLLRTIWMKMWTAHGTLFLLLLLLQLVLLCLLLLLLLQQADQHHNNDRPLWSHVSLVSQPSGPLEERHDRDPGSVSVVVVQVVCCVVVNDVGPVSNHYCWDDDRVVNTIMHTRHGTHLASLSSSQSNLLSSLCSVVSVVDDGDDSVLSVVSSVQCRNQRQQGFRADVVVGDTDRSLRVLVVSLVVSQVVCVVSVNNVSNCVSNVSSVDDHNSRVLVVQCVVVVDSSSSSVVRSVSSD